Protein AF-A0A3A8LFE9-F1 (afdb_monomer_lite)

Secondary structure (DSSP, 8-state):
-BTTB-EEEE--TT-SEEEEEESSPSS-HHHHHHHHHHHHHHHHHHHHHHSSPPPGGGPSEEEESS--TTT-S--S-S-EEEEEEETTEEEEEEEEE--HHHHHTSPTTS-SS---HHHHH-GGG-HHHHHHHHHHHHTTTBSS--HHHHHHHHHHHHTS-SSTTSHHHHHH-HHHHHHHHHH---HHHHHHHHHHHHHHHHTT---B--STTSPPBBPHHHHHHHHHHHHTS--HHHHHHTSSS-HHHH---EEE-TT-SEEEEGGGTEEEE--TTS-SS-EEEEE--SS------GGGHHHHHHTEEEEESTT-EEEEEEEEEEE--GGGSPTT--GGGEEEEEE-TTS--EE-TT-EEETTTTEEEEEEEE-SEEEEEE-

Structure (mmCIF, N/CA/C/O backbone):
data_AF-A0A3A8LFE9-F1
#
_entry.id   AF-A0A3A8LFE9-F1
#
loop_
_atom_site.group_PDB
_atom_site.id
_atom_site.type_symbol
_atom_site.label_atom_id
_atom_site.label_alt_id
_atom_site.label_comp_id
_atom_site.label_asym_id
_atom_site.label_entity_id
_atom_site.label_seq_id
_atom_site.pdbx_PDB_ins_code
_atom_site.Cartn_x
_atom_site.Cartn_y
_atom_site.Cartn_z
_atom_site.occupancy
_atom_site.B_iso_or_equiv
_atom_site.auth_seq_id
_atom_site.auth_comp_id
_atom_site.auth_asym_id
_atom_site.auth_atom_id
_atom_site.pdbx_PDB_model_num
ATOM 1 N N . MET A 1 1 ? 4.150 17.039 -27.200 1.00 56.41 1 MET A N 1
ATOM 2 C CA . MET A 1 1 ? 4.636 17.897 -26.105 1.00 56.41 1 MET A CA 1
ATOM 3 C C . MET A 1 1 ? 4.176 17.310 -24.785 1.00 56.41 1 MET A C 1
ATOM 5 O O . MET A 1 1 ? 3.006 16.957 -24.694 1.00 56.41 1 MET A O 1
ATOM 9 N N . LEU A 1 2 ? 5.069 17.200 -23.805 1.00 66.38 2 LEU A N 1
ATOM 10 C CA . LEU A 1 2 ? 4.755 16.854 -22.412 1.00 66.38 2 LEU A CA 1
ATOM 11 C C . LEU A 1 2 ? 5.158 18.064 -21.565 1.00 66.38 2 LEU A C 1
ATOM 13 O O . LEU A 1 2 ? 6.202 18.656 -21.823 1.00 66.38 2 LEU A O 1
ATOM 17 N N . GLY A 1 3 ? 4.294 18.532 -20.663 1.00 65.62 3 GLY A N 1
ATOM 18 C CA . GLY A 1 3 ? 4.589 19.727 -19.852 1.00 65.62 3 GLY A CA 1
ATOM 19 C C . GLY A 1 3 ? 4.877 21.012 -20.652 1.00 65.62 3 GLY A C 1
ATOM 20 O O . GLY A 1 3 ? 5.562 21.903 -20.163 1.00 65.62 3 GLY A O 1
ATOM 21 N N . GLY A 1 4 ? 4.402 21.114 -21.901 1.00 78.69 4 GLY A N 1
ATOM 22 C CA . GLY A 1 4 ? 4.703 22.249 -22.789 1.00 78.69 4 GLY A CA 1
ATOM 23 C C . GLY A 1 4 ? 6.111 22.234 -23.402 1.00 78.69 4 GLY A C 1
ATOM 24 O O . GLY A 1 4 ? 6.494 23.203 -24.053 1.00 78.69 4 GLY A O 1
ATOM 25 N N . ARG A 1 5 ? 6.871 21.146 -23.224 1.00 87.88 5 ARG A N 1
ATOM 26 C CA . ARG A 1 5 ? 8.180 20.920 -23.848 1.00 87.88 5 ARG A CA 1
ATOM 27 C C . ARG A 1 5 ? 8.105 19.871 -24.951 1.00 87.88 5 ARG A C 1
ATOM 29 O O . ARG A 1 5 ? 7.199 19.027 -24.991 1.00 87.88 5 ARG A O 1
ATOM 36 N N . GLU A 1 6 ? 9.057 19.941 -25.872 1.00 92.81 6 GLU A N 1
ATOM 37 C CA . GLU A 1 6 ? 9.240 18.934 -26.911 1.00 92.81 6 GLU A CA 1
ATOM 38 C C . GLU A 1 6 ? 10.039 17.754 -26.363 1.00 92.81 6 GLU A C 1
ATOM 40 O O . GLU A 1 6 ? 11.037 17.930 -25.670 1.00 92.81 6 GLU A O 1
ATOM 45 N N . TYR A 1 7 ? 9.572 16.549 -26.678 1.00 95.38 7 TYR A N 1
ATOM 46 C CA . TYR A 1 7 ? 10.203 15.301 -26.277 1.00 95.38 7 TYR A CA 1
ATOM 47 C C . TYR A 1 7 ? 10.355 14.401 -27.495 1.00 95.38 7 TYR A C 1
ATOM 49 O O . TYR A 1 7 ? 9.426 14.295 -28.306 1.00 95.38 7 TYR A O 1
ATOM 57 N N . ARG A 1 8 ? 11.483 13.695 -27.576 1.00 96.25 8 ARG A N 1
ATOM 58 C CA . ARG A 1 8 ? 11.625 12.515 -28.433 1.00 96.25 8 ARG A CA 1
ATOM 59 C C . ARG A 1 8 ? 11.142 11.285 -27.680 1.00 96.25 8 ARG A C 1
ATOM 61 O O . ARG A 1 8 ? 11.471 11.102 -26.511 1.00 96.25 8 ARG A O 1
ATOM 68 N N . ALA A 1 9 ? 10.369 10.452 -28.367 1.00 96.62 9 ALA A N 1
ATOM 69 C CA . ALA A 1 9 ? 9.838 9.195 -27.860 1.00 96.62 9 ALA A CA 1
ATOM 70 C C . ALA A 1 9 ? 10.433 8.024 -28.646 1.00 96.62 9 ALA A C 1
ATOM 72 O O . ALA A 1 9 ? 10.392 8.017 -29.876 1.00 96.62 9 ALA A O 1
ATOM 73 N N . TYR A 1 10 ? 10.938 7.024 -27.929 1.00 97.19 10 TYR A N 1
ATOM 74 C CA . TYR A 1 10 ? 11.567 5.828 -28.479 1.00 97.19 10 TYR A CA 1
ATOM 75 C C . TYR A 1 10 ? 10.690 4.622 -28.143 1.00 97.19 10 TYR A C 1
ATOM 77 O O . TYR A 1 10 ? 10.551 4.249 -26.975 1.00 97.19 10 TYR A O 1
ATOM 85 N N . GLN A 1 11 ? 10.046 4.061 -29.168 1.00 96.75 11 GLN A N 1
ATOM 86 C CA . GLN A 1 11 ? 9.007 3.044 -29.020 1.00 96.75 11 GLN A CA 1
ATOM 87 C C . GLN A 1 11 ? 8.812 2.252 -30.322 1.00 96.75 11 GLN A C 1
ATOM 89 O O . GLN A 1 11 ? 8.865 2.824 -31.412 1.00 96.75 11 GLN A O 1
ATOM 94 N N . ARG A 1 12 ? 8.534 0.946 -30.220 1.00 96.06 12 ARG A N 1
ATOM 95 C CA . ARG A 1 12 ? 8.000 0.139 -31.329 1.00 96.06 12 ARG A CA 1
ATOM 96 C C . ARG A 1 12 ? 6.482 0.261 -31.393 1.00 96.06 12 ARG A C 1
ATOM 98 O O . ARG A 1 12 ? 5.806 0.337 -30.371 1.00 96.06 12 ARG A O 1
ATOM 105 N N . GLN A 1 13 ? 5.931 0.239 -32.602 1.00 94.81 13 GLN A N 1
ATOM 106 C CA . GLN A 1 13 ? 4.483 0.267 -32.791 1.00 94.81 13 GLN A CA 1
ATOM 107 C C . GLN A 1 13 ? 3.805 -0.866 -32.001 1.00 94.81 13 GLN A C 1
ATOM 109 O O . GLN A 1 13 ? 4.150 -2.030 -32.178 1.00 94.81 13 GLN A O 1
ATOM 114 N N . GLY A 1 14 ? 2.826 -0.510 -31.166 1.00 93.44 14 GLY A N 1
ATOM 115 C CA . GLY A 1 14 ? 2.052 -1.454 -30.353 1.00 93.44 14 GLY A CA 1
ATOM 116 C C . GLY A 1 14 ? 2.545 -1.629 -28.915 1.00 93.44 14 GLY A C 1
ATOM 117 O O . GLY A 1 14 ? 1.799 -2.158 -28.095 1.00 93.44 14 GLY A O 1
ATOM 118 N N . ASP A 1 15 ? 3.741 -1.150 -28.572 1.00 96.25 15 ASP A N 1
ATOM 119 C CA . ASP A 1 15 ? 4.228 -1.234 -27.195 1.00 96.25 15 ASP A CA 1
ATOM 120 C C . ASP A 1 15 ? 3.417 -0.343 -26.247 1.00 96.25 15 ASP A C 1
ATOM 122 O O . ASP A 1 15 ? 2.930 0.719 -26.625 1.00 96.25 15 ASP A O 1
ATOM 126 N N . THR A 1 16 ? 3.319 -0.740 -24.978 1.00 96.75 16 THR A N 1
ATOM 127 C CA . THR A 1 16 ? 2.589 0.015 -23.942 1.00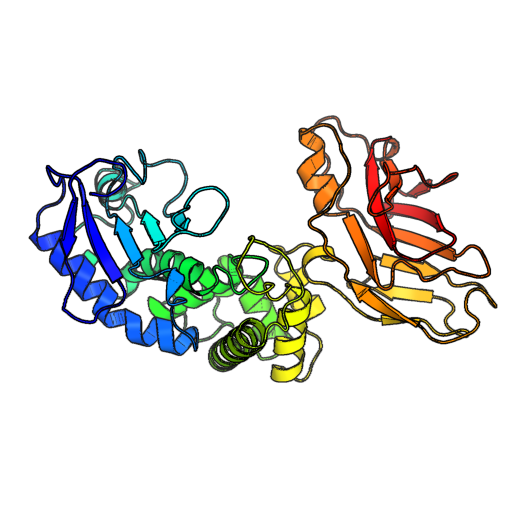 96.75 16 THR A CA 1
ATOM 128 C C . THR A 1 16 ? 3.463 1.031 -23.195 1.00 96.75 16 THR A C 1
ATOM 130 O O . THR A 1 16 ? 2.975 1.764 -22.338 1.00 96.75 16 THR A O 1
ATOM 133 N N . PHE A 1 17 ? 4.755 1.107 -23.513 1.00 98.38 17 PHE A N 1
ATOM 134 C CA . PHE A 1 17 ? 5.695 2.042 -22.901 1.00 98.38 17 PHE A CA 1
ATOM 135 C C . PHE A 1 17 ? 6.582 2.699 -23.957 1.00 98.38 17 PHE A C 1
ATOM 137 O O . PHE A 1 17 ? 6.750 2.174 -25.059 1.00 98.38 17 PHE A O 1
ATOM 144 N N . ARG A 1 18 ? 7.186 3.825 -23.590 1.00 98.25 18 ARG A N 1
ATOM 145 C CA . ARG A 1 18 ? 8.200 4.517 -24.382 1.00 98.25 18 ARG A CA 1
ATOM 146 C C . ARG A 1 18 ? 9.310 5.028 -23.476 1.00 98.25 18 ARG A C 1
ATOM 148 O O . ARG A 1 18 ? 9.041 5.441 -22.354 1.00 98.25 18 ARG A O 1
ATOM 155 N N . ILE A 1 19 ? 10.549 5.033 -23.963 1.00 98.38 19 ILE A N 1
ATOM 156 C CA . ILE A 1 19 ? 11.581 5.873 -23.343 1.00 98.38 19 ILE A CA 1
ATOM 157 C C . ILE A 1 19 ? 11.420 7.273 -23.930 1.00 98.38 19 ILE A C 1
ATOM 159 O O . ILE A 1 19 ? 11.245 7.405 -25.144 1.00 98.38 19 ILE A O 1
ATOM 163 N N . VAL A 1 20 ? 11.449 8.308 -23.098 1.00 97.69 20 VAL A N 1
ATOM 164 C CA . VAL A 1 20 ? 11.326 9.699 -23.542 1.00 97.69 20 VAL A CA 1
ATOM 165 C C . VAL A 1 20 ? 12.530 10.525 -23.112 1.00 97.69 20 VAL A C 1
ATOM 167 O O . VAL A 1 20 ? 13.193 10.227 -22.119 1.00 97.69 20 VAL A O 1
ATOM 170 N N . CYS A 1 21 ? 12.830 11.557 -23.894 1.00 95.88 21 CYS A N 1
ATOM 171 C CA . CYS A 1 21 ? 13.911 12.492 -23.616 1.00 95.88 21 CYS A CA 1
ATOM 172 C C . CYS A 1 21 ? 13.498 13.907 -24.033 1.00 95.88 21 CYS A C 1
ATOM 174 O O . CYS A 1 21 ? 13.035 14.090 -25.162 1.00 95.88 21 CYS A O 1
ATOM 176 N N . GLU A 1 22 ? 13.632 14.882 -23.132 1.00 95.75 22 GLU A N 1
ATOM 177 C CA . GLU A 1 22 ? 13.364 16.296 -23.431 1.00 95.75 22 GLU A CA 1
ATOM 178 C C . GLU A 1 22 ? 14.386 16.832 -24.442 1.00 95.75 22 GLU A C 1
ATOM 180 O O . GLU A 1 22 ? 15.562 16.481 -24.377 1.00 95.75 22 GLU A O 1
ATOM 185 N N . GLU A 1 23 ? 13.958 17.681 -25.379 1.00 94.69 23 GLU A N 1
ATOM 186 C CA . GLU A 1 23 ? 14.851 18.292 -26.366 1.00 94.69 23 GLU A CA 1
ATOM 187 C C . GLU A 1 23 ? 15.523 19.580 -25.845 1.00 94.69 23 GLU A C 1
ATOM 189 O O . GLU A 1 23 ? 14.818 20.508 -25.435 1.00 94.69 23 GLU A O 1
ATOM 194 N N . PRO A 1 24 ? 16.867 19.706 -25.933 1.00 94.44 24 PRO A N 1
ATOM 195 C CA . PRO A 1 24 ? 17.819 18.739 -26.496 1.00 94.44 24 PRO A CA 1
ATOM 196 C C . PRO A 1 24 ? 18.125 17.568 -25.547 1.00 94.44 24 PRO A C 1
ATOM 198 O O . PRO A 1 24 ? 18.446 17.781 -24.378 1.00 94.44 24 PRO A O 1
ATOM 201 N N . CYS A 1 25 ? 18.116 16.339 -26.078 1.00 95.19 25 CYS A N 1
ATOM 202 C CA . CYS A 1 25 ? 18.320 15.137 -25.269 1.00 95.19 25 CYS A CA 1
ATOM 203 C C . CYS A 1 25 ? 19.750 15.058 -24.690 1.00 95.19 25 CYS A C 1
ATOM 205 O O . CYS A 1 25 ? 20.712 14.999 -25.461 1.00 95.19 25 CYS A O 1
ATOM 207 N N . PRO A 1 26 ? 19.931 15.007 -23.351 1.00 94.75 26 PRO A N 1
ATOM 208 C CA . PRO A 1 26 ? 21.258 14.980 -22.729 1.00 94.75 26 PRO A CA 1
ATOM 209 C C . PRO A 1 26 ? 21.908 13.586 -22.704 1.00 94.75 26 PRO A C 1
ATOM 211 O O . PRO A 1 26 ? 23.002 13.431 -22.153 1.00 94.75 26 PRO A O 1
ATOM 214 N N . ILE A 1 27 ? 21.230 12.573 -23.248 1.00 95.75 27 ILE A N 1
ATOM 215 C CA . ILE A 1 27 ? 21.651 11.171 -23.263 1.00 95.75 27 ILE A CA 1
ATOM 216 C C . ILE A 1 27 ? 21.968 10.776 -24.702 1.00 95.75 27 ILE A C 1
ATOM 218 O O . ILE A 1 27 ? 21.191 11.066 -25.611 1.00 95.75 27 ILE A O 1
ATOM 222 N N . GLU A 1 28 ? 23.093 10.091 -24.916 1.00 95.81 28 GLU A N 1
ATOM 223 C CA . GLU A 1 28 ? 23.403 9.550 -26.240 1.00 95.81 28 GLU A CA 1
ATOM 224 C C . GLU A 1 28 ? 22.350 8.518 -26.657 1.00 95.81 28 GLU A C 1
ATOM 226 O O . GLU A 1 28 ? 21.958 7.638 -25.887 1.00 95.81 28 GLU A O 1
ATOM 231 N N . GLU A 1 29 ? 21.912 8.610 -27.908 1.00 96.00 29 GLU A N 1
ATOM 232 C CA . GLU A 1 29 ? 20.805 7.820 -28.446 1.00 96.00 29 GLU A CA 1
ATOM 233 C C . GLU A 1 29 ? 21.044 6.300 -28.341 1.00 96.00 29 GLU A C 1
ATOM 235 O O . GLU A 1 29 ? 20.121 5.521 -28.099 1.00 96.00 29 GLU A O 1
ATOM 240 N N . THR A 1 30 ? 22.305 5.870 -28.428 1.00 96.56 30 THR A N 1
ATOM 241 C CA . THR A 1 30 ? 22.727 4.475 -28.234 1.00 96.56 30 THR A CA 1
ATOM 242 C C . THR A 1 30 ? 22.338 3.929 -26.858 1.00 96.56 30 THR A C 1
ATOM 244 O O . THR A 1 30 ? 21.880 2.788 -26.769 1.00 96.56 30 THR A O 1
ATOM 247 N N . TYR A 1 31 ? 22.452 4.727 -25.790 1.00 95.25 31 TYR A N 1
ATOM 248 C CA . TYR A 1 31 ? 22.027 4.322 -24.447 1.00 95.25 31 TYR A CA 1
ATOM 249 C C . TYR A 1 31 ? 20.510 4.268 -24.325 1.00 95.25 31 TYR A C 1
ATOM 251 O O . TYR A 1 31 ? 19.986 3.361 -23.681 1.00 95.25 31 TYR A O 1
ATOM 259 N N . VAL A 1 32 ? 19.800 5.193 -24.974 1.00 97.00 32 VAL A N 1
ATOM 260 C CA . VAL A 1 32 ? 18.333 5.207 -24.974 1.00 97.00 32 VAL A CA 1
ATOM 261 C C . VAL A 1 32 ? 17.785 3.935 -25.625 1.00 97.00 32 VAL A C 1
ATOM 263 O O . VAL A 1 32 ? 16.944 3.254 -25.036 1.00 97.00 32 VAL A O 1
ATOM 266 N N . PHE A 1 33 ? 18.319 3.547 -26.788 1.00 97.81 33 PHE A N 1
ATOM 267 C CA . PHE A 1 33 ? 17.949 2.289 -27.440 1.00 97.81 33 PHE A CA 1
ATOM 268 C C . PHE A 1 33 ? 18.342 1.058 -26.621 1.00 97.81 33 PHE A C 1
ATOM 270 O O . PHE A 1 33 ? 17.554 0.115 -26.530 1.00 97.81 33 PHE A O 1
ATOM 277 N N . ALA A 1 34 ? 19.527 1.058 -26.004 1.00 97.81 34 ALA A N 1
ATOM 278 C CA . ALA A 1 34 ? 19.966 -0.039 -25.145 1.00 97.81 34 ALA A CA 1
ATOM 279 C C . ALA A 1 34 ? 19.046 -0.208 -23.926 1.00 97.81 34 ALA A C 1
ATOM 281 O O . ALA A 1 34 ? 18.657 -1.329 -23.607 1.00 97.81 34 ALA A O 1
ATOM 282 N N . ARG A 1 35 ? 18.636 0.893 -23.284 1.00 97.56 35 ARG A N 1
ATOM 283 C CA . ARG A 1 35 ? 17.727 0.857 -22.132 1.00 97.56 35 ARG A CA 1
ATOM 284 C C . ARG A 1 35 ? 16.326 0.408 -22.525 1.00 97.56 35 ARG A C 1
ATOM 286 O O . ARG A 1 35 ? 15.752 -0.436 -21.843 1.00 97.56 35 ARG A O 1
ATOM 293 N N . TYR A 1 36 ? 15.812 0.905 -23.650 1.00 98.44 36 TYR A N 1
ATOM 294 C CA . TYR A 1 36 ? 14.556 0.429 -24.226 1.00 98.44 36 TYR A CA 1
ATOM 295 C C . TYR A 1 36 ? 14.597 -1.087 -24.480 1.00 98.44 36 TYR A C 1
ATOM 297 O O . TYR A 1 36 ? 13.701 -1.808 -24.048 1.00 98.44 36 TYR A O 1
ATOM 305 N N . ALA A 1 37 ? 15.654 -1.588 -25.129 1.00 98.19 37 ALA A N 1
ATOM 306 C CA . ALA A 1 37 ? 15.811 -3.012 -25.419 1.00 98.19 37 ALA A CA 1
ATOM 307 C C . ALA A 1 37 ? 15.962 -3.862 -24.145 1.00 98.19 37 ALA A C 1
ATOM 309 O O . ALA A 1 37 ? 15.371 -4.937 -24.060 1.00 98.19 37 ALA A O 1
ATOM 310 N N . GLY A 1 38 ? 16.712 -3.372 -23.153 1.00 97.94 38 GLY A N 1
ATOM 311 C CA . GLY A 1 38 ? 16.882 -4.033 -21.861 1.00 97.94 38 GLY A CA 1
ATOM 312 C C . GLY A 1 38 ? 15.567 -4.176 -21.098 1.00 97.94 38 GLY A C 1
ATOM 313 O O . GLY A 1 38 ? 15.266 -5.264 -20.609 1.00 97.94 38 GLY A O 1
ATOM 314 N N . PHE A 1 39 ? 14.751 -3.117 -21.049 1.00 98.31 39 PHE A N 1
ATOM 315 C CA . PHE A 1 39 ? 13.452 -3.193 -20.383 1.00 98.31 39 PHE A CA 1
ATOM 316 C C . PHE A 1 39 ? 12.460 -4.051 -21.172 1.00 98.31 39 PHE A C 1
ATOM 318 O O . PHE A 1 39 ? 11.778 -4.893 -20.590 1.00 98.31 39 PHE A O 1
ATOM 325 N N . LEU A 1 40 ? 12.432 -3.918 -22.503 1.00 98.00 40 LEU A N 1
ATOM 326 C CA . LEU A 1 40 ? 11.602 -4.758 -23.367 1.00 98.00 40 LEU A CA 1
ATOM 327 C C . LEU A 1 40 ? 11.868 -6.253 -23.129 1.00 98.00 40 LEU A C 1
ATOM 329 O O . LEU A 1 40 ? 10.921 -7.028 -23.036 1.00 98.00 40 LEU A O 1
ATOM 333 N N . ALA A 1 41 ? 13.136 -6.645 -22.963 1.00 97.50 41 ALA A N 1
ATOM 334 C CA . ALA A 1 41 ? 13.539 -8.031 -22.725 1.00 97.50 41 ALA A CA 1
ATOM 335 C C . ALA A 1 41 ? 13.058 -8.615 -21.384 1.00 97.50 41 ALA A C 1
ATOM 337 O O . ALA A 1 41 ? 13.053 -9.833 -21.228 1.00 97.50 41 ALA A O 1
ATOM 338 N N . VAL A 1 42 ? 12.673 -7.778 -20.414 1.00 98.06 42 VAL A N 1
ATOM 339 C CA . VAL A 1 42 ? 12.169 -8.229 -19.103 1.00 98.06 42 VAL A CA 1
ATOM 340 C C . VAL A 1 42 ? 10.701 -7.878 -18.862 1.00 98.06 42 VAL A C 1
ATOM 342 O O . VAL A 1 42 ? 10.132 -8.286 -17.852 1.00 98.06 42 VAL A O 1
ATOM 345 N N . LYS A 1 43 ? 10.071 -7.121 -19.765 1.00 97.19 43 LYS A N 1
ATOM 346 C CA . LYS A 1 43 ? 8.688 -6.661 -19.606 1.00 97.19 43 LYS A CA 1
ATOM 347 C C . LYS A 1 43 ? 7.691 -7.817 -19.585 1.00 97.19 43 LYS A C 1
ATOM 349 O O . LYS A 1 43 ? 6.758 -7.791 -18.790 1.00 97.19 43 LYS A O 1
ATOM 354 N N . GLU A 1 44 ? 7.890 -8.830 -20.425 1.00 94.38 44 GLU A N 1
ATOM 355 C CA . GLU A 1 44 ? 7.035 -10.024 -20.419 1.00 94.38 44 GLU A CA 1
ATOM 356 C C . GLU A 1 44 ? 7.129 -10.770 -19.083 1.00 94.38 44 GLU A C 1
ATOM 358 O O . GLU A 1 44 ? 6.103 -11.170 -18.537 1.00 94.38 44 GLU A O 1
ATOM 363 N N . ASP A 1 45 ? 8.327 -10.861 -18.498 1.00 95.75 45 ASP A N 1
ATOM 364 C CA . ASP A 1 45 ? 8.512 -11.447 -17.168 1.00 95.75 45 ASP A CA 1
ATOM 365 C C . ASP A 1 45 ? 7.842 -10.606 -16.077 1.00 95.75 45 ASP A C 1
ATOM 367 O O . ASP A 1 45 ? 7.232 -11.165 -15.169 1.00 95.75 45 ASP A O 1
ATOM 371 N N . LEU A 1 46 ? 7.905 -9.271 -16.168 1.00 98.00 46 LEU A N 1
ATOM 372 C CA . LEU A 1 46 ? 7.179 -8.383 -15.256 1.00 98.00 46 LEU A CA 1
ATOM 373 C C . LEU A 1 46 ? 5.677 -8.660 -15.324 1.00 98.00 46 LEU A C 1
ATOM 375 O O . LEU A 1 46 ? 5.059 -8.912 -14.293 1.00 98.00 46 LEU A O 1
ATOM 379 N N . ILE A 1 47 ? 5.096 -8.687 -16.526 1.00 96.69 47 ILE A N 1
ATOM 380 C CA . ILE A 1 47 ? 3.665 -8.967 -16.711 1.00 96.69 47 ILE A CA 1
ATOM 381 C C . ILE A 1 47 ? 3.319 -10.381 -16.228 1.00 96.69 47 ILE A C 1
ATOM 383 O O . ILE A 1 47 ? 2.269 -10.578 -15.624 1.00 96.69 47 ILE A O 1
ATOM 387 N N . ALA A 1 48 ? 4.194 -11.368 -16.429 1.00 95.88 48 ALA A N 1
ATOM 388 C CA . ALA A 1 48 ? 3.973 -12.727 -15.943 1.00 95.88 48 ALA A CA 1
ATOM 389 C C . ALA A 1 48 ? 3.947 -12.806 -14.405 1.00 95.88 48 ALA A C 1
ATOM 391 O O . ALA A 1 48 ? 3.097 -13.501 -13.847 1.00 95.88 48 ALA A O 1
ATOM 392 N N . VAL A 1 49 ? 4.842 -12.079 -13.726 1.00 96.50 49 VAL A N 1
ATOM 393 C CA . VAL A 1 49 ? 4.918 -12.017 -12.254 1.00 96.50 49 VAL A CA 1
ATOM 394 C C . VAL A 1 49 ? 3.760 -11.212 -11.661 1.00 96.50 49 VAL A C 1
ATOM 396 O O . VAL A 1 49 ? 3.254 -11.554 -10.597 1.00 96.50 49 VAL A O 1
ATOM 399 N N . VAL A 1 50 ? 3.326 -10.153 -12.341 1.00 95.75 50 VAL A N 1
ATOM 400 C CA . VAL A 1 50 ? 2.229 -9.289 -11.887 1.00 95.75 50 VAL A CA 1
ATOM 401 C C . VAL A 1 50 ? 0.860 -9.868 -12.253 1.00 95.75 50 VAL A C 1
ATOM 403 O O . VAL A 1 50 ? -0.128 -9.615 -11.579 1.00 95.75 50 VAL A O 1
ATOM 406 N N . GLY A 1 51 ? 0.773 -10.668 -13.312 1.00 97.06 51 GLY A N 1
ATOM 407 C CA . GLY A 1 51 ? -0.456 -11.309 -13.777 1.00 97.06 51 GLY A CA 1
ATOM 408 C C . GLY A 1 51 ? -1.414 -10.402 -14.555 1.00 97.06 51 GLY A C 1
ATOM 409 O O . GLY A 1 51 ? -2.327 -10.934 -15.187 1.00 97.06 51 GLY A O 1
ATOM 410 N N . VAL A 1 52 ? -1.198 -9.083 -14.541 1.00 97.38 52 VAL A N 1
ATOM 411 C CA . VAL A 1 52 ? -1.985 -8.051 -15.239 1.00 97.38 52 VAL A CA 1
ATOM 412 C C . VAL A 1 52 ? -1.065 -6.959 -15.796 1.00 97.38 52 VAL A C 1
ATOM 414 O O . VAL A 1 52 ? 0.060 -6.797 -15.326 1.00 97.38 52 VAL A O 1
ATOM 417 N N . ASP A 1 53 ? -1.539 -6.208 -16.792 1.00 96.56 53 ASP A N 1
ATOM 418 C CA . ASP A 1 53 ? -0.816 -5.064 -17.370 1.00 96.56 53 ASP A CA 1
ATOM 419 C C . ASP A 1 53 ? -1.388 -3.723 -16.856 1.00 96.56 53 ASP A C 1
ATOM 421 O O . ASP A 1 53 ? -2.418 -3.641 -16.167 1.00 96.56 53 ASP A O 1
ATOM 425 N N . VAL A 1 54 ? -0.702 -2.640 -17.196 1.00 97.19 54 VAL A N 1
ATOM 426 C CA . VAL A 1 54 ? -1.092 -1.259 -16.931 1.00 97.19 54 VAL A CA 1
ATOM 427 C C . VAL A 1 54 ? -2.506 -0.989 -17.453 1.00 97.19 54 VAL A C 1
ATOM 429 O O . VAL A 1 54 ? -2.868 -1.374 -18.565 1.00 97.19 54 VAL A O 1
ATOM 432 N N . ALA A 1 55 ? -3.331 -0.328 -16.635 1.00 96.12 55 ALA A N 1
ATOM 433 C CA . ALA A 1 55 ? -4.699 0.009 -17.017 1.00 96.12 55 ALA A CA 1
ATOM 434 C C . ALA A 1 55 ? -4.698 0.854 -18.308 1.00 96.12 55 ALA A C 1
ATOM 436 O O . ALA A 1 55 ? -3.883 1.770 -18.412 1.00 96.12 55 ALA A O 1
ATOM 437 N N . PRO A 1 56 ? -5.624 0.645 -19.265 1.00 95.56 56 PRO A N 1
ATOM 438 C CA . PRO A 1 56 ? -5.603 1.359 -20.547 1.00 95.56 56 PRO A CA 1
ATOM 439 C C . PRO A 1 56 ? -5.550 2.890 -20.432 1.00 95.56 56 PRO A C 1
ATOM 441 O O . PRO A 1 56 ? -4.910 3.550 -21.245 1.00 95.56 56 PRO A O 1
ATOM 444 N N . ARG A 1 57 ? -6.169 3.464 -19.390 1.00 94.12 57 ARG A N 1
ATOM 445 C CA . ARG A 1 57 ? -6.141 4.911 -19.104 1.00 94.12 57 ARG A CA 1
ATOM 446 C C . ARG A 1 57 ? -4.736 5.435 -18.790 1.00 94.12 57 ARG A C 1
ATOM 448 O O . ARG A 1 57 ? -4.457 6.602 -19.010 1.00 94.12 57 ARG A O 1
ATOM 455 N N . MET A 1 58 ? -3.852 4.574 -18.306 1.00 96.31 58 MET A N 1
ATOM 456 C CA . MET A 1 58 ? -2.496 4.907 -17.875 1.00 96.31 58 MET A CA 1
ATOM 457 C C . MET A 1 58 ? -1.457 4.750 -18.994 1.00 96.31 58 MET A C 1
ATOM 459 O O . MET A 1 58 ? -0.267 4.939 -18.746 1.00 96.31 58 MET A O 1
ATOM 463 N N . LEU A 1 59 ? -1.892 4.414 -20.214 1.00 96.88 59 LEU A N 1
ATOM 464 C CA . LEU A 1 59 ? -1.026 4.217 -21.374 1.00 96.88 59 LEU A CA 1
ATOM 465 C C . LEU A 1 59 ? -0.908 5.477 -22.255 1.00 96.88 59 LEU A C 1
ATOM 467 O O . LEU A 1 59 ? -1.891 6.205 -22.411 1.00 96.88 59 LEU A O 1
ATOM 471 N N . PRO A 1 60 ? 0.257 5.702 -22.898 1.00 97.31 60 PRO A N 1
ATOM 472 C CA . PRO A 1 60 ? 1.512 4.969 -22.701 1.00 97.31 60 PRO A CA 1
ATOM 473 C C . PRO A 1 60 ? 2.165 5.293 -21.346 1.00 97.31 60 PRO A C 1
ATOM 475 O O . PRO A 1 60 ? 1.844 6.305 -20.720 1.00 97.31 60 PRO A O 1
ATOM 478 N N . VAL A 1 61 ? 3.082 4.424 -20.914 1.00 98.50 61 VAL A N 1
ATOM 479 C CA . VAL A 1 61 ? 3.997 4.713 -19.800 1.00 98.50 61 VAL A CA 1
ATOM 480 C C . VAL A 1 61 ? 5.277 5.346 -20.337 1.00 98.50 61 VAL A C 1
ATOM 482 O O . VAL A 1 61 ? 5.993 4.728 -21.131 1.00 98.50 61 VAL A O 1
ATOM 485 N N . ASP A 1 62 ? 5.583 6.549 -19.874 1.00 98.50 62 ASP A N 1
ATOM 486 C CA . ASP A 1 62 ? 6.734 7.335 -20.303 1.00 98.50 62 ASP A CA 1
ATOM 487 C C . ASP A 1 62 ? 7.876 7.154 -19.312 1.00 98.50 62 ASP A C 1
ATOM 489 O O . ASP A 1 62 ? 7.755 7.488 -18.139 1.00 98.50 62 ASP A O 1
ATOM 493 N N . ILE A 1 63 ? 8.995 6.598 -19.765 1.00 98.62 63 ILE A N 1
ATOM 494 C CA . ILE A 1 63 ? 10.165 6.361 -18.921 1.00 98.62 63 ILE A CA 1
ATOM 495 C C . ILE A 1 63 ? 11.226 7.415 -19.230 1.00 98.62 63 ILE A C 1
ATOM 497 O O . ILE A 1 63 ? 11.744 7.494 -20.345 1.00 98.62 63 ILE A O 1
ATOM 501 N N . HIS A 1 64 ? 11.574 8.186 -18.210 1.00 98.12 64 HIS A N 1
ATOM 502 C CA . HIS A 1 64 ? 12.543 9.267 -18.237 1.00 98.12 64 HIS A CA 1
ATOM 503 C C . HIS A 1 64 ? 13.837 8.814 -17.553 1.00 98.12 64 HIS A C 1
ATOM 505 O O . HIS A 1 64 ? 13.846 8.385 -16.395 1.00 98.12 64 HIS A O 1
ATOM 511 N N . LEU A 1 65 ? 14.953 8.912 -18.274 1.00 96.81 65 LEU A N 1
ATOM 512 C CA . LEU A 1 65 ? 16.265 8.439 -17.807 1.00 96.81 65 LEU A CA 1
ATOM 513 C C . LEU A 1 65 ? 17.139 9.548 -17.197 1.00 96.81 65 LEU A C 1
ATOM 515 O O . LEU A 1 65 ? 18.221 9.265 -16.684 1.00 96.81 65 LEU A O 1
ATOM 519 N N . ALA A 1 66 ? 16.681 10.796 -17.256 1.00 95.19 66 ALA A N 1
ATOM 520 C CA . ALA A 1 66 ? 17.335 11.962 -16.677 1.00 95.19 66 ALA A CA 1
ATOM 521 C C . ALA A 1 66 ? 16.292 12.874 -16.024 1.00 95.19 66 ALA A C 1
ATOM 523 O O . ALA A 1 66 ? 15.095 12.754 -16.291 1.00 95.19 66 ALA A O 1
ATOM 524 N N . GLY A 1 67 ? 16.756 13.794 -15.187 1.00 94.88 67 GLY A N 1
ATOM 525 C CA . GLY A 1 67 ? 15.947 14.904 -14.720 1.00 94.88 67 GLY A CA 1
ATOM 526 C C . GLY A 1 67 ? 15.595 15.838 -15.874 1.00 94.88 67 GLY A C 1
ATOM 527 O O . GLY A 1 67 ? 16.460 16.243 -16.652 1.00 94.88 67 GLY A O 1
ATOM 528 N N . ASP A 1 68 ? 14.319 16.185 -15.975 1.00 95.38 68 ASP A N 1
ATOM 529 C CA . ASP A 1 68 ? 13.784 17.065 -17.012 1.00 95.38 68 ASP A CA 1
ATOM 530 C C . ASP A 1 68 ? 12.623 17.909 -16.469 1.00 95.38 68 ASP A C 1
ATOM 532 O O . ASP A 1 68 ? 12.409 17.971 -15.255 1.00 95.38 68 ASP A O 1
ATOM 536 N N . SER A 1 69 ? 11.891 18.611 -17.336 1.00 94.75 69 SER A N 1
ATOM 537 C CA . SER A 1 69 ? 10.790 19.481 -16.908 1.00 94.75 69 SER A CA 1
ATOM 538 C C . SER A 1 69 ? 9.642 18.753 -16.204 1.00 94.75 69 SER A C 1
ATOM 540 O O . SER A 1 69 ? 8.885 19.403 -15.480 1.00 94.75 69 SER A O 1
ATOM 542 N N . LEU A 1 70 ? 9.524 17.434 -16.375 1.00 94.06 70 LEU A N 1
ATOM 543 C CA . LEU A 1 70 ? 8.515 16.609 -15.725 1.00 94.06 70 LEU A CA 1
ATOM 544 C C . LEU A 1 70 ? 9.066 15.923 -14.470 1.00 94.06 70 LEU A C 1
ATOM 546 O O . LEU A 1 70 ? 8.434 15.970 -13.417 1.00 94.06 70 LEU A O 1
ATOM 550 N N . CYS A 1 71 ? 10.250 15.317 -14.565 1.00 95.31 71 CYS A N 1
ATOM 551 C CA . CYS A 1 71 ? 10.862 14.586 -13.454 1.00 95.31 71 CYS A CA 1
ATOM 552 C C . CYS A 1 71 ? 11.559 15.486 -12.431 1.00 95.31 71 CYS A C 1
ATOM 554 O O . CYS A 1 71 ? 11.803 15.067 -11.301 1.00 95.31 71 CYS A O 1
ATOM 556 N N . GLY A 1 72 ? 11.904 16.718 -12.805 1.00 94.94 72 GLY A N 1
ATOM 557 C CA . GLY A 1 72 ? 12.733 17.591 -11.985 1.00 94.94 72 GLY A CA 1
ATOM 558 C C . GLY A 1 72 ? 14.151 17.036 -11.761 1.00 94.94 72 GLY A C 1
ATOM 559 O O . GLY A 1 72 ? 14.521 15.981 -12.286 1.00 94.94 72 GLY A O 1
ATOM 560 N N . PRO A 1 73 ? 14.990 17.749 -10.992 1.00 93.75 73 PRO A N 1
ATOM 561 C CA . PRO A 1 73 ? 16.345 17.300 -10.688 1.00 93.75 73 PRO A CA 1
ATOM 562 C C . PRO A 1 73 ? 16.344 16.066 -9.775 1.00 93.75 73 PRO A C 1
ATOM 564 O O . PRO A 1 73 ? 15.416 15.862 -8.992 1.00 93.75 73 PRO A O 1
ATOM 567 N N . LYS A 1 74 ? 17.431 15.283 -9.813 1.00 90.00 74 LYS A N 1
ATOM 568 C CA . LYS A 1 74 ? 17.613 14.138 -8.910 1.00 90.00 74 LYS A CA 1
ATOM 569 C C . LYS A 1 74 ? 17.575 14.590 -7.444 1.00 90.00 74 LYS A C 1
ATOM 571 O O . LYS A 1 74 ? 18.421 15.371 -7.007 1.00 90.00 74 LYS A O 1
ATOM 576 N N . GLY A 1 75 ? 16.602 14.069 -6.699 1.00 88.81 75 GLY A N 1
ATOM 577 C CA . GLY A 1 75 ? 16.483 14.231 -5.250 1.00 88.81 75 GLY A CA 1
ATOM 578 C C . GLY A 1 75 ? 17.135 13.083 -4.471 1.00 88.81 75 GLY A C 1
ATOM 579 O O . GLY A 1 75 ? 18.094 12.463 -4.925 1.00 88.81 75 GLY A O 1
ATOM 580 N N . GLY A 1 76 ? 16.595 12.785 -3.285 1.00 86.25 76 GLY A N 1
ATOM 581 C CA . GLY A 1 76 ? 17.025 11.633 -2.478 1.00 86.25 76 GLY A CA 1
ATOM 582 C C . GLY A 1 76 ? 16.491 10.280 -2.971 1.00 86.25 76 GLY A C 1
ATOM 583 O O . GLY A 1 76 ? 17.023 9.241 -2.591 1.00 86.25 76 GLY A O 1
ATOM 584 N N . ALA A 1 77 ? 15.453 10.284 -3.811 1.00 88.25 77 ALA A N 1
ATOM 585 C CA . ALA A 1 77 ? 14.886 9.073 -4.395 1.00 88.25 77 ALA A CA 1
ATOM 586 C C . ALA A 1 77 ? 15.738 8.564 -5.569 1.00 88.25 77 ALA A C 1
ATOM 588 O O . ALA A 1 77 ? 16.380 9.344 -6.274 1.00 88.25 77 ALA A O 1
ATOM 589 N N . SER A 1 78 ? 15.730 7.245 -5.776 1.00 90.19 78 SER A N 1
ATOM 590 C CA . SER A 1 78 ? 16.361 6.626 -6.951 1.00 90.19 78 SER A CA 1
ATOM 591 C C . SER A 1 78 ? 15.412 6.554 -8.142 1.00 90.19 78 SER A C 1
ATOM 593 O O . SER A 1 78 ? 15.878 6.636 -9.268 1.00 90.19 78 SER A O 1
ATOM 595 N N . GLY A 1 79 ? 14.107 6.444 -7.899 1.00 95.81 79 GLY A N 1
ATOM 596 C CA . GLY A 1 79 ? 13.077 6.463 -8.925 1.00 95.81 79 GLY A CA 1
ATOM 597 C C . GLY A 1 79 ? 11.776 7.072 -8.401 1.00 95.81 79 GLY A C 1
ATOM 598 O O . GLY A 1 79 ? 11.660 7.381 -7.210 1.00 95.81 79 GLY A O 1
ATOM 599 N N . SER A 1 80 ? 10.847 7.353 -9.308 1.00 97.44 80 SER A N 1
ATOM 600 C CA . SER A 1 80 ? 9.493 7.781 -8.972 1.00 97.44 80 SER A CA 1
ATOM 601 C C . SER A 1 80 ? 8.517 7.432 -10.085 1.00 97.44 80 SER A C 1
ATOM 603 O O . SER A 1 80 ? 8.871 7.460 -11.264 1.00 97.44 80 SER A O 1
ATOM 605 N N . SER A 1 81 ? 7.271 7.182 -9.701 1.00 98.00 81 SER A N 1
ATOM 606 C CA . SER A 1 81 ? 6.175 6.836 -10.594 1.00 98.00 81 SER A CA 1
ATOM 607 C C . SER A 1 81 ? 4.959 7.696 -10.304 1.00 98.00 81 SER A C 1
ATOM 609 O O . SER A 1 81 ? 4.570 7.862 -9.147 1.00 98.00 81 SER A O 1
ATOM 611 N N . PHE A 1 82 ? 4.314 8.219 -11.343 1.00 96.50 82 PHE A N 1
ATOM 612 C CA . PHE A 1 82 ? 3.085 8.993 -11.181 1.00 96.50 82 PHE A CA 1
ATOM 613 C C . PHE A 1 82 ? 2.187 8.929 -12.411 1.00 96.50 82 PHE A C 1
ATOM 615 O O . PHE A 1 82 ? 2.609 8.678 -13.539 1.00 96.50 82 PHE A O 1
ATOM 622 N N . MET A 1 83 ? 0.904 9.167 -12.170 1.00 95.12 83 MET A N 1
ATOM 623 C CA . MET A 1 83 ? -0.108 9.296 -13.209 1.00 95.12 83 MET A CA 1
ATOM 624 C C . MET A 1 83 ? -0.161 10.719 -13.748 1.00 95.12 83 MET A C 1
ATOM 626 O O . MET A 1 83 ? -0.003 11.678 -12.988 1.00 95.12 83 MET A O 1
ATOM 630 N N . ASN A 1 84 ? -0.442 10.867 -15.043 1.00 93.62 84 ASN A N 1
ATOM 631 C CA . ASN A 1 84 ? -0.827 12.172 -15.564 1.00 93.62 84 ASN A CA 1
ATOM 632 C C . ASN A 1 84 ? -2.135 12.612 -14.898 1.00 93.62 84 ASN A C 1
ATOM 634 O O . ASN A 1 84 ? -2.997 11.791 -14.587 1.00 93.62 84 ASN A O 1
ATOM 638 N N . GLN A 1 85 ? -2.300 13.913 -14.686 1.00 88.69 85 GLN A N 1
ATOM 639 C CA . GLN A 1 85 ? -3.524 14.482 -14.124 1.00 88.69 85 GLN A CA 1
ATOM 640 C C . GLN A 1 85 ? -4.174 15.419 -15.139 1.00 88.69 85 GLN A C 1
ATOM 642 O O . GLN A 1 85 ? -3.500 16.188 -15.823 1.00 88.69 85 GLN A O 1
ATOM 647 N N . THR A 1 86 ? -5.497 15.347 -15.259 1.00 84.44 86 THR A N 1
ATOM 648 C CA . THR A 1 86 ? -6.309 16.283 -16.043 1.00 84.44 86 THR A CA 1
ATOM 649 C C . THR A 1 86 ? -7.348 16.894 -15.111 1.00 84.44 86 THR A C 1
ATOM 651 O O . THR A 1 86 ? -8.396 16.311 -14.844 1.00 84.44 86 THR A O 1
ATOM 654 N N . GLY A 1 87 ? -7.029 18.065 -14.557 1.00 85.62 87 GLY A N 1
ATOM 655 C CA . GLY A 1 87 ? -7.817 18.645 -13.471 1.00 85.62 87 GLY A CA 1
ATOM 656 C C . GLY A 1 87 ? -7.710 17.793 -12.204 1.00 85.62 87 GLY A C 1
ATOM 657 O O . GLY A 1 87 ? -6.610 17.575 -11.708 1.00 85.62 87 GLY A O 1
ATOM 658 N N . LEU A 1 88 ? -8.849 17.323 -11.687 1.00 80.06 88 LEU A N 1
ATOM 659 C CA . LEU A 1 88 ? -8.921 16.467 -10.491 1.00 80.06 88 LEU A CA 1
ATOM 660 C C . LEU A 1 88 ? -8.935 14.963 -10.814 1.00 80.06 88 LEU A C 1
ATOM 662 O O . LEU A 1 88 ? -8.942 14.139 -9.899 1.00 80.06 88 LEU A O 1
ATOM 666 N N . GLU A 1 89 ? -8.959 14.595 -12.096 1.00 86.75 89 GLU A N 1
ATOM 667 C CA . GLU A 1 89 ? -9.050 13.205 -12.539 1.00 86.75 89 GLU A CA 1
ATOM 668 C C . GLU A 1 89 ? -7.708 12.680 -13.070 1.00 86.75 89 GLU A C 1
ATOM 670 O O . GLU A 1 89 ? -6.912 13.452 -13.622 1.00 86.75 89 GLU A O 1
ATOM 675 N N . PRO A 1 90 ? -7.465 11.359 -12.983 1.00 89.06 90 PRO A N 1
ATOM 676 C CA . PRO A 1 90 ? -6.385 10.706 -13.707 1.00 89.06 90 PRO A CA 1
ATOM 677 C C . PRO A 1 90 ? -6.521 10.960 -15.212 1.00 89.06 90 PRO A C 1
ATOM 679 O O . PRO A 1 90 ? -7.516 10.591 -15.854 1.00 89.06 90 PRO A O 1
ATOM 682 N N . GLY A 1 91 ? -5.514 11.632 -15.758 1.00 87.88 91 GLY A N 1
ATOM 683 C CA . GLY A 1 91 ? -5.364 11.898 -17.178 1.00 87.88 91 GLY A CA 1
ATOM 684 C C . GLY A 1 91 ? -4.825 10.683 -17.936 1.00 87.88 91 GLY A C 1
ATOM 685 O O . GLY A 1 91 ? -4.452 9.683 -17.324 1.00 87.88 91 GLY A O 1
ATOM 686 N N . PRO A 1 92 ? -4.786 10.757 -19.275 1.00 92.00 92 PRO A N 1
ATOM 687 C CA . PRO A 1 92 ? -4.212 9.701 -20.092 1.00 92.00 92 PRO A CA 1
ATOM 688 C C . PRO A 1 92 ? -2.696 9.607 -19.888 1.00 92.00 92 PRO A C 1
ATOM 690 O O . PRO A 1 92 ? -1.990 10.618 -19.944 1.00 92.00 92 PRO A O 1
ATOM 693 N N . GLY A 1 93 ? -2.192 8.388 -19.722 1.00 95.94 93 GLY A N 1
ATOM 694 C CA . GLY A 1 93 ? -0.762 8.114 -19.615 1.00 95.94 93 GLY A CA 1
ATOM 695 C C . GLY A 1 93 ? -0.198 8.226 -18.198 1.00 95.94 93 GLY A C 1
ATOM 696 O O . GLY A 1 93 ? -0.858 8.638 -17.240 1.00 95.94 93 GLY A O 1
ATOM 697 N N . SER A 1 94 ? 1.058 7.833 -18.069 1.00 97.56 94 SER A N 1
ATOM 698 C CA . SER A 1 94 ? 1.783 7.795 -16.801 1.00 97.56 94 SER A CA 1
ATOM 699 C C . SER A 1 94 ? 3.277 7.940 -17.032 1.00 97.56 94 SER A C 1
ATOM 701 O O . SER A 1 94 ? 3.735 7.815 -18.165 1.00 97.56 94 SER A O 1
ATOM 703 N N . ASN A 1 95 ? 4.033 8.213 -15.971 1.00 98.12 95 ASN A N 1
ATOM 704 C CA . ASN A 1 95 ? 5.456 8.490 -16.080 1.00 98.12 95 ASN A CA 1
ATOM 705 C C . ASN A 1 95 ? 6.248 7.763 -14.999 1.00 98.12 95 ASN A C 1
ATOM 707 O O . ASN A 1 95 ? 5.778 7.578 -13.874 1.00 98.12 95 ASN A O 1
ATOM 711 N N . VAL A 1 96 ? 7.469 7.405 -15.371 1.00 98.50 96 VAL A N 1
ATOM 712 C CA . VAL A 1 96 ? 8.506 6.807 -14.542 1.00 98.50 96 VAL A CA 1
ATOM 713 C C . VAL A 1 96 ? 9.762 7.664 -14.677 1.00 98.50 96 VAL A C 1
ATOM 715 O O . VAL A 1 96 ? 10.270 7.849 -15.779 1.00 98.50 96 VAL A O 1
ATOM 718 N N . CYS A 1 97 ? 10.289 8.159 -13.565 1.00 98.06 97 CYS A N 1
ATOM 719 C CA . CYS A 1 97 ? 11.514 8.950 -13.488 1.00 98.06 97 CYS A CA 1
ATOM 720 C C . CYS A 1 97 ? 12.611 8.128 -12.820 1.00 98.06 97 CYS A C 1
ATOM 722 O O . CYS A 1 97 ? 12.401 7.660 -11.708 1.00 98.06 97 CYS A O 1
ATOM 724 N N . LEU A 1 98 ? 13.767 7.946 -13.470 1.00 96.12 98 LEU A N 1
ATOM 725 C CA . LEU A 1 98 ? 14.839 7.069 -12.963 1.00 96.12 98 LEU A CA 1
ATOM 726 C C . LEU A 1 98 ? 16.159 7.787 -12.633 1.00 96.12 98 LEU A C 1
ATOM 728 O O . LEU A 1 98 ? 17.014 7.203 -11.973 1.00 96.12 98 LEU A O 1
ATOM 732 N N . TRP A 1 99 ? 16.363 9.019 -13.117 1.00 95.00 99 TRP A N 1
ATOM 733 C CA . TRP A 1 99 ? 17.597 9.811 -12.927 1.00 95.00 99 TRP A CA 1
ATOM 734 C C . TRP A 1 99 ? 18.911 9.015 -13.116 1.00 95.00 99 TRP A C 1
ATOM 736 O O . TRP A 1 99 ? 19.899 9.204 -12.393 1.00 95.00 99 TRP A O 1
ATOM 746 N N . GLU A 1 100 ? 18.927 8.079 -14.071 1.00 92.81 100 GLU A N 1
ATOM 747 C CA . GLU A 1 100 ? 20.059 7.179 -14.321 1.00 92.81 100 GLU A CA 1
ATOM 748 C C . GLU A 1 100 ? 21.277 7.944 -14.838 1.00 92.81 100 GLU A C 1
ATOM 750 O O . GLU A 1 100 ? 22.412 7.629 -14.467 1.00 92.81 100 GLU A O 1
ATOM 755 N N . LEU A 1 101 ? 21.058 8.988 -15.644 1.00 92.31 101 LEU A N 1
ATOM 756 C CA . LEU A 1 101 ? 22.132 9.858 -16.111 1.00 92.31 101 LEU A CA 1
ATOM 757 C C . LEU A 1 101 ? 22.832 10.544 -14.932 1.00 92.31 101 LEU A C 1
ATOM 759 O O . LEU A 1 101 ? 24.059 10.511 -14.835 1.00 92.31 101 LEU A O 1
ATOM 763 N N . GLU A 1 102 ? 22.078 11.141 -14.013 1.00 92.50 102 GLU A N 1
ATOM 764 C CA . GLU A 1 102 ? 22.614 11.791 -12.818 1.00 92.50 102 GLU A CA 1
ATOM 765 C C . GLU A 1 102 ? 23.317 10.788 -11.904 1.00 92.50 102 GLU A C 1
ATOM 767 O O . GLU A 1 102 ? 24.420 11.059 -11.429 1.00 92.50 102 GLU A O 1
ATOM 772 N N . ALA A 1 103 ? 22.719 9.614 -11.682 1.00 88.31 103 ALA A N 1
ATOM 773 C CA . ALA A 1 103 ? 23.331 8.550 -10.892 1.00 88.31 103 ALA A CA 1
ATOM 774 C C . ALA A 1 103 ? 24.661 8.073 -11.497 1.00 88.31 103 ALA A C 1
ATOM 776 O O . ALA A 1 103 ? 25.629 7.868 -10.766 1.00 88.31 103 ALA A O 1
ATOM 777 N N . SER A 1 104 ? 24.751 7.977 -12.825 1.00 89.12 104 SER A N 1
ATOM 778 C CA . SER A 1 104 ? 25.985 7.584 -13.511 1.00 89.12 104 SER A CA 1
ATOM 779 C C . SER A 1 104 ? 27.122 8.607 -13.408 1.00 89.12 104 SER A C 1
ATOM 781 O O . SER A 1 104 ? 28.287 8.248 -13.571 1.00 89.12 104 SER A O 1
ATOM 783 N N . ARG A 1 105 ? 26.790 9.874 -13.132 1.00 89.25 105 ARG A N 1
ATOM 784 C CA . ARG A 1 105 ? 27.733 10.997 -13.004 1.00 89.25 105 ARG A CA 1
ATOM 785 C C . ARG A 1 105 ? 28.123 11.296 -11.554 1.00 89.25 105 ARG A C 1
ATOM 787 O O . ARG A 1 105 ? 28.888 12.234 -11.319 1.00 89.25 105 ARG A O 1
ATOM 794 N N . ALA A 1 106 ? 27.595 10.542 -10.588 1.00 84.06 106 ALA A N 1
ATOM 795 C CA . ALA A 1 106 ? 27.959 10.686 -9.183 1.00 84.06 106 ALA A CA 1
ATOM 796 C C . ALA A 1 106 ? 29.470 10.475 -8.984 1.00 84.06 106 ALA A C 1
ATOM 798 O O . ALA A 1 106 ? 30.143 9.816 -9.779 1.00 84.06 106 ALA A O 1
ATOM 799 N N . LYS A 1 107 ? 30.039 11.060 -7.927 1.00 79.06 107 LYS A N 1
ATOM 800 C CA . LYS A 1 107 ? 31.460 10.857 -7.628 1.00 79.06 107 LYS A CA 1
ATOM 801 C C . LYS A 1 107 ? 31.646 9.480 -6.983 1.00 79.06 107 LYS A C 1
ATOM 803 O O . LYS A 1 107 ? 30.824 9.088 -6.158 1.00 79.06 107 LYS A O 1
ATOM 808 N N . PRO A 1 108 ? 32.722 8.742 -7.301 1.00 69.12 108 PRO A N 1
ATOM 809 C CA . PRO A 1 108 ? 33.071 7.538 -6.556 1.00 69.12 108 PRO A CA 1
ATOM 810 C C . PRO A 1 108 ? 33.135 7.817 -5.042 1.00 69.12 108 PRO A C 1
ATOM 812 O O . PRO A 1 108 ? 33.597 8.895 -4.657 1.00 69.12 108 PRO A O 1
ATOM 815 N N . PRO A 1 109 ? 32.711 6.873 -4.183 1.00 67.81 109 PRO A N 1
ATOM 816 C CA . PRO A 1 109 ? 32.290 5.499 -4.489 1.00 67.81 109 PRO A CA 1
ATOM 817 C C . PRO A 1 109 ? 30.794 5.345 -4.840 1.00 67.81 109 PRO A C 1
ATOM 819 O O . PRO A 1 109 ? 30.309 4.225 -4.947 1.00 67.81 109 PRO A O 1
ATOM 822 N N . GLU A 1 110 ? 30.053 6.440 -5.022 1.00 66.44 110 GLU A N 1
ATOM 823 C CA . GLU A 1 110 ? 28.581 6.441 -5.098 1.00 66.44 110 GLU A CA 1
ATOM 824 C C . GLU A 1 110 ? 28.014 6.003 -6.464 1.00 66.44 110 GLU A C 1
ATOM 826 O O . GLU A 1 110 ? 26.797 5.893 -6.628 1.00 66.44 110 GLU A O 1
ATOM 831 N N . VAL A 1 111 ? 28.871 5.712 -7.452 1.00 64.06 111 VAL A N 1
ATOM 832 C CA . VAL A 1 111 ? 28.444 5.165 -8.749 1.00 64.06 111 VAL A CA 1
ATOM 833 C C . VAL A 1 111 ? 28.188 3.672 -8.600 1.00 64.06 111 VAL A C 1
ATOM 835 O O . VAL A 1 111 ? 29.052 2.848 -8.890 1.00 64.06 111 VAL A O 1
ATOM 838 N N . ALA A 1 112 ? 26.985 3.310 -8.160 1.00 64.31 112 ALA A N 1
ATOM 839 C CA . ALA A 1 112 ? 26.618 1.902 -8.071 1.00 64.31 112 ALA A CA 1
ATOM 840 C C . ALA A 1 112 ? 26.662 1.226 -9.455 1.00 64.31 112 ALA A C 1
ATOM 842 O O . ALA A 1 112 ? 27.133 0.094 -9.556 1.00 64.31 112 ALA A O 1
ATOM 843 N N . ARG A 1 113 ? 26.177 1.904 -10.517 1.00 78.38 113 ARG A N 1
ATOM 844 C CA . ARG A 1 113 ? 26.119 1.388 -11.902 1.00 78.38 113 ARG A CA 1
ATOM 845 C C . ARG A 1 113 ? 26.137 2.533 -12.934 1.00 78.38 113 ARG A C 1
ATOM 847 O O . ARG A 1 113 ? 25.149 3.258 -13.026 1.00 78.38 113 ARG A O 1
ATOM 854 N N . PRO A 1 114 ? 27.220 2.732 -13.707 1.00 86.31 114 PRO A N 1
ATOM 855 C CA . PRO A 1 114 ? 27.263 3.778 -14.730 1.00 86.31 114 PRO A CA 1
ATOM 856 C C . PRO A 1 114 ? 26.329 3.460 -15.908 1.00 86.31 114 PRO A C 1
ATOM 858 O O . PRO A 1 114 ? 26.102 2.289 -16.225 1.00 86.31 114 PRO A O 1
ATOM 861 N N . LEU A 1 115 ? 25.835 4.497 -16.590 1.00 90.00 115 LEU A N 1
ATOM 862 C CA . LEU A 1 115 ? 25.007 4.371 -17.788 1.00 90.00 115 LEU A CA 1
ATOM 863 C C . LEU A 1 115 ? 25.895 3.949 -18.968 1.00 90.00 115 LEU A C 1
ATOM 865 O O . LEU A 1 115 ? 26.510 4.776 -19.633 1.00 90.00 115 LEU A O 1
ATOM 869 N N . THR A 1 116 ? 25.994 2.640 -19.184 1.00 93.44 116 THR A N 1
ATOM 870 C CA . THR A 1 116 ? 26.690 2.018 -20.318 1.00 93.44 116 THR A CA 1
ATOM 871 C C . THR A 1 116 ? 25.711 1.142 -21.096 1.00 93.44 116 THR A C 1
ATOM 873 O O . THR A 1 116 ? 24.692 0.724 -20.549 1.00 93.44 116 THR A O 1
ATOM 876 N N . VAL A 1 117 ? 26.006 0.820 -22.361 1.00 96.38 117 VAL A N 1
ATOM 877 C CA . VAL A 1 117 ? 25.158 -0.086 -23.165 1.00 96.38 117 VAL A CA 1
ATOM 878 C C . VAL A 1 117 ? 25.035 -1.459 -22.498 1.00 96.38 117 VAL A C 1
ATOM 880 O O . VAL A 1 117 ? 23.934 -1.992 -22.391 1.00 96.38 117 VAL A O 1
ATOM 883 N N . GLU A 1 118 ? 26.146 -2.000 -21.992 1.00 96.38 118 GLU A N 1
ATOM 884 C CA . GLU A 1 118 ? 26.170 -3.264 -21.249 1.00 96.38 118 GLU A CA 1
ATOM 885 C C . GLU A 1 118 ? 25.248 -3.208 -20.026 1.00 96.38 118 GLU A C 1
ATOM 887 O O . GLU A 1 118 ? 24.384 -4.068 -19.856 1.00 96.38 118 GLU A O 1
ATOM 892 N N . ASN A 1 119 ? 25.365 -2.153 -19.212 1.00 94.94 119 ASN A N 1
ATOM 893 C CA . ASN A 1 119 ? 24.531 -2.009 -18.029 1.00 94.94 119 ASN A CA 1
ATOM 894 C C . ASN A 1 119 ? 23.059 -1.780 -18.376 1.00 94.94 119 ASN A C 1
ATOM 896 O O . ASN A 1 119 ? 22.201 -2.310 -17.677 1.00 94.94 119 ASN A O 1
ATOM 900 N N . ALA A 1 120 ? 22.758 -1.028 -19.432 1.00 96.06 120 ALA A N 1
ATOM 901 C CA . ALA A 1 120 ? 21.390 -0.762 -19.864 1.00 96.06 120 ALA A CA 1
ATOM 902 C C . ALA A 1 120 ? 20.677 -2.031 -20.368 1.00 96.06 120 ALA A C 1
ATOM 904 O O . ALA A 1 120 ? 19.468 -2.158 -20.180 1.00 96.06 120 ALA A O 1
ATOM 905 N N . LEU A 1 121 ? 21.421 -2.981 -20.949 1.00 97.44 121 LEU A N 1
ATOM 906 C CA . LEU A 1 121 ? 20.914 -4.278 -21.414 1.00 97.44 121 LEU A CA 1
ATOM 907 C C . LEU A 1 121 ? 20.872 -5.349 -20.316 1.00 97.44 121 LEU A C 1
ATOM 909 O O . LEU A 1 121 ? 20.077 -6.284 -20.398 1.00 97.44 121 LEU A O 1
ATOM 913 N N . ALA A 1 122 ? 21.722 -5.246 -19.293 1.00 96.88 122 ALA A N 1
ATOM 914 C CA . ALA A 1 122 ? 21.830 -6.269 -18.261 1.00 96.88 122 ALA A CA 1
ATOM 915 C C . ALA A 1 122 ? 20.519 -6.428 -17.473 1.00 96.88 122 ALA A C 1
ATOM 917 O O . ALA A 1 122 ? 19.991 -5.471 -16.898 1.00 96.88 122 ALA A O 1
ATOM 918 N N . ARG A 1 123 ? 20.024 -7.669 -17.378 1.00 97.12 123 ARG A N 1
ATOM 919 C CA . ARG A 1 123 ? 18.796 -8.018 -16.641 1.00 97.12 123 ARG A CA 1
ATOM 920 C C . ARG A 1 123 ? 18.825 -7.532 -15.190 1.00 97.12 123 ARG A C 1
ATOM 922 O O . ARG A 1 123 ? 17.880 -6.898 -14.729 1.00 97.12 123 ARG A O 1
ATOM 929 N N . ALA A 1 124 ? 19.948 -7.739 -14.503 1.00 95.75 124 ALA A N 1
ATOM 930 C CA . ALA A 1 124 ? 20.137 -7.326 -13.112 1.00 95.75 124 ALA A CA 1
ATOM 931 C C . ALA A 1 124 ? 20.005 -5.805 -12.894 1.00 95.75 124 ALA A C 1
ATOM 933 O O . ALA A 1 124 ? 19.820 -5.366 -11.757 1.00 95.75 124 ALA A O 1
ATOM 934 N N . ASN A 1 125 ? 20.071 -5.002 -13.963 1.00 95.25 125 ASN A N 1
ATOM 935 C CA . ASN A 1 125 ? 19.944 -3.542 -13.955 1.00 95.25 125 ASN A CA 1
ATOM 936 C C . ASN A 1 125 ? 18.550 -3.053 -14.373 1.00 95.25 125 ASN A C 1
ATOM 938 O O . ASN A 1 125 ? 18.311 -1.850 -14.476 1.00 95.25 125 ASN A O 1
ATOM 942 N N . GLN A 1 126 ? 17.603 -3.967 -14.584 1.00 97.38 126 GLN A N 1
ATOM 943 C CA . GLN A 1 126 ? 16.206 -3.615 -14.829 1.00 97.38 126 GLN A CA 1
ATOM 944 C C . GLN A 1 126 ? 15.387 -3.501 -13.532 1.00 97.38 126 GLN A C 1
ATOM 946 O O . GLN A 1 126 ? 14.208 -3.185 -13.599 1.00 97.38 126 GLN A O 1
ATOM 951 N N . VAL A 1 127 ? 15.991 -3.715 -12.353 1.00 97.00 127 VAL A N 1
ATOM 952 C CA . VAL A 1 127 ? 15.291 -3.682 -11.051 1.00 97.00 127 VAL A CA 1
ATOM 953 C C . VAL A 1 127 ? 14.560 -2.358 -10.836 1.00 97.00 127 VAL A C 1
ATOM 955 O O . VAL A 1 127 ? 13.369 -2.367 -10.561 1.00 97.00 127 VAL A O 1
ATOM 958 N N . LEU A 1 128 ? 15.233 -1.216 -10.998 1.00 97.12 128 LEU A N 1
ATOM 959 C CA . LEU A 1 128 ? 14.603 0.077 -10.718 1.00 97.12 128 LEU A CA 1
ATOM 960 C C . LEU A 1 128 ? 13.449 0.379 -11.688 1.00 97.12 128 LEU A C 1
ATOM 962 O O . LEU A 1 128 ? 12.357 0.704 -11.243 1.00 97.12 128 LEU A O 1
ATOM 966 N N . VAL A 1 129 ? 13.643 0.199 -13.001 1.00 98.12 129 VAL A N 1
ATOM 967 C CA . VAL A 1 129 ? 12.550 0.401 -13.969 1.00 98.12 129 VAL A CA 1
ATOM 968 C C . VAL A 1 129 ? 11.402 -0.584 -13.742 1.00 98.12 129 VAL A C 1
ATOM 970 O O . VAL A 1 129 ? 10.250 -0.188 -13.841 1.00 98.12 129 VAL A O 1
ATOM 973 N N . ALA A 1 130 ? 11.684 -1.838 -13.375 1.00 98.50 130 ALA A N 1
ATOM 974 C CA . ALA A 1 130 ? 10.650 -2.816 -13.051 1.00 98.50 130 ALA A CA 1
ATOM 975 C C . ALA A 1 130 ? 9.878 -2.439 -11.778 1.00 98.50 130 ALA A C 1
ATOM 977 O O . ALA A 1 130 ? 8.662 -2.608 -11.739 1.00 98.50 130 ALA A 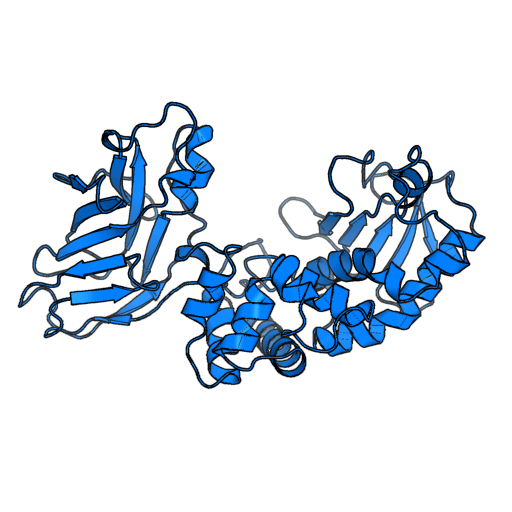O 1
ATOM 978 N N . HIS A 1 131 ? 10.564 -1.915 -10.762 1.00 98.62 131 HIS A N 1
ATOM 979 C CA . HIS A 1 131 ? 9.961 -1.420 -9.524 1.00 98.62 131 HIS A CA 1
ATOM 980 C C . HIS A 1 131 ? 8.992 -0.269 -9.814 1.00 98.62 131 HIS A C 1
ATOM 982 O O . HIS A 1 131 ? 7.804 -0.371 -9.514 1.00 98.62 131 HIS A O 1
ATOM 988 N N . GLU A 1 132 ? 9.471 0.767 -10.502 1.00 98.56 132 GLU A N 1
ATOM 989 C CA . GLU A 1 132 ? 8.662 1.935 -10.848 1.00 98.56 132 GLU A CA 1
ATOM 990 C C . GLU A 1 132 ? 7.501 1.576 -11.791 1.00 98.56 132 GLU A C 1
ATOM 992 O O . GLU A 1 132 ? 6.340 1.898 -11.545 1.00 98.56 132 GLU A O 1
ATOM 997 N N . TYR A 1 133 ? 7.760 0.784 -12.832 1.00 98.62 133 TYR A N 1
ATOM 998 C CA . TYR A 1 133 ? 6.702 0.328 -13.732 1.00 98.62 133 TYR A CA 1
ATOM 999 C C . TYR A 1 133 ? 5.627 -0.494 -13.003 1.00 98.62 133 TYR A C 1
ATOM 1001 O O . TYR A 1 133 ? 4.442 -0.384 -13.315 1.00 98.62 133 TYR A O 1
ATOM 1009 N N . SER A 1 134 ? 6.008 -1.282 -11.993 1.00 98.44 134 SER A N 1
ATOM 1010 C CA . SER A 1 134 ? 5.048 -2.052 -11.195 1.00 98.44 134 SER A CA 1
ATOM 1011 C C . SER A 1 134 ? 4.116 -1.150 -10.384 1.00 98.44 134 SER A C 1
ATOM 1013 O O . SER A 1 134 ? 2.937 -1.479 -10.258 1.00 98.44 134 SER A O 1
ATOM 1015 N N . HIS A 1 135 ? 4.572 0.018 -9.912 1.00 98.44 135 HIS A N 1
ATOM 1016 C CA . HIS A 1 135 ? 3.669 1.003 -9.305 1.00 98.44 135 HIS A CA 1
ATOM 1017 C C . HIS A 1 135 ? 2.577 1.449 -10.282 1.00 98.44 135 HIS A C 1
ATOM 1019 O O . HIS A 1 135 ? 1.411 1.531 -9.893 1.00 98.44 135 HIS A O 1
ATOM 1025 N N . ILE A 1 136 ? 2.930 1.679 -11.552 1.00 98.38 136 ILE A N 1
ATOM 1026 C CA . ILE A 1 136 ? 1.967 2.052 -12.598 1.00 98.38 136 ILE A CA 1
ATOM 1027 C C . ILE A 1 136 ? 0.920 0.956 -12.815 1.00 98.38 136 ILE A C 1
ATOM 1029 O O . ILE A 1 136 ? -0.256 1.263 -13.014 1.00 98.38 136 ILE A O 1
ATOM 1033 N N . VAL A 1 137 ? 1.311 -0.320 -12.734 1.00 97.75 137 VAL A N 1
ATOM 1034 C CA . VAL A 1 137 ? 0.358 -1.435 -12.846 1.00 97.75 137 VAL A CA 1
ATOM 1035 C C . VAL A 1 137 ? -0.655 -1.434 -11.690 1.00 97.75 137 VAL A C 1
ATOM 1037 O O . VAL A 1 137 ? -1.833 -1.733 -11.909 1.00 97.75 137 VAL A O 1
ATOM 1040 N N . LEU A 1 138 ? -0.231 -1.056 -10.479 1.00 97.88 138 LEU A N 1
ATOM 1041 C CA . LEU A 1 138 ? -1.101 -0.992 -9.296 1.00 97.88 138 LEU A CA 1
ATOM 1042 C C . LEU A 1 138 ? -1.999 0.253 -9.253 1.00 97.88 138 LEU A C 1
ATOM 1044 O O . LEU A 1 138 ? -3.054 0.221 -8.611 1.00 97.88 138 LEU A O 1
ATOM 1048 N N . PHE A 1 139 ? -1.605 1.345 -9.915 1.00 97.00 139 PHE A N 1
ATOM 1049 C CA . PHE A 1 139 ? -2.378 2.585 -9.931 1.00 97.00 139 PHE A CA 1
ATOM 1050 C C . PHE A 1 139 ? -3.823 2.369 -10.394 1.00 97.00 139 PHE A C 1
ATOM 1052 O O . PHE A 1 139 ? -4.119 1.524 -11.238 1.00 97.00 139 PHE A O 1
ATOM 1059 N N . LEU A 1 140 ? -4.733 3.161 -9.814 1.00 95.75 140 LEU A N 1
ATOM 1060 C CA . LEU A 1 140 ? -6.197 3.083 -9.948 1.00 95.75 140 LEU A CA 1
ATOM 1061 C C . LEU A 1 140 ? -6.848 1.850 -9.299 1.00 95.75 140 LEU A C 1
ATOM 1063 O O . LEU A 1 140 ? -7.951 1.969 -8.775 1.00 95.75 140 LEU A O 1
ATOM 1067 N N . ARG A 1 141 ? -6.182 0.692 -9.311 1.00 96.56 141 ARG A N 1
ATOM 1068 C CA . ARG A 1 141 ? -6.756 -0.591 -8.873 1.00 96.56 141 ARG A CA 1
ATOM 1069 C C . ARG A 1 141 ? -6.676 -0.827 -7.378 1.00 96.56 141 ARG A C 1
ATOM 1071 O O . ARG A 1 141 ? -7.539 -1.509 -6.829 1.00 96.56 141 ARG A O 1
ATOM 1078 N N . GLN A 1 142 ? -5.637 -0.309 -6.731 1.00 96.69 142 GLN A N 1
ATOM 1079 C CA . GLN A 1 142 ? -5.378 -0.545 -5.315 1.00 96.69 142 GLN A CA 1
ATOM 1080 C C . GLN A 1 142 ? -5.335 0.747 -4.513 1.00 96.69 142 GLN A C 1
ATOM 1082 O O . GLN A 1 142 ? -4.870 1.783 -4.982 1.00 96.69 142 GLN A O 1
ATOM 1087 N N . GLU A 1 143 ? -5.812 0.660 -3.272 1.00 95.62 143 GLU A N 1
ATOM 1088 C CA . GLU A 1 143 ? -5.771 1.751 -2.303 1.00 95.62 143 GLU A CA 1
ATOM 1089 C C . GLU A 1 143 ? -4.350 2.272 -2.064 1.00 95.62 143 GLU A C 1
ATOM 1091 O O . GLU A 1 143 ? -4.160 3.472 -1.854 1.00 95.62 143 GLU A O 1
ATOM 1096 N N . LEU A 1 144 ? -3.362 1.378 -2.068 1.00 93.69 144 LEU A N 1
ATOM 1097 C CA . LEU A 1 144 ? -1.955 1.702 -1.908 1.00 93.69 144 LEU A CA 1
ATOM 1098 C C . LEU A 1 144 ? -1.160 1.118 -3.068 1.00 93.69 144 LEU A C 1
ATOM 1100 O O . LEU A 1 144 ? -1.428 0.015 -3.535 1.00 93.69 144 LEU A O 1
ATOM 1104 N N . SER A 1 145 ? -0.122 1.840 -3.477 1.00 93.69 145 SER A N 1
ATOM 1105 C CA . SER A 1 145 ? 0.928 1.250 -4.295 1.00 93.69 145 SER A CA 1
ATOM 1106 C C . SER A 1 145 ? 1.923 0.584 -3.348 1.00 93.69 145 SER A C 1
ATOM 1108 O O . SER A 1 145 ? 2.715 1.255 -2.692 1.00 93.69 145 SER A O 1
ATOM 1110 N N . HIS A 1 146 ? 1.783 -0.728 -3.164 1.00 96.00 146 HIS A N 1
ATOM 1111 C CA . HIS A 1 146 ? 2.496 -1.463 -2.124 1.00 96.00 146 HIS A CA 1
ATOM 1112 C C . HIS A 1 146 ? 3.992 -1.566 -2.423 1.00 96.00 146 HIS A C 1
ATOM 1114 O O . HIS A 1 146 ? 4.412 -2.387 -3.235 1.00 96.00 146 HIS A O 1
ATOM 1120 N N . GLU A 1 147 ? 4.796 -0.792 -1.696 1.00 96.75 147 GLU A N 1
ATOM 1121 C CA . GLU A 1 147 ? 6.260 -0.815 -1.789 1.00 96.75 147 GLU A CA 1
ATOM 1122 C C . GLU A 1 147 ? 6.858 -2.219 -1.642 1.00 96.75 147 GLU A C 1
ATOM 1124 O O . GLU A 1 147 ? 7.768 -2.594 -2.377 1.00 96.75 147 GLU A O 1
ATOM 1129 N N . TRP A 1 148 ? 6.334 -3.018 -0.712 1.00 97.75 148 TRP A N 1
ATOM 1130 C CA . TRP A 1 148 ? 6.792 -4.390 -0.494 1.00 97.75 148 TRP A CA 1
ATOM 1131 C C . TRP A 1 148 ? 6.598 -5.263 -1.736 1.00 97.75 148 TRP A C 1
ATOM 1133 O O . TRP A 1 148 ? 7.456 -6.067 -2.095 1.00 97.75 148 TRP A O 1
ATOM 1143 N N . LEU A 1 149 ? 5.470 -5.074 -2.421 1.00 98.19 149 LEU A N 1
ATOM 1144 C CA . LEU A 1 149 ? 5.073 -5.870 -3.570 1.00 98.19 149 LEU A CA 1
ATOM 1145 C C . LEU A 1 149 ? 5.917 -5.493 -4.783 1.00 98.19 149 LEU A C 1
ATOM 1147 O O . LEU A 1 149 ? 6.492 -6.370 -5.423 1.00 98.19 149 LEU A O 1
ATOM 1151 N N . VAL A 1 150 ? 6.051 -4.195 -5.067 1.00 98.38 150 VAL A N 1
ATOM 1152 C CA . VAL A 1 150 ? 6.847 -3.725 -6.208 1.00 98.38 150 VAL A CA 1
ATOM 1153 C C . VAL A 1 150 ? 8.343 -4.007 -6.033 1.00 98.38 150 VAL A C 1
ATOM 1155 O O . VAL A 1 150 ? 9.032 -4.243 -7.024 1.00 98.38 150 VAL A O 1
ATOM 1158 N N . ARG A 1 151 ? 8.859 -4.046 -4.793 1.00 98.38 151 ARG A N 1
ATOM 1159 C CA . ARG A 1 151 ? 10.232 -4.492 -4.492 1.00 98.38 151 ARG A CA 1
ATOM 1160 C C . ARG A 1 151 ? 10.397 -5.990 -4.746 1.00 98.38 151 ARG A C 1
ATOM 1162 O O . ARG A 1 151 ? 11.308 -6.374 -5.470 1.00 98.38 151 ARG A O 1
ATOM 1169 N N . ALA A 1 152 ? 9.488 -6.830 -4.253 1.00 98.44 152 ALA A N 1
ATOM 1170 C CA . ALA A 1 152 ? 9.547 -8.267 -4.526 1.00 98.44 152 ALA A CA 1
ATOM 1171 C C . ALA A 1 152 ? 9.477 -8.575 -6.036 1.00 98.44 152 ALA A C 1
ATOM 1173 O O . ALA A 1 152 ? 10.300 -9.325 -6.566 1.00 98.44 152 ALA A O 1
ATOM 1174 N N . ILE A 1 153 ? 8.542 -7.941 -6.758 1.00 98.56 153 ILE A N 1
ATOM 1175 C CA . ILE A 1 153 ? 8.421 -8.071 -8.219 1.00 98.56 153 ILE A CA 1
ATOM 1176 C C . ILE A 1 153 ? 9.730 -7.666 -8.902 1.00 98.56 153 ILE A C 1
ATOM 1178 O O . ILE A 1 153 ? 10.231 -8.394 -9.761 1.00 98.56 153 ILE A O 1
ATOM 1182 N N . SER A 1 154 ? 10.315 -6.527 -8.528 1.00 98.50 154 SER A N 1
ATOM 1183 C CA . SER A 1 154 ? 11.498 -6.014 -9.213 1.00 98.50 154 SER A CA 1
ATOM 1184 C C . SER A 1 154 ? 12.737 -6.888 -9.026 1.00 98.50 154 SER A C 1
ATOM 1186 O O . SER A 1 154 ? 13.476 -7.088 -9.994 1.00 98.50 154 SER A O 1
ATOM 1188 N N . TYR A 1 155 ? 12.940 -7.482 -7.845 1.00 98.50 155 TYR A N 1
ATOM 1189 C CA . TYR A 1 155 ? 14.019 -8.452 -7.627 1.00 98.50 155 TYR A CA 1
ATOM 1190 C C . TYR A 1 155 ? 13.785 -9.767 -8.377 1.00 98.50 155 TYR A C 1
ATOM 1192 O O . TYR A 1 155 ? 14.741 -10.358 -8.887 1.00 98.50 155 TYR A O 1
ATOM 1200 N N . ARG A 1 156 ? 12.530 -10.210 -8.537 1.00 98.44 156 ARG A N 1
ATOM 1201 C CA . ARG A 1 156 ? 12.207 -11.368 -9.387 1.00 98.44 156 ARG A CA 1
ATOM 1202 C C . ARG A 1 156 ? 12.496 -11.111 -10.857 1.00 98.44 156 ARG A C 1
ATOM 1204 O O . ARG A 1 156 ? 13.066 -11.966 -11.544 1.00 98.44 156 ARG A O 1
ATOM 1211 N N . VAL A 1 157 ? 12.112 -9.933 -11.340 1.00 98.19 157 VAL A N 1
ATOM 1212 C CA . VAL A 1 157 ? 12.329 -9.502 -12.724 1.00 98.19 157 VAL A CA 1
ATOM 1213 C C . VAL A 1 157 ? 13.822 -9.329 -12.992 1.00 98.19 157 VAL A C 1
ATOM 1215 O O . VAL A 1 157 ? 14.326 -9.871 -13.972 1.00 98.19 157 VAL A O 1
ATOM 1218 N N . GLY A 1 158 ? 14.565 -8.682 -12.093 1.00 97.50 158 GLY A N 1
ATOM 1219 C CA . GLY A 1 158 ? 16.013 -8.517 -12.223 1.00 97.50 158 GLY A CA 1
ATOM 1220 C C . GLY A 1 158 ? 16.826 -9.811 -12.059 1.00 97.50 158 GLY A C 1
ATOM 1221 O O . GLY A 1 158 ? 18.009 -9.830 -12.402 1.00 97.50 158 GLY A O 1
ATOM 1222 N N . GLY A 1 159 ? 16.200 -10.905 -11.612 1.00 97.38 159 GLY A N 1
ATOM 1223 C CA . GLY A 1 159 ? 16.838 -12.212 -11.431 1.00 97.38 159 GLY A CA 1
ATOM 1224 C C . GLY A 1 159 ? 17.588 -12.371 -10.106 1.00 97.38 159 GLY A C 1
ATOM 1225 O O . GLY A 1 159 ? 18.362 -13.312 -9.968 1.00 97.38 159 GLY A O 1
ATOM 1226 N N . GLN A 1 160 ? 17.382 -11.465 -9.146 1.00 97.69 160 GLN A N 1
ATOM 1227 C CA . GLN A 1 160 ? 17.933 -11.562 -7.791 1.00 97.69 160 GLN A CA 1
ATOM 1228 C C . GLN A 1 160 ? 17.081 -12.424 -6.854 1.00 97.69 160 GLN A C 1
ATOM 1230 O O . GLN A 1 160 ? 17.597 -12.890 -5.845 1.00 97.69 160 GLN A O 1
ATOM 1235 N N . ALA A 1 161 ? 15.804 -12.625 -7.178 1.00 98.12 161 ALA A N 1
ATOM 1236 C CA . ALA A 1 161 ? 14.910 -13.527 -6.465 1.00 98.12 161 ALA A CA 1
ATOM 1237 C C . ALA A 1 161 ? 14.311 -14.554 -7.432 1.00 98.12 161 ALA A C 1
ATOM 1239 O O . ALA A 1 161 ? 13.978 -14.241 -8.575 1.00 98.12 161 ALA A O 1
ATOM 1240 N N . SER A 1 162 ? 14.141 -15.776 -6.956 1.00 97.81 162 SER A N 1
ATOM 1241 C CA . SER A 1 162 ? 13.403 -16.870 -7.583 1.00 97.81 162 SER A CA 1
ATOM 1242 C C . SER A 1 162 ? 12.105 -17.182 -6.834 1.00 97.81 162 SER A C 1
ATOM 1244 O O . SER A 1 162 ? 11.131 -17.574 -7.475 1.00 97.81 162 SER A O 1
ATOM 1246 N N . SER A 1 163 ? 12.078 -16.917 -5.524 1.00 98.31 163 SER A N 1
ATOM 1247 C CA . SER A 1 163 ? 10.932 -17.085 -4.630 1.00 98.31 163 SER A CA 1
ATOM 1248 C C . SER A 1 163 ? 10.742 -15.853 -3.738 1.00 98.31 163 SER A C 1
ATOM 1250 O O . SER A 1 163 ? 11.673 -15.075 -3.509 1.00 98.31 163 SER A O 1
ATOM 1252 N N . LEU A 1 164 ? 9.533 -15.659 -3.212 1.00 98.44 164 LEU A N 1
ATOM 1253 C CA . LEU A 1 164 ? 9.284 -14.675 -2.154 1.00 98.44 164 LEU A CA 1
ATOM 1254 C C . LEU A 1 164 ? 10.074 -14.958 -0.870 1.00 98.44 164 LEU A C 1
ATOM 1256 O O . LEU A 1 164 ? 10.399 -14.022 -0.144 1.00 98.44 164 LEU A O 1
ATOM 1260 N N . CYS A 1 165 ? 10.428 -16.218 -0.620 1.00 98.50 165 CYS A N 1
ATOM 1261 C CA . CYS A 1 165 ? 11.163 -16.642 0.569 1.00 98.50 165 CYS A CA 1
ATOM 1262 C C . CYS A 1 165 ? 12.667 -16.307 0.532 1.00 98.50 165 CYS A C 1
ATOM 1264 O O . CYS A 1 165 ? 13.343 -16.529 1.536 1.00 98.50 165 CYS A O 1
ATOM 1266 N N . ASP A 1 166 ? 13.193 -15.791 -0.584 1.00 98.56 166 ASP A N 1
ATOM 1267 C CA . ASP A 1 166 ? 14.623 -15.505 -0.736 1.00 98.56 166 ASP A CA 1
ATOM 1268 C C . ASP A 1 166 ? 15.095 -14.357 0.178 1.00 98.56 166 ASP A C 1
ATOM 1270 O O . ASP A 1 166 ? 14.376 -13.379 0.399 1.00 98.56 166 ASP A O 1
ATOM 1274 N N . ASP A 1 167 ? 16.344 -14.433 0.652 1.00 98.12 167 ASP A N 1
ATOM 1275 C CA . ASP A 1 167 ? 16.947 -13.480 1.605 1.00 98.12 167 ASP A CA 1
ATOM 1276 C C . ASP A 1 167 ? 16.883 -12.019 1.135 1.00 98.12 167 ASP A C 1
ATOM 1278 O O . ASP A 1 167 ? 16.731 -11.095 1.937 1.00 98.12 167 ASP A O 1
ATOM 1282 N N . ILE A 1 168 ? 16.947 -11.790 -0.181 1.00 98.06 168 ILE A N 1
ATOM 1283 C CA . ILE A 1 168 ? 16.820 -10.446 -0.753 1.00 98.06 168 ILE A CA 1
ATOM 1284 C C . ILE A 1 168 ? 15.471 -9.809 -0.385 1.00 98.06 168 ILE A C 1
ATOM 1286 O O . ILE A 1 168 ? 15.409 -8.618 -0.085 1.00 98.06 168 ILE A O 1
ATOM 1290 N N . ASN A 1 169 ? 14.401 -10.605 -0.327 1.00 98.25 169 ASN A N 1
ATOM 1291 C CA . ASN A 1 169 ? 13.084 -10.137 0.079 1.00 98.25 169 ASN A CA 1
ATOM 1292 C C . ASN A 1 169 ? 12.979 -9.994 1.594 1.00 98.25 169 ASN A C 1
ATOM 1294 O O . ASN A 1 169 ? 12.307 -9.079 2.047 1.00 98.25 169 ASN A O 1
ATOM 1298 N N . GLN A 1 170 ? 13.690 -10.791 2.395 1.00 97.88 170 GLN A N 1
ATOM 1299 C CA . GLN A 1 170 ? 13.760 -10.534 3.837 1.00 97.88 170 GLN A CA 1
ATOM 1300 C C . GLN A 1 170 ? 14.308 -9.128 4.124 1.00 97.88 170 GLN A C 1
ATOM 1302 O O . GLN A 1 170 ? 13.792 -8.411 4.979 1.00 97.88 170 GLN A O 1
ATOM 1307 N N . GLN A 1 171 ? 15.342 -8.723 3.384 1.00 97.06 171 GLN A N 1
ATOM 1308 C CA . GLN A 1 171 ? 15.981 -7.424 3.564 1.00 97.06 171 GLN A CA 1
ATOM 1309 C C . GLN A 1 171 ? 15.174 -6.272 2.955 1.00 97.06 171 GLN A C 1
ATOM 1311 O O . GLN A 1 171 ? 15.063 -5.205 3.561 1.00 97.06 171 GLN A O 1
ATOM 1316 N N . PHE A 1 172 ? 14.654 -6.458 1.740 1.00 97.12 172 PHE A N 1
ATOM 1317 C CA . PHE A 1 172 ? 14.125 -5.357 0.936 1.00 97.12 172 PHE A CA 1
ATOM 1318 C C . PHE A 1 172 ? 12.628 -5.446 0.643 1.00 97.12 172 PHE A C 1
ATOM 1320 O O . PHE A 1 172 ? 12.081 -4.485 0.123 1.00 97.12 172 PHE A O 1
ATOM 1327 N N . ALA A 1 173 ? 11.941 -6.531 0.971 1.00 98.06 173 ALA A N 1
ATOM 1328 C CA . ALA A 1 173 ? 10.491 -6.672 0.827 1.00 98.06 173 ALA A CA 1
ATOM 1329 C C . ALA A 1 173 ? 9.922 -7.551 1.961 1.00 98.06 173 ALA A C 1
ATOM 1331 O O . ALA A 1 173 ? 9.319 -8.595 1.688 1.00 98.06 173 ALA A O 1
ATOM 1332 N N . PRO A 1 174 ? 10.159 -7.185 3.237 1.00 98.31 174 PRO A N 1
ATOM 1333 C CA . PRO A 1 174 ? 9.947 -8.078 4.375 1.00 98.31 174 PRO A CA 1
ATOM 1334 C C . PRO A 1 174 ? 8.505 -8.581 4.483 1.00 98.31 174 PRO A C 1
ATOM 1336 O O . PRO A 1 174 ? 8.299 -9.728 4.864 1.00 98.31 174 PRO A O 1
ATOM 1339 N N . THR A 1 175 ? 7.502 -7.799 4.070 1.00 98.38 175 THR A N 1
ATOM 1340 C CA . THR A 1 175 ? 6.110 -8.281 4.021 1.00 98.38 175 THR A CA 1
ATOM 1341 C C . THR A 1 175 ? 5.942 -9.452 3.048 1.00 98.38 175 THR A C 1
ATOM 1343 O O . THR A 1 175 ? 5.258 -10.423 3.361 1.00 98.38 175 THR A O 1
ATOM 1346 N N . ALA A 1 176 ? 6.591 -9.403 1.881 1.00 98.44 176 ALA A N 1
ATOM 1347 C CA . ALA A 1 176 ? 6.547 -10.483 0.897 1.00 98.44 176 ALA A CA 1
ATOM 1348 C C . ALA A 1 176 ? 7.221 -11.755 1.438 1.00 98.44 176 ALA A C 1
ATOM 1350 O O . ALA A 1 176 ? 6.698 -12.858 1.276 1.00 98.44 176 ALA A O 1
ATOM 1351 N N . TRP A 1 177 ? 8.350 -11.584 2.129 1.00 98.75 177 TRP A N 1
ATOM 1352 C CA . TRP A 1 177 ? 9.056 -12.677 2.788 1.00 98.75 177 TRP A CA 1
ATOM 1353 C C . TRP A 1 177 ? 8.213 -13.310 3.903 1.00 98.75 177 TRP A C 1
ATOM 1355 O O . TRP A 1 177 ? 8.053 -14.527 3.919 1.00 98.75 177 TRP A O 1
ATOM 1365 N N . GLU A 1 178 ? 7.593 -12.512 4.778 1.00 98.69 178 GLU A N 1
ATOM 1366 C CA . GLU A 1 178 ? 6.713 -13.005 5.850 1.00 98.69 178 GLU A CA 1
ATOM 1367 C C . GLU A 1 178 ? 5.491 -13.759 5.298 1.00 98.69 178 GLU A C 1
ATOM 1369 O O . GLU A 1 178 ? 5.127 -14.813 5.823 1.00 98.69 178 GLU A O 1
ATOM 1374 N N . LEU A 1 179 ? 4.890 -13.271 4.205 1.00 98.69 179 LEU A N 1
ATOM 1375 C CA . LEU A 1 179 ? 3.799 -13.964 3.506 1.00 98.69 179 LEU A CA 1
ATOM 1376 C C . LEU A 1 179 ? 4.249 -15.332 2.970 1.00 98.69 179 LEU A C 1
ATOM 1378 O O . LEU A 1 179 ? 3.495 -16.303 3.028 1.00 98.69 179 LEU A O 1
ATOM 1382 N N . CYS A 1 180 ? 5.485 -15.441 2.487 1.00 98.75 180 CYS A N 1
ATOM 1383 C CA . CYS A 1 180 ? 6.039 -16.722 2.063 1.00 98.75 180 CYS A CA 1
ATOM 1384 C C . CYS A 1 180 ? 6.297 -17.654 3.252 1.00 98.75 180 CYS A C 1
ATOM 1386 O O . CYS A 1 180 ? 5.803 -18.780 3.278 1.00 98.75 180 CYS A O 1
ATOM 1388 N N . GLN A 1 181 ? 7.006 -17.171 4.275 1.00 98.62 181 GLN A N 1
ATOM 1389 C CA . GLN A 1 181 ? 7.419 -17.983 5.423 1.00 98.62 181 GLN A CA 1
ATOM 1390 C C . GLN A 1 181 ? 6.239 -18.506 6.244 1.00 98.62 181 GLN A C 1
ATOM 1392 O O . GLN A 1 181 ? 6.265 -19.646 6.706 1.00 98.62 181 GLN A O 1
ATOM 1397 N N . ARG A 1 182 ? 5.201 -17.685 6.444 1.00 98.44 182 ARG A N 1
ATOM 1398 C CA . ARG A 1 182 ? 4.062 -18.042 7.305 1.00 98.44 182 ARG A CA 1
ATOM 1399 C C . ARG A 1 182 ? 2.910 -18.680 6.550 1.00 98.44 182 ARG A C 1
ATOM 1401 O O . ARG A 1 182 ? 2.203 -19.506 7.122 1.00 98.44 182 ARG A O 1
ATOM 1408 N 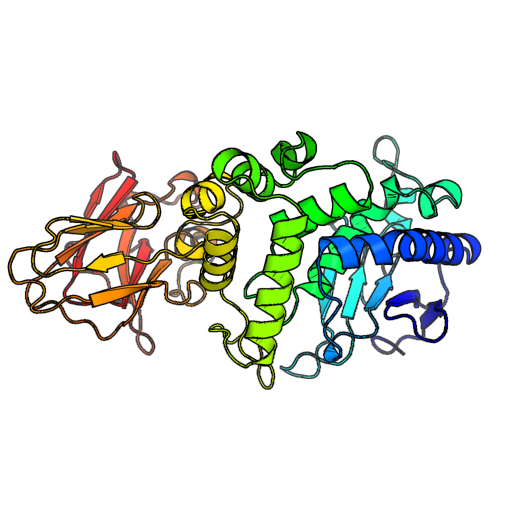N . ASN A 1 183 ? 2.704 -18.282 5.296 1.00 98.69 183 ASN A N 1
ATOM 1409 C CA . ASN A 1 183 ? 1.503 -18.634 4.542 1.00 98.69 183 ASN A CA 1
ATOM 1410 C C . ASN A 1 183 ? 1.799 -19.414 3.251 1.00 98.69 183 ASN A C 1
ATOM 1412 O O . ASN A 1 183 ? 0.861 -19.819 2.568 1.00 98.69 183 ASN A O 1
ATOM 1416 N N . GLY A 1 184 ? 3.070 -19.651 2.907 1.00 98.38 184 GLY A N 1
ATOM 1417 C CA . GLY A 1 184 ? 3.462 -20.421 1.722 1.00 98.38 184 GLY A CA 1
ATOM 1418 C C . GLY A 1 184 ? 3.138 -19.734 0.392 1.00 98.38 184 GLY A C 1
ATOM 1419 O O . GLY A 1 184 ? 3.030 -20.408 -0.634 1.00 98.38 184 GLY A O 1
ATOM 1420 N N . LEU A 1 185 ? 2.934 -18.413 0.401 1.00 98.56 185 LEU A N 1
ATOM 1421 C CA . LEU A 1 185 ? 2.691 -17.638 -0.814 1.00 98.56 185 LEU A CA 1
ATOM 1422 C C . LEU A 1 185 ? 3.982 -17.459 -1.619 1.00 98.56 185 LEU A C 1
ATOM 1424 O O . LEU A 1 185 ? 5.045 -17.222 -1.055 1.00 98.56 185 LEU A O 1
ATOM 1428 N N . ASP A 1 186 ? 3.871 -17.499 -2.946 1.00 98.44 186 ASP A N 1
ATOM 1429 C CA . ASP A 1 186 ? 4.956 -17.166 -3.869 1.00 98.44 186 ASP A CA 1
ATOM 1430 C C . ASP A 1 186 ? 4.422 -16.330 -5.053 1.00 98.44 186 ASP A C 1
ATOM 1432 O O . ASP A 1 186 ? 3.233 -15.995 -5.126 1.00 98.44 186 ASP A O 1
ATOM 1436 N N . TYR A 1 187 ? 5.287 -15.971 -6.004 1.00 98.38 187 TYR A N 1
ATOM 1437 C CA . TYR A 1 187 ? 4.960 -15.101 -7.138 1.00 98.38 187 TYR A CA 1
ATOM 1438 C C . TYR A 1 187 ? 3.764 -15.582 -7.968 1.00 98.38 187 TYR A C 1
ATOM 1440 O O . TYR A 1 187 ? 3.013 -14.756 -8.480 1.00 98.38 187 TYR A O 1
ATOM 1448 N N . ALA A 1 188 ? 3.546 -16.896 -8.091 1.00 98.25 188 ALA A N 1
ATOM 1449 C CA . ALA A 1 188 ? 2.395 -17.429 -8.820 1.00 98.25 188 ALA A CA 1
ATOM 1450 C C . ALA A 1 188 ? 1.063 -17.036 -8.155 1.00 98.25 188 ALA A C 1
ATOM 1452 O O . ALA A 1 188 ? 0.117 -16.644 -8.841 1.00 98.25 188 ALA A O 1
ATOM 1453 N N . GLN A 1 189 ? 0.997 -17.099 -6.822 1.00 98.44 189 GLN A N 1
ATOM 1454 C CA . GLN A 1 189 ? -0.165 -16.665 -6.056 1.00 98.44 189 GLN A CA 1
ATOM 1455 C C . GLN A 1 189 ? -0.289 -15.140 -6.044 1.00 98.44 189 GLN A C 1
ATOM 1457 O O . GLN A 1 189 ? -1.406 -14.643 -6.120 1.00 98.44 189 GLN A O 1
ATOM 1462 N N . LEU A 1 190 ? 0.815 -14.384 -6.017 1.00 96.75 190 LEU A N 1
ATOM 1463 C CA . LEU A 1 190 ? 0.740 -12.922 -6.152 1.00 96.75 190 LEU A CA 1
ATOM 1464 C C . LEU A 1 190 ? 0.161 -12.503 -7.507 1.00 96.75 190 LEU A C 1
ATOM 1466 O O . LEU A 1 190 ? -0.750 -11.678 -7.545 1.00 96.75 190 LEU A O 1
ATOM 1470 N N . ALA A 1 191 ? 0.621 -13.118 -8.602 1.00 98.44 191 ALA A N 1
ATOM 1471 C CA . ALA A 1 191 ? 0.086 -12.875 -9.939 1.00 98.44 191 ALA A CA 1
ATOM 1472 C C . ALA A 1 191 ? -1.423 -13.156 -9.996 1.00 98.44 191 ALA A C 1
ATOM 1474 O O . ALA A 1 191 ? -2.201 -12.363 -10.523 1.00 98.44 191 ALA A O 1
ATOM 1475 N N . GLU A 1 192 ? -1.859 -14.279 -9.421 1.00 98.75 192 GLU A N 1
ATOM 1476 C CA . GLU A 1 192 ? -3.280 -14.619 -9.347 1.00 98.75 192 GLU A CA 1
ATOM 1477 C C . GLU A 1 192 ? -4.070 -13.659 -8.445 1.00 98.75 192 GLU A C 1
ATOM 1479 O O . GLU A 1 192 ? -5.192 -13.274 -8.777 1.00 98.75 192 GLU A O 1
ATOM 1484 N N . GLY A 1 193 ? -3.486 -13.218 -7.331 1.00 98.38 193 GLY A N 1
ATOM 1485 C CA . GLY A 1 193 ? -4.082 -12.221 -6.450 1.00 98.38 193 GLY A CA 1
ATOM 1486 C C . GLY A 1 193 ? -4.336 -10.903 -7.175 1.00 98.38 193 GLY A C 1
ATOM 1487 O O . GLY A 1 193 ? -5.429 -10.347 -7.083 1.00 98.38 193 GLY A O 1
ATOM 1488 N N . LEU A 1 194 ? -3.372 -10.441 -7.970 1.00 98.44 194 LEU A N 1
ATOM 1489 C CA . LEU A 1 194 ? -3.493 -9.216 -8.759 1.00 98.44 194 LEU A CA 1
ATOM 1490 C C . LEU A 1 194 ? -4.480 -9.344 -9.927 1.00 98.44 194 LEU A C 1
ATOM 1492 O O . LEU A 1 194 ? -5.204 -8.388 -10.201 1.00 98.44 194 LEU A O 1
ATOM 1496 N N . ARG A 1 195 ? -4.621 -10.527 -10.543 1.00 98.75 195 ARG A N 1
ATOM 1497 C CA . ARG A 1 195 ? -5.731 -10.794 -11.482 1.00 98.75 195 ARG A CA 1
ATOM 1498 C C . ARG A 1 195 ? -7.092 -10.695 -10.806 1.00 98.75 195 ARG A C 1
ATOM 1500 O O . ARG A 1 195 ? -8.016 -10.116 -11.369 1.00 98.75 195 ARG A O 1
ATOM 1507 N N . LYS A 1 196 ? -7.229 -11.231 -9.590 1.00 98.69 196 LYS A N 1
ATOM 1508 C CA . LYS A 1 196 ? -8.472 -11.120 -8.809 1.00 98.69 196 LYS A CA 1
ATOM 1509 C C . LYS A 1 196 ? -8.764 -9.673 -8.406 1.00 98.69 196 LYS A C 1
ATOM 1511 O O . LYS A 1 196 ? -9.925 -9.279 -8.435 1.00 98.69 196 LYS A O 1
ATOM 1516 N N . VAL A 1 197 ? -7.737 -8.881 -8.091 1.00 98.38 197 VAL A N 1
ATOM 1517 C CA . VAL A 1 197 ? -7.864 -7.431 -7.864 1.00 98.38 197 VAL A CA 1
ATOM 1518 C C . VAL A 1 197 ? -8.351 -6.716 -9.124 1.00 98.38 197 VAL A C 1
ATOM 1520 O O . VAL A 1 197 ? -9.295 -5.938 -9.043 1.00 98.38 197 VAL A O 1
ATOM 1523 N N . ASP A 1 198 ? -7.751 -6.978 -10.286 1.00 98.31 198 ASP A N 1
ATOM 1524 C CA . ASP A 1 198 ? -8.159 -6.357 -11.553 1.00 98.31 198 ASP A CA 1
ATOM 1525 C C . ASP A 1 198 ? -9.596 -6.732 -11.945 1.00 98.31 198 ASP A C 1
ATOM 1527 O O . ASP A 1 198 ? -10.371 -5.861 -12.341 1.00 98.31 198 ASP A O 1
ATOM 1531 N N . ALA A 1 199 ? -9.990 -7.994 -11.742 1.00 98.44 199 ALA A N 1
ATOM 1532 C CA . ALA A 1 199 ? -11.362 -8.448 -11.951 1.00 98.44 199 ALA A CA 1
ATOM 1533 C C . ALA A 1 199 ? -12.351 -7.769 -10.988 1.00 98.44 199 ALA A C 1
ATOM 1535 O O . ALA A 1 199 ? -13.429 -7.355 -11.412 1.00 98.44 199 ALA A O 1
ATOM 1536 N N . LEU A 1 200 ? -11.988 -7.628 -9.708 1.00 98.06 200 LEU A N 1
ATOM 1537 C CA . LEU A 1 200 ? -12.817 -6.954 -8.709 1.00 98.06 200 LEU A CA 1
ATOM 1538 C C . LEU A 1 200 ? -12.978 -5.464 -9.033 1.00 98.06 200 LEU A C 1
ATOM 1540 O O . LEU A 1 200 ? -14.093 -4.952 -9.011 1.00 98.06 200 LEU A O 1
ATOM 1544 N N . TRP A 1 201 ? -11.882 -4.786 -9.373 1.00 97.56 201 TRP A N 1
ATOM 1545 C CA . TRP A 1 201 ? -11.874 -3.378 -9.768 1.00 97.56 201 TRP A CA 1
ATOM 1546 C C . TRP A 1 201 ? -12.703 -3.134 -11.035 1.00 97.56 201 TRP A C 1
ATOM 1548 O O . TRP A 1 201 ? -13.540 -2.236 -11.059 1.00 97.56 201 TRP A O 1
ATOM 1558 N N . SER A 1 202 ? -12.539 -3.976 -12.059 1.00 96.31 202 SER A N 1
ATOM 1559 C CA . SER A 1 202 ? -13.282 -3.867 -13.325 1.00 96.31 202 SER A CA 1
ATOM 1560 C C . SER A 1 202 ? -14.780 -4.153 -13.180 1.00 96.31 202 SER A C 1
ATOM 1562 O O . SER A 1 202 ? -15.564 -3.758 -14.039 1.00 96.31 202 SER A O 1
ATOM 1564 N N . ALA A 1 203 ? -15.180 -4.851 -12.115 1.00 97.56 203 ALA A N 1
ATOM 1565 C CA . ALA A 1 203 ? -16.571 -5.142 -11.781 1.00 97.56 203 ALA A CA 1
ATOM 1566 C C . ALA A 1 203 ? -17.164 -4.157 -10.751 1.00 97.56 203 ALA A C 1
ATOM 1568 O O . ALA A 1 203 ? -18.180 -4.478 -10.137 1.00 97.56 203 ALA A O 1
ATOM 1569 N N . ASP A 1 204 ? -16.522 -3.001 -10.526 1.00 96.56 204 ASP A N 1
ATOM 1570 C CA . ASP A 1 204 ? -16.915 -1.992 -9.528 1.00 96.56 204 ASP A CA 1
ATOM 1571 C C . ASP A 1 204 ? -17.029 -2.548 -8.089 1.00 96.56 204 ASP A C 1
ATOM 1573 O O . ASP A 1 204 ? -17.791 -2.051 -7.263 1.00 96.56 204 ASP A O 1
ATOM 1577 N N . GLY A 1 205 ? -16.265 -3.599 -7.771 1.00 97.38 205 GLY A N 1
ATOM 1578 C CA . GLY A 1 205 ? -16.301 -4.288 -6.478 1.00 97.38 205 GLY A CA 1
ATOM 1579 C C . GLY A 1 205 ? -15.305 -3.770 -5.434 1.00 97.38 205 GLY A C 1
ATOM 1580 O O . GLY A 1 205 ? -15.263 -4.294 -4.318 1.00 97.38 205 GLY A O 1
ATOM 1581 N N . GLY A 1 206 ? -14.472 -2.782 -5.770 1.00 97.44 206 GLY A N 1
ATOM 1582 C CA . GLY A 1 206 ? -13.590 -2.131 -4.800 1.00 97.44 206 GLY A CA 1
ATOM 1583 C C . GLY A 1 206 ? -14.366 -1.294 -3.778 1.00 97.44 206 GLY A C 1
ATOM 1584 O O . GLY A 1 206 ? -15.543 -0.992 -3.961 1.00 97.44 206 GLY A O 1
ATOM 1585 N N . SER A 1 207 ? -13.712 -0.914 -2.683 1.00 96.06 207 SER A N 1
ATOM 1586 C CA . SER A 1 207 ? -14.348 -0.179 -1.580 1.00 96.06 207 SER A CA 1
ATOM 1587 C C . SER A 1 207 ? -13.760 1.209 -1.321 1.00 96.06 207 SER A C 1
ATOM 1589 O O . SER A 1 207 ? -14.251 1.926 -0.448 1.00 96.06 207 SER A O 1
ATOM 1591 N N . VAL A 1 208 ? -12.714 1.613 -2.050 1.00 95.62 208 VAL A N 1
ATOM 1592 C CA . VAL A 1 208 ? -11.976 2.852 -1.773 1.00 95.62 208 VAL A CA 1
ATOM 1593 C C . VAL A 1 208 ? -12.117 3.857 -2.908 1.00 95.62 208 VAL A C 1
ATOM 1595 O O . VAL A 1 208 ? -11.628 3.651 -4.016 1.00 95.62 208 VAL A O 1
ATOM 1598 N N . ALA A 1 209 ? -12.728 5.002 -2.613 1.00 93.81 209 ALA A N 1
ATOM 1599 C CA . ALA A 1 209 ? -12.791 6.122 -3.543 1.00 93.81 209 ALA A CA 1
ATOM 1600 C C . ALA A 1 209 ? -11.454 6.879 -3.555 1.00 93.81 209 ALA A C 1
ATOM 1602 O O . ALA A 1 209 ? -11.112 7.557 -2.586 1.00 93.81 209 ALA A O 1
ATOM 1603 N N . LEU A 1 210 ? -10.695 6.762 -4.648 1.00 91.50 210 LEU A N 1
ATOM 1604 C CA . LEU A 1 210 ? -9.433 7.494 -4.835 1.00 91.50 210 LEU A CA 1
ATOM 1605 C C . LEU A 1 210 ? -9.575 8.685 -5.784 1.00 91.50 210 LEU A C 1
ATOM 1607 O O . LEU A 1 210 ? -8.992 9.740 -5.545 1.00 91.50 210 LEU A O 1
ATOM 1611 N N . HIS A 1 211 ? -10.347 8.514 -6.857 1.00 91.38 211 HIS A N 1
ATOM 1612 C CA . HIS A 1 211 ? -10.469 9.487 -7.934 1.00 91.38 211 HIS A CA 1
ATOM 1613 C C . HIS A 1 211 ? -11.909 9.558 -8.438 1.00 91.38 211 HIS A C 1
ATOM 1615 O O . HIS A 1 211 ? -12.597 8.541 -8.518 1.00 91.38 211 HIS A O 1
ATOM 1621 N N . ALA A 1 212 ? -12.354 10.757 -8.813 1.00 88.88 212 ALA A N 1
ATOM 1622 C CA . ALA A 1 212 ? -13.626 10.922 -9.504 1.00 88.88 212 ALA A CA 1
ATOM 1623 C C . ALA A 1 212 ? -13.579 10.237 -10.884 1.00 88.88 212 ALA A C 1
ATOM 1625 O O . ALA A 1 212 ? -12.544 10.249 -11.552 1.00 88.88 212 ALA A O 1
ATOM 1626 N N . GLY A 1 213 ? -14.692 9.625 -11.302 1.00 87.69 213 GLY A N 1
ATOM 1627 C CA . GLY A 1 213 ? -14.809 9.011 -12.632 1.00 87.69 213 GLY A CA 1
ATOM 1628 C C . GLY A 1 213 ? -13.935 7.768 -12.856 1.00 87.69 213 GLY A C 1
ATOM 1629 O O . GLY A 1 213 ? -13.657 7.413 -14.004 1.00 87.69 213 GLY A O 1
ATOM 1630 N N . VAL A 1 214 ? -13.480 7.120 -11.781 1.00 92.06 214 VAL A N 1
ATOM 1631 C CA . VAL A 1 214 ? -12.727 5.858 -11.797 1.00 92.06 214 VAL A CA 1
ATOM 1632 C C . VAL A 1 214 ? -13.433 4.870 -10.860 1.00 92.06 214 VAL A C 1
ATOM 1634 O O . VAL A 1 214 ? -13.896 5.309 -9.803 1.00 92.06 214 VAL A O 1
ATOM 1637 N N . PRO A 1 215 ? -13.521 3.568 -11.208 1.00 95.25 215 PRO A N 1
ATOM 1638 C CA . PRO A 1 215 ? -14.024 2.548 -10.292 1.00 95.25 215 PRO A CA 1
ATOM 1639 C C . PRO A 1 215 ? -13.329 2.606 -8.932 1.00 95.25 215 PRO A C 1
ATOM 1641 O O . PRO A 1 215 ? -12.149 2.965 -8.838 1.00 95.25 215 PRO A O 1
ATOM 1644 N N . LEU A 1 216 ? -14.055 2.238 -7.875 1.00 96.88 216 LEU A N 1
ATOM 1645 C CA . LEU A 1 216 ? -13.487 2.179 -6.532 1.00 96.88 216 LEU A CA 1
ATOM 1646 C C . LEU A 1 216 ? -12.300 1.210 -6.518 1.00 96.88 216 LEU A C 1
ATOM 1648 O O . LEU A 1 216 ? -12.380 0.091 -7.023 1.00 96.88 216 LEU A O 1
ATOM 1652 N N . ALA A 1 217 ? -11.195 1.643 -5.921 1.00 97.38 217 ALA A N 1
ATOM 1653 C CA . ALA A 1 217 ? -10.015 0.819 -5.758 1.00 97.38 217 ALA A CA 1
ATOM 1654 C C . ALA A 1 217 ? -10.268 -0.286 -4.726 1.00 97.38 217 ALA A C 1
ATOM 1656 O O . ALA A 1 217 ? -11.041 -0.129 -3.775 1.00 97.38 217 ALA A O 1
ATOM 1657 N N . THR A 1 218 ? -9.572 -1.402 -4.899 1.00 97.81 218 THR A N 1
ATOM 1658 C CA . THR A 1 218 ? -9.538 -2.488 -3.922 1.00 97.81 218 THR A CA 1
ATOM 1659 C C . THR A 1 218 ? -8.808 -2.002 -2.670 1.00 97.81 218 THR A C 1
ATOM 1661 O O . THR A 1 218 ? -7.679 -1.511 -2.761 1.00 97.81 218 THR A O 1
ATOM 1664 N N . SER A 1 219 ? -9.444 -2.115 -1.502 1.00 97.31 219 SER A N 1
ATOM 1665 C CA . SER A 1 219 ? -8.781 -1.816 -0.224 1.00 97.31 219 SER A CA 1
ATOM 1666 C C . SER A 1 219 ? -7.677 -2.824 0.077 1.00 97.31 219 SER A C 1
ATOM 1668 O O . SER A 1 219 ? -7.698 -3.961 -0.402 1.00 97.31 219 SER A O 1
ATOM 1670 N N . VAL A 1 220 ? -6.742 -2.441 0.944 1.00 97.06 220 VAL A N 1
ATOM 1671 C CA . VAL A 1 220 ? -5.719 -3.379 1.433 1.00 97.06 220 VAL A CA 1
ATOM 1672 C C . VAL A 1 220 ? -6.364 -4.597 2.109 1.00 97.06 220 VAL A C 1
ATOM 1674 O O . VAL A 1 220 ? -5.910 -5.718 1.895 1.00 97.06 220 VAL A O 1
ATOM 1677 N N . TYR A 1 221 ? -7.468 -4.405 2.842 1.00 97.75 221 TYR A N 1
ATOM 1678 C CA . TYR A 1 221 ? -8.243 -5.504 3.424 1.00 97.75 221 TYR A CA 1
ATOM 1679 C C . TYR A 1 221 ? -8.776 -6.464 2.354 1.00 97.75 221 TYR A C 1
ATOM 1681 O O . TYR A 1 221 ? -8.569 -7.669 2.457 1.00 97.75 221 TYR A O 1
ATOM 1689 N N . GLN A 1 222 ? -9.425 -5.953 1.303 1.00 98.12 222 GLN A N 1
ATOM 1690 C CA . GLN A 1 222 ? -9.930 -6.794 0.214 1.00 98.12 222 GLN A CA 1
ATOM 1691 C C . GLN A 1 222 ? -8.797 -7.563 -0.479 1.00 98.12 222 GLN A C 1
ATOM 1693 O O . GLN A 1 222 ? -8.944 -8.758 -0.741 1.00 98.12 222 GLN A O 1
ATOM 1698 N N . TYR A 1 223 ? -7.652 -6.916 -0.723 1.00 98.25 223 TYR A N 1
ATOM 1699 C CA . TYR A 1 223 ? -6.492 -7.600 -1.291 1.00 98.25 223 TYR A CA 1
ATOM 1700 C C . TYR A 1 223 ? -5.953 -8.681 -0.344 1.00 98.25 223 TYR A C 1
ATOM 1702 O O . TYR A 1 223 ? -5.732 -9.814 -0.765 1.00 98.25 223 TYR A O 1
ATOM 1710 N N . ARG A 1 224 ? -5.847 -8.393 0.956 1.00 97.88 224 ARG A N 1
ATOM 1711 C CA . ARG A 1 224 ? -5.467 -9.384 1.969 1.00 97.88 224 ARG A CA 1
ATOM 1712 C C . ARG A 1 224 ? -6.421 -10.579 1.990 1.00 97.88 224 ARG A C 1
ATOM 1714 O O . ARG A 1 224 ? -5.962 -11.710 1.992 1.00 97.88 224 ARG A O 1
ATOM 1721 N N . ARG A 1 225 ? -7.739 -10.364 1.909 1.00 98.50 225 ARG A N 1
ATOM 1722 C CA . ARG A 1 225 ? -8.735 -11.453 1.834 1.00 98.50 225 ARG A CA 1
ATOM 1723 C C . ARG A 1 225 ? -8.576 -12.316 0.580 1.00 98.50 225 ARG A C 1
ATOM 1725 O O . ARG A 1 225 ? -8.803 -13.524 0.644 1.00 98.50 225 ARG A O 1
ATOM 1732 N N . ILE A 1 226 ? -8.179 -11.720 -0.545 1.00 98.69 226 ILE A N 1
ATOM 1733 C CA . ILE A 1 226 ? -7.807 -12.466 -1.754 1.00 98.69 226 ILE A CA 1
ATOM 1734 C C . ILE A 1 226 ? -6.586 -13.351 -1.470 1.00 98.69 226 ILE A C 1
ATOM 1736 O O . ILE A 1 226 ? -6.611 -14.538 -1.800 1.00 98.69 226 ILE A O 1
ATOM 1740 N N . LEU A 1 227 ? -5.549 -12.800 -0.834 1.00 98.62 227 LEU A N 1
ATOM 1741 C CA . LEU A 1 227 ? -4.350 -13.552 -0.459 1.00 98.62 227 LEU A CA 1
ATOM 1742 C C . LEU A 1 227 ? -4.659 -14.664 0.551 1.00 98.62 227 LEU A C 1
ATOM 1744 O O . LEU A 1 227 ? -4.171 -15.773 0.366 1.00 98.62 227 LEU A O 1
ATOM 1748 N N . ASP A 1 228 ? -5.528 -14.421 1.537 1.00 98.69 228 ASP A N 1
ATOM 1749 C CA . ASP A 1 228 ? -5.977 -15.444 2.489 1.00 98.69 228 ASP A CA 1
ATOM 1750 C C . ASP A 1 228 ? -6.604 -16.641 1.761 1.00 98.69 228 ASP A C 1
ATOM 1752 O O . ASP A 1 228 ? -6.318 -17.800 2.064 1.00 98.69 228 ASP A O 1
ATOM 1756 N N . GLY A 1 229 ? -7.458 -16.364 0.768 1.00 98.62 229 GLY A N 1
ATOM 1757 C CA . GLY A 1 229 ? -8.105 -17.394 -0.042 1.00 98.62 229 GLY A CA 1
ATOM 1758 C C . GLY A 1 229 ? -7.118 -18.207 -0.883 1.00 98.62 229 GLY A C 1
ATOM 1759 O O . GLY A 1 229 ? -7.317 -19.406 -1.062 1.00 98.62 229 GLY A O 1
ATOM 1760 N N . LEU A 1 230 ? -6.049 -17.575 -1.374 1.00 98.62 230 LEU A N 1
ATOM 1761 C CA . LEU A 1 230 ? -4.989 -18.240 -2.138 1.00 98.62 230 LEU A CA 1
ATOM 1762 C C . LEU A 1 230 ? -4.024 -19.029 -1.245 1.00 98.62 230 LEU A C 1
ATOM 1764 O O . LEU A 1 230 ? -3.557 -20.091 -1.648 1.00 98.62 230 LEU A O 1
ATOM 1768 N N . ALA A 1 231 ? -3.747 -18.530 -0.041 1.00 98.38 231 ALA A N 1
ATOM 1769 C CA . ALA A 1 231 ? -2.910 -19.190 0.954 1.00 98.38 231 ALA A CA 1
ATOM 1770 C C . ALA A 1 231 ? -3.643 -20.308 1.715 1.00 98.38 231 ALA A C 1
ATOM 1772 O O . ALA A 1 231 ? -3.009 -21.147 2.351 1.00 98.38 231 ALA A O 1
ATOM 1773 N N . GLY A 1 232 ? -4.980 -20.288 1.728 1.00 98.31 232 GLY A N 1
ATOM 1774 C CA . GLY A 1 232 ? -5.791 -21.157 2.584 1.00 98.31 232 GLY A CA 1
ATOM 1775 C C . GLY A 1 232 ? -5.624 -20.873 4.084 1.00 98.31 232 GLY A C 1
ATOM 1776 O O . GLY A 1 232 ? -5.944 -21.731 4.905 1.00 98.31 232 GLY A O 1
ATOM 1777 N N . SER A 1 233 ? -5.102 -19.701 4.453 1.00 98.31 233 SER A N 1
ATOM 1778 C CA . SER A 1 233 ? -4.794 -19.300 5.832 1.00 98.31 233 SER A CA 1
ATOM 1779 C C . SER A 1 233 ? -4.885 -17.780 5.998 1.00 98.31 233 SER A C 1
ATOM 1781 O O . SER A 1 233 ? -4.884 -17.053 5.011 1.00 98.31 233 SER A O 1
ATOM 1783 N N . ASP A 1 234 ? -4.989 -17.291 7.237 1.00 98.00 234 ASP A N 1
ATOM 1784 C CA . ASP A 1 234 ? -5.006 -15.850 7.524 1.00 98.00 234 ASP A CA 1
ATOM 1785 C C . ASP A 1 234 ? -3.605 -15.237 7.358 1.00 98.00 234 ASP A C 1
ATOM 1787 O O . ASP A 1 234 ? -2.633 -15.693 7.967 1.00 98.00 234 ASP A O 1
ATOM 1791 N N . THR A 1 235 ? -3.501 -14.200 6.530 1.00 98.50 235 THR A N 1
ATOM 1792 C CA . THR A 1 235 ? -2.252 -13.496 6.204 1.00 98.50 235 THR A CA 1
ATOM 1793 C C . THR A 1 235 ? -2.027 -12.223 7.032 1.00 98.50 235 THR A C 1
ATOM 1795 O O . THR A 1 235 ? -1.029 -11.526 6.832 1.00 98.50 235 THR A O 1
ATOM 1798 N N . LEU A 1 236 ? -2.909 -11.897 7.988 1.00 98.25 236 LEU A N 1
ATOM 1799 C CA . LEU A 1 236 ? -2.807 -10.682 8.809 1.00 98.25 236 LEU A CA 1
ATOM 1800 C C . LEU A 1 236 ? -1.483 -10.576 9.574 1.00 98.25 236 LEU A C 1
ATOM 1802 O O . LEU A 1 236 ? -0.813 -9.544 9.506 1.00 98.25 236 LEU A O 1
ATOM 1806 N N . ALA A 1 237 ? -1.084 -11.646 10.263 1.00 98.19 237 ALA A N 1
ATOM 1807 C CA . ALA A 1 237 ? 0.151 -11.665 11.041 1.00 98.19 237 ALA A CA 1
ATOM 1808 C C . ALA A 1 237 ? 1.390 -11.405 10.167 1.00 98.19 237 ALA A C 1
ATOM 1810 O O . ALA A 1 237 ? 2.287 -10.675 10.583 1.00 98.19 237 ALA A O 1
ATOM 1811 N N . ALA A 1 238 ? 1.425 -11.954 8.948 1.00 98.19 238 ALA A N 1
ATOM 1812 C CA . ALA A 1 238 ? 2.495 -11.702 7.984 1.00 98.19 238 ALA A CA 1
ATOM 1813 C C . ALA A 1 238 ? 2.489 -10.247 7.479 1.00 98.19 238 ALA A C 1
ATOM 1815 O O . ALA A 1 238 ? 3.539 -9.607 7.439 1.00 98.19 238 ALA A O 1
ATOM 1816 N N . CYS A 1 239 ? 1.302 -9.702 7.173 1.00 97.19 239 CYS A N 1
ATOM 1817 C CA . CYS A 1 239 ? 1.122 -8.308 6.748 1.00 97.19 239 CYS A CA 1
ATOM 1818 C C . CYS A 1 239 ? 1.693 -7.311 7.771 1.00 97.19 239 CYS A C 1
ATOM 1820 O O . CYS A 1 239 ? 2.365 -6.350 7.399 1.00 97.19 239 CYS A O 1
ATOM 1822 N N . ILE A 1 240 ? 1.459 -7.560 9.063 1.00 97.25 240 ILE A N 1
ATOM 1823 C CA . ILE A 1 240 ? 1.936 -6.699 10.154 1.00 97.25 240 ILE A CA 1
ATOM 1824 C C . ILE A 1 240 ? 3.426 -6.932 10.441 1.00 97.25 240 ILE A C 1
ATOM 1826 O O . ILE A 1 240 ? 4.164 -5.971 10.660 1.00 97.25 240 ILE A O 1
ATOM 1830 N N . ALA A 1 241 ? 3.885 -8.188 10.433 1.00 97.44 241 ALA A N 1
ATOM 1831 C CA . ALA A 1 241 ? 5.263 -8.543 10.779 1.00 97.44 241 ALA A CA 1
ATOM 1832 C C . ALA A 1 241 ? 6.306 -7.921 9.838 1.00 97.44 241 ALA A C 1
ATOM 1834 O O . ALA A 1 241 ? 7.389 -7.563 10.297 1.00 97.44 241 ALA A O 1
ATOM 1835 N N . GLY A 1 242 ? 5.962 -7.718 8.561 1.00 95.19 242 GLY A N 1
ATOM 1836 C CA . GLY A 1 242 ? 6.840 -7.038 7.606 1.00 95.19 242 GLY A CA 1
ATOM 1837 C C . GLY A 1 242 ? 7.154 -5.582 7.977 1.00 95.19 242 GLY A C 1
ATOM 1838 O O . GLY A 1 242 ? 8.156 -5.032 7.530 1.00 95.19 242 GLY A O 1
ATOM 1839 N N . GLY A 1 243 ? 6.322 -4.942 8.808 1.00 94.75 243 GLY A N 1
ATOM 1840 C CA . GLY A 1 243 ? 6.547 -3.587 9.324 1.00 94.75 243 GLY A CA 1
ATOM 1841 C C . GLY A 1 243 ? 6.339 -2.454 8.311 1.00 94.75 243 GLY A C 1
ATOM 1842 O O . GLY A 1 243 ? 6.486 -1.284 8.664 1.00 94.75 243 GLY A O 1
ATOM 1843 N N . GLU A 1 244 ? 5.981 -2.777 7.068 1.00 94.56 244 GLU A N 1
ATOM 1844 C CA . GLU A 1 244 ? 5.746 -1.808 5.988 1.00 94.56 244 GLU A CA 1
ATOM 1845 C C . GLU A 1 244 ? 4.313 -1.270 5.992 1.00 94.56 244 GLU A C 1
ATOM 1847 O O . GLU A 1 244 ? 4.061 -0.156 5.534 1.00 94.56 244 GLU A O 1
ATOM 1852 N N . LEU A 1 245 ? 3.380 -2.055 6.534 1.00 95.19 245 LEU A N 1
ATOM 1853 C CA . LEU A 1 245 ? 1.989 -1.678 6.740 1.00 95.19 245 LEU A CA 1
ATOM 1854 C C . LEU A 1 245 ? 1.681 -1.640 8.234 1.00 95.19 245 LEU A C 1
ATOM 1856 O O . LEU A 1 245 ? 2.159 -2.453 9.025 1.00 95.19 245 LEU A O 1
ATOM 1860 N N . ARG A 1 246 ? 0.857 -0.672 8.629 1.00 95.56 246 ARG A N 1
ATOM 1861 C CA . ARG A 1 246 ? 0.319 -0.587 9.986 1.00 95.56 246 ARG A CA 1
ATOM 1862 C C . ARG A 1 246 ? -0.860 -1.553 10.145 1.00 95.56 246 ARG A C 1
ATOM 1864 O O . ARG A 1 246 ? -1.549 -1.826 9.161 1.00 95.56 246 ARG A O 1
ATOM 1871 N N . PRO A 1 247 ? -1.158 -2.027 11.368 1.00 96.44 247 PRO A N 1
ATOM 1872 C CA . PRO A 1 247 ? -2.276 -2.942 11.595 1.00 96.44 247 PRO A CA 1
ATOM 1873 C C . PRO A 1 247 ? -3.603 -2.429 11.022 1.00 96.44 247 PRO A C 1
ATOM 1875 O O . PRO A 1 247 ? -4.283 -3.149 10.291 1.00 96.44 247 PRO A O 1
ATOM 1878 N N . ASN A 1 248 ? -3.930 -1.153 11.250 1.00 96.44 248 ASN A N 1
ATOM 1879 C CA . ASN A 1 248 ? -5.137 -0.527 10.704 1.00 96.44 248 ASN A CA 1
ATOM 1880 C C . ASN A 1 248 ? -5.160 -0.445 9.165 1.00 96.44 248 ASN A C 1
ATOM 1882 O O . ASN A 1 248 ? -6.240 -0.376 8.585 1.00 96.44 248 ASN A O 1
ATOM 1886 N N . GLN A 1 249 ? -3.999 -0.470 8.506 1.00 96.31 249 GLN A N 1
ATOM 1887 C CA . GLN A 1 249 ? -3.893 -0.499 7.048 1.00 96.31 249 GLN A CA 1
ATOM 1888 C C . GLN A 1 249 ? -4.104 -1.910 6.499 1.00 96.31 249 GLN A C 1
ATOM 1890 O O . GLN A 1 249 ? -4.737 -2.043 5.464 1.00 96.31 249 GLN A O 1
ATOM 1895 N N . CYS A 1 250 ? -3.635 -2.963 7.179 1.00 96.50 250 CYS A N 1
ATOM 1896 C CA . CYS A 1 250 ? -3.870 -4.352 6.753 1.00 96.50 250 CYS A CA 1
ATOM 1897 C C . CYS A 1 250 ? -5.362 -4.740 6.797 1.00 96.50 250 CYS A C 1
ATOM 1899 O O . CYS A 1 250 ? -5.814 -5.567 6.001 1.00 96.50 250 CYS A O 1
ATOM 1901 N N . GLY A 1 251 ? -6.123 -4.141 7.721 1.00 95.81 251 GLY A N 1
ATOM 1902 C CA . GLY A 1 251 ? -7.541 -4.426 7.929 1.00 95.81 251 GLY A CA 1
ATOM 1903 C C . GLY A 1 251 ? -7.777 -5.766 8.628 1.00 95.81 251 GLY A C 1
ATOM 1904 O O . GLY A 1 251 ? -7.079 -6.745 8.369 1.00 95.81 251 GLY A O 1
ATOM 1905 N N . ASP A 1 252 ? -8.785 -5.844 9.491 1.00 97.81 252 ASP A N 1
ATOM 1906 C CA . ASP A 1 252 ? -9.171 -7.084 10.163 1.00 97.81 252 ASP A CA 1
ATOM 1907 C C . ASP A 1 252 ? -10.679 -7.146 10.396 1.00 97.81 252 ASP A C 1
ATOM 1909 O O . ASP A 1 252 ? -11.333 -6.113 10.545 1.00 97.81 252 ASP A O 1
ATOM 1913 N N . ALA A 1 253 ? -11.226 -8.358 10.416 1.00 96.94 253 ALA A N 1
ATOM 1914 C CA . ALA A 1 253 ? -12.649 -8.594 10.546 1.00 96.94 253 ALA A CA 1
ATOM 1915 C C . ALA A 1 253 ? -12.938 -9.676 11.579 1.00 96.94 253 ALA A C 1
ATOM 1917 O O . ALA A 1 253 ? -12.284 -10.714 11.629 1.00 96.94 253 ALA A O 1
ATOM 1918 N N . PHE A 1 254 ? -13.975 -9.458 12.380 1.00 97.31 254 PHE A N 1
ATOM 1919 C CA . PHE A 1 254 ? -14.348 -10.383 13.438 1.00 97.31 254 PHE A CA 1
ATOM 1920 C C . PHE A 1 254 ? -15.856 -10.400 13.647 1.00 97.31 254 PHE A C 1
ATOM 1922 O O . PHE A 1 254 ? -16.539 -9.390 13.486 1.00 97.31 254 PHE A O 1
ATOM 1929 N N . ARG A 1 255 ? -16.390 -11.552 14.054 1.00 97.31 255 ARG A N 1
ATOM 1930 C CA . ARG A 1 255 ? -17.807 -11.683 14.390 1.00 97.31 255 ARG A CA 1
ATOM 1931 C C . ARG A 1 255 ? -18.037 -11.441 15.874 1.00 97.31 255 ARG A C 1
ATOM 1933 O O . ARG A 1 255 ? -17.655 -12.250 16.715 1.00 97.31 255 ARG A O 1
ATOM 1940 N N . PHE A 1 256 ? -18.698 -10.340 16.199 1.00 97.31 256 PHE A N 1
ATOM 1941 C CA . PHE A 1 256 ? -19.075 -10.022 17.567 1.00 97.31 256 PHE A CA 1
ATOM 1942 C C . PHE A 1 256 ? -20.373 -10.763 17.882 1.00 97.31 256 PHE A C 1
ATOM 1944 O O . PHE A 1 256 ? -21.354 -10.621 17.155 1.00 97.31 256 PHE A O 1
ATOM 1951 N N . THR A 1 257 ? -20.400 -11.550 18.956 1.00 97.00 257 THR A N 1
ATOM 1952 C CA . THR A 1 257 ? -21.585 -12.330 19.348 1.00 97.00 257 THR A CA 1
ATOM 1953 C C . THR A 1 257 ? -22.128 -11.862 20.702 1.00 97.00 257 THR A C 1
ATOM 1955 O O . THR A 1 257 ? -21.361 -11.347 21.518 1.00 97.00 257 THR A O 1
ATOM 1958 N N . PRO A 1 258 ? -23.428 -12.060 21.005 1.00 96.88 258 PRO A N 1
ATOM 1959 C CA . PRO A 1 258 ? -24.002 -11.703 22.310 1.00 96.88 258 PRO A CA 1
ATOM 1960 C C . PRO A 1 258 ? -23.330 -12.376 23.517 1.00 96.88 258 PRO A C 1
ATOM 1962 O O . PRO A 1 258 ? -23.446 -11.895 24.644 1.00 96.88 258 PRO A O 1
ATOM 1965 N N . THR A 1 259 ? -22.652 -13.505 23.294 1.00 95.75 259 THR A N 1
ATOM 1966 C CA . THR A 1 259 ? -21.955 -14.279 24.328 1.00 95.75 259 THR A CA 1
ATOM 1967 C C . THR A 1 259 ? -20.459 -13.987 24.397 1.00 95.75 259 THR A C 1
ATOM 1969 O O . THR A 1 259 ? -19.813 -14.403 25.361 1.00 95.75 259 THR A O 1
ATOM 1972 N N . ALA A 1 260 ? -19.891 -13.303 23.398 1.00 92.75 260 ALA A N 1
ATOM 1973 C CA . ALA A 1 260 ? -18.486 -12.926 23.407 1.00 92.75 260 ALA A CA 1
ATOM 1974 C C . ALA A 1 260 ? -18.224 -11.975 24.579 1.00 92.75 260 ALA A C 1
ATOM 1976 O O . ALA A 1 260 ? -18.937 -10.996 24.769 1.00 92.75 260 ALA A O 1
ATOM 1977 N N . ARG A 1 261 ? -17.204 -12.281 25.386 1.00 95.25 261 ARG A N 1
ATOM 1978 C CA . ARG A 1 261 ? -16.770 -11.421 26.502 1.00 95.25 261 ARG A CA 1
ATOM 1979 C C . ARG A 1 261 ? -15.638 -10.501 26.093 1.00 95.25 261 ARG A C 1
ATOM 1981 O O . ARG A 1 261 ? -15.577 -9.351 26.516 1.00 95.25 261 ARG A O 1
ATOM 1988 N N . THR A 1 262 ? -14.742 -11.016 25.265 1.00 97.69 262 THR A N 1
ATOM 1989 C CA . THR A 1 262 ? -13.607 -10.277 24.737 1.00 97.69 262 THR A CA 1
ATOM 1990 C C . THR A 1 262 ? -13.432 -10.640 23.277 1.00 97.69 262 THR A C 1
ATOM 1992 O O . THR A 1 262 ? -13.518 -11.813 22.918 1.00 97.69 262 THR A O 1
ATOM 1995 N N . VAL A 1 263 ? -13.196 -9.628 22.454 1.00 97.62 263 VAL A N 1
ATOM 1996 C CA . VAL A 1 263 ? -12.802 -9.774 21.057 1.00 97.62 263 VAL A CA 1
ATOM 1997 C C . VAL A 1 263 ? -11.448 -9.103 20.886 1.00 97.62 263 VAL A C 1
ATOM 1999 O O . VAL A 1 263 ? -11.233 -8.001 21.389 1.00 97.62 263 VAL A O 1
ATOM 2002 N N . SER A 1 264 ? -10.544 -9.784 20.195 1.00 97.75 264 SER A N 1
ATOM 2003 C CA . SER A 1 264 ? -9.218 -9.292 19.843 1.00 97.75 264 SER A CA 1
ATOM 2004 C C . SER A 1 264 ? -9.149 -9.201 18.327 1.00 97.75 264 SER A C 1
ATOM 2006 O O . SER A 1 264 ? -9.459 -10.179 17.654 1.00 97.75 264 SER A O 1
ATOM 2008 N N . MET A 1 265 ? -8.784 -8.037 17.805 1.00 98.12 265 MET A N 1
ATOM 2009 C CA . MET A 1 265 ? -8.604 -7.784 16.376 1.00 98.12 265 MET A CA 1
ATOM 2010 C C . MET A 1 265 ? -7.205 -7.220 16.134 1.00 98.12 265 MET A C 1
ATOM 2012 O O . MET A 1 265 ? -6.561 -6.720 17.063 1.00 98.12 265 MET A O 1
ATOM 2016 N N . TYR A 1 266 ? -6.760 -7.258 14.881 1.00 97.88 266 TYR A N 1
ATOM 2017 C CA . TYR A 1 266 ? -5.494 -6.688 14.433 1.00 97.88 266 TYR A CA 1
ATOM 2018 C C . TYR A 1 266 ? -4.307 -7.261 15.211 1.00 97.88 266 TYR A C 1
ATOM 2020 O O . TYR A 1 266 ? -3.503 -6.500 15.734 1.00 97.88 266 TYR A O 1
ATOM 2028 N N . GLU A 1 267 ? -4.239 -8.587 15.374 1.00 96.88 267 GLU A N 1
ATOM 2029 C CA . GLU A 1 267 ? -3.192 -9.257 16.173 1.00 96.88 267 GLU A CA 1
ATOM 2030 C C . GLU A 1 267 ? -3.079 -8.712 17.616 1.00 96.88 267 GLU A C 1
ATOM 2032 O O . GLU A 1 267 ? -1.996 -8.618 18.190 1.00 96.88 267 GLU A O 1
ATOM 2037 N N . GLY A 1 268 ? -4.205 -8.306 18.216 1.00 97.50 268 GLY A N 1
ATOM 2038 C CA . GLY A 1 268 ? -4.256 -7.812 19.598 1.00 97.50 268 GLY A CA 1
ATOM 2039 C C . GLY A 1 268 ? -4.058 -6.309 19.767 1.00 97.50 268 GLY A C 1
ATOM 2040 O O . GLY A 1 268 ? -4.178 -5.813 20.886 1.00 97.50 268 GLY A O 1
ATOM 2041 N N . TRP A 1 269 ? -3.841 -5.565 18.680 1.00 98.38 269 TRP A N 1
ATOM 2042 C CA . TRP A 1 269 ? -3.768 -4.101 18.728 1.00 98.38 269 TRP A CA 1
ATOM 2043 C C . TRP A 1 269 ? -5.100 -3.446 19.090 1.00 98.38 269 TRP A C 1
ATOM 2045 O O . TRP A 1 269 ? -5.128 -2.315 19.576 1.00 98.38 269 TRP A O 1
ATOM 2055 N N . VAL A 1 270 ? -6.205 -4.155 18.869 1.00 98.69 270 VAL A N 1
ATOM 2056 C CA . VAL A 1 270 ? -7.542 -3.709 19.242 1.00 98.69 270 VAL A CA 1
ATOM 2057 C C . VAL A 1 270 ? -8.197 -4.776 20.096 1.00 98.69 270 VAL A C 1
ATOM 2059 O O . VAL A 1 270 ? -8.374 -5.917 19.668 1.00 98.69 270 VAL A O 1
ATOM 2062 N N . ARG A 1 271 ? -8.637 -4.381 21.287 1.00 98.69 271 ARG A N 1
ATOM 2063 C CA . ARG A 1 271 ? -9.389 -5.242 22.192 1.00 98.69 271 ARG A CA 1
ATOM 2064 C C . ARG A 1 271 ? -10.725 -4.610 22.547 1.00 98.69 271 ARG A C 1
ATOM 2066 O O . ARG A 1 271 ? -10.795 -3.461 22.976 1.00 98.69 271 ARG A O 1
ATOM 2073 N N . TRP A 1 272 ? -11.774 -5.407 22.426 1.00 98.62 272 TRP A N 1
ATOM 2074 C CA . TRP A 1 272 ? -13.130 -5.066 22.829 1.00 98.62 272 TRP A CA 1
ATOM 2075 C C . TRP A 1 272 ? -13.545 -5.941 24.005 1.00 98.62 272 TRP A C 1
ATOM 2077 O O . TRP A 1 272 ? -13.427 -7.162 23.932 1.00 98.62 272 TRP A O 1
ATOM 2087 N N . GLU A 1 273 ? -14.071 -5.345 25.071 1.00 98.62 273 GLU A N 1
ATOM 2088 C CA . GLU A 1 273 ? -14.696 -6.069 26.180 1.00 98.62 273 GLU A CA 1
ATOM 2089 C C . GLU A 1 273 ? -16.200 -5.819 26.155 1.00 98.62 273 GLU A C 1
ATOM 2091 O O . GLU A 1 273 ? -16.681 -4.725 26.461 1.00 98.62 273 GLU A O 1
ATOM 2096 N N . LEU A 1 274 ? -16.937 -6.852 25.754 1.00 97.94 274 LEU A N 1
ATOM 2097 C CA . LEU A 1 274 ? -18.372 -6.809 25.523 1.00 97.94 274 LEU A CA 1
ATOM 2098 C C . LEU A 1 274 ? -19.076 -7.349 26.781 1.00 97.94 274 LEU A C 1
ATOM 2100 O O . LEU A 1 274 ? -19.080 -8.565 27.013 1.00 97.94 274 LEU A O 1
ATOM 2104 N N . PRO A 1 275 ? -19.650 -6.493 27.651 1.00 97.88 275 PRO A N 1
ATOM 2105 C CA . PRO A 1 275 ? -20.413 -6.987 28.787 1.00 97.88 275 PRO A CA 1
ATOM 2106 C C . PRO A 1 275 ? -21.661 -7.743 28.317 1.00 97.88 275 PRO A C 1
ATOM 2108 O O . PRO A 1 275 ? -22.151 -7.562 27.199 1.00 97.88 275 PRO A O 1
ATOM 2111 N N . ALA A 1 276 ? -22.207 -8.588 29.196 1.00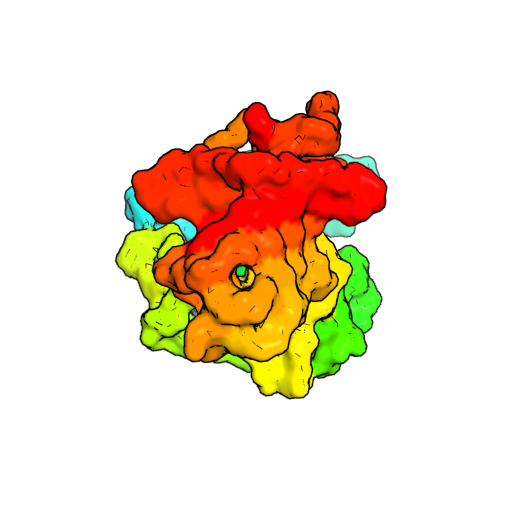 96.94 276 ALA A N 1
ATOM 2112 C CA . ALA A 1 276 ? -23.442 -9.307 28.895 1.00 96.94 276 ALA A CA 1
ATOM 2113 C C . ALA A 1 276 ? -24.558 -8.317 28.532 1.00 96.94 276 ALA A C 1
ATOM 2115 O O . ALA A 1 276 ? -24.781 -7.331 29.234 1.00 96.94 276 ALA A O 1
ATOM 2116 N N . GLY A 1 277 ? -25.249 -8.590 27.426 1.00 96.88 277 GLY A N 1
ATOM 2117 C CA . GLY A 1 277 ? -26.302 -7.720 26.918 1.00 96.88 277 GLY A CA 1
ATOM 2118 C C . GLY A 1 277 ? -25.809 -6.493 26.149 1.00 96.88 277 GLY A C 1
ATOM 2119 O O . GLY A 1 277 ? -26.651 -5.704 25.747 1.00 96.88 277 GLY A O 1
ATOM 2120 N N . ALA A 1 278 ? -24.502 -6.320 25.895 1.00 97.88 278 ALA A N 1
ATOM 2121 C CA . ALA A 1 278 ? -24.006 -5.267 24.997 1.00 97.88 278 ALA A CA 1
ATOM 2122 C C . ALA A 1 278 ? -24.543 -5.422 23.565 1.00 97.88 278 ALA A C 1
ATOM 2124 O O . ALA A 1 278 ? -24.830 -4.427 22.897 1.00 97.88 278 ALA A O 1
ATOM 2125 N N . LEU A 1 279 ? -24.724 -6.667 23.124 1.00 97.25 279 LEU A N 1
ATOM 2126 C CA . LEU A 1 279 ? -25.289 -7.035 21.832 1.00 97.25 279 LEU A CA 1
ATOM 2127 C C . LEU A 1 279 ? -26.496 -7.950 22.030 1.00 97.25 279 LEU A C 1
ATOM 2129 O O . LEU A 1 279 ? -26.480 -8.841 22.876 1.00 97.25 279 LEU A O 1
ATOM 2133 N N . THR A 1 280 ? -27.536 -7.738 21.227 1.00 95.94 280 THR A N 1
ATOM 2134 C CA . THR A 1 280 ? -28.729 -8.602 21.184 1.00 95.94 280 THR A CA 1
ATOM 2135 C C . THR A 1 280 ? -28.680 -9.615 20.043 1.00 95.94 280 THR A C 1
ATOM 2137 O O . THR A 1 280 ? -29.430 -10.582 20.054 1.00 95.94 280 THR A O 1
ATOM 2140 N N . GLN A 1 281 ? -27.810 -9.388 19.059 1.00 96.25 281 GLN A N 1
ATOM 2141 C CA . GLN A 1 281 ? -27.598 -10.241 17.895 1.00 96.25 281 GLN A CA 1
ATOM 2142 C C . GLN A 1 281 ? -26.124 -10.210 17.494 1.00 96.25 281 GLN A C 1
ATOM 2144 O O . GLN A 1 281 ? -25.382 -9.325 17.927 1.00 96.25 281 GLN A O 1
ATOM 2149 N N . GLU A 1 282 ? -25.710 -11.175 16.679 1.00 97.25 282 GLU A N 1
ATOM 2150 C CA . GLU A 1 282 ? -24.367 -11.177 16.106 1.00 97.25 282 GLU A CA 1
ATOM 2151 C C . GLU A 1 282 ? -24.181 -10.000 15.140 1.00 97.25 282 GLU A C 1
ATOM 2153 O O . GLU A 1 282 ? -25.112 -9.599 14.440 1.00 97.25 282 GLU A O 1
ATOM 2158 N N . VAL A 1 283 ? -22.967 -9.454 15.102 1.00 97.31 283 VAL A N 1
ATOM 2159 C CA . VAL A 1 283 ? -22.564 -8.385 14.186 1.00 97.31 283 VAL A CA 1
ATOM 2160 C C . VAL A 1 283 ? -21.237 -8.783 13.554 1.00 97.31 283 VAL A C 1
ATOM 2162 O O . VAL A 1 283 ? -20.260 -9.033 14.259 1.00 97.31 283 VAL A O 1
ATOM 2165 N N . GLN A 1 284 ? -21.199 -8.856 12.225 1.00 97.38 284 GLN A N 1
ATOM 2166 C CA . GLN A 1 284 ? -19.938 -8.944 11.498 1.00 97.38 284 GLN A CA 1
ATOM 2167 C C . GLN A 1 284 ? -19.295 -7.557 11.508 1.00 97.38 284 GLN A C 1
ATOM 2169 O O . GLN A 1 284 ? -19.908 -6.604 11.033 1.00 97.38 284 GLN A O 1
ATOM 2174 N N . VAL A 1 285 ? -18.100 -7.458 12.086 1.00 98.00 285 VAL A N 1
ATOM 2175 C CA . VAL A 1 285 ? -17.316 -6.225 12.122 1.00 98.00 285 VAL A CA 1
ATOM 2176 C C . VAL A 1 285 ? -16.202 -6.323 11.094 1.00 98.00 285 VAL A C 1
ATOM 2178 O O . VAL A 1 285 ? -15.472 -7.314 11.069 1.00 98.00 285 VAL A O 1
ATOM 2181 N N . GLU A 1 286 ? -16.083 -5.303 10.257 1.00 97.25 286 GLU A N 1
ATOM 2182 C CA . GLU A 1 286 ? -15.098 -5.194 9.176 1.00 97.25 286 GLU A CA 1
ATOM 2183 C C . GLU A 1 286 ? -14.318 -3.874 9.286 1.00 97.25 286 GLU A C 1
ATOM 2185 O O . GLU A 1 286 ? -14.768 -2.951 9.976 1.00 97.25 286 GLU A O 1
ATOM 2190 N N . PRO A 1 287 ? -13.137 -3.756 8.654 1.00 97.06 287 PRO A N 1
ATOM 2191 C CA . PRO A 1 287 ? -12.384 -2.514 8.690 1.00 97.06 287 PRO A CA 1
ATOM 2192 C C . PRO A 1 287 ? -13.047 -1.458 7.799 1.00 97.06 287 PRO A C 1
ATOM 2194 O O . PRO A 1 287 ? -13.349 -1.704 6.633 1.00 97.06 287 PRO A O 1
ATOM 2197 N N . GLY A 1 288 ? -13.215 -0.251 8.331 1.00 94.44 288 GLY A N 1
ATOM 2198 C CA . GLY A 1 288 ? -13.489 0.935 7.520 1.00 94.44 288 GLY A CA 1
ATOM 2199 C C . GLY A 1 288 ? -12.202 1.521 6.928 1.00 94.44 288 GLY A C 1
ATOM 2200 O O . GLY A 1 288 ? -11.093 1.068 7.212 1.00 94.44 288 GLY A O 1
ATOM 2201 N N . THR A 1 289 ? -12.320 2.588 6.136 1.00 91.50 289 THR A N 1
ATOM 2202 C CA . THR A 1 289 ? -11.136 3.271 5.581 1.00 91.50 289 THR A CA 1
ATOM 2203 C C . THR A 1 289 ? -10.257 3.866 6.688 1.00 91.50 289 THR A C 1
ATOM 2205 O O . THR A 1 289 ? -10.760 4.525 7.592 1.00 91.50 289 THR A O 1
ATOM 2208 N N . TRP A 1 290 ? -8.935 3.714 6.629 1.00 91.25 290 TRP A N 1
ATOM 2209 C CA . TRP A 1 290 ? -7.998 4.366 7.565 1.00 91.25 290 TRP A CA 1
ATOM 2210 C C . TRP A 1 290 ? -7.571 5.770 7.092 1.00 91.25 290 TRP A C 1
ATOM 2212 O O . TRP A 1 290 ? -6.944 6.523 7.839 1.00 91.25 290 TRP A O 1
ATOM 2222 N N . ARG A 1 291 ? -7.939 6.154 5.860 1.00 90.62 291 ARG A N 1
ATOM 2223 C CA . ARG A 1 291 ? -7.521 7.407 5.207 1.00 90.62 291 ARG A CA 1
ATOM 2224 C C . ARG A 1 291 ? -8.194 8.661 5.769 1.00 90.62 291 ARG A C 1
ATOM 2226 O O . ARG A 1 291 ? -7.715 9.767 5.532 1.00 90.62 291 ARG A O 1
ATOM 2233 N N . SER A 1 292 ? -9.280 8.518 6.524 1.00 90.88 292 SER A N 1
ATOM 2234 C CA . SER A 1 292 ? -9.954 9.646 7.175 1.00 90.88 292 SER A CA 1
ATOM 2235 C C . SER A 1 292 ? -9.483 9.785 8.617 1.00 90.88 292 SER A C 1
ATOM 2237 O O . SER A 1 292 ? -9.744 8.908 9.432 1.00 90.88 292 SER A O 1
ATOM 2239 N N . GLY A 1 293 ? -8.819 10.887 8.949 1.00 92.94 293 GLY A N 1
ATOM 2240 C CA . GLY A 1 293 ? -8.324 11.158 10.301 1.00 92.94 293 GLY A CA 1
ATOM 2241 C C . GLY A 1 293 ? -9.064 12.291 11.007 1.00 92.94 293 GLY A C 1
ATOM 2242 O O . GLY A 1 293 ? -10.165 12.692 10.625 1.00 92.94 293 GLY A O 1
ATOM 2243 N N . MET A 1 294 ? -8.420 12.836 12.034 1.00 95.50 294 MET A N 1
ATOM 2244 C CA . MET A 1 294 ? -8.784 14.111 12.651 1.00 95.50 294 MET A CA 1
ATOM 2245 C C . MET A 1 294 ? -7.656 15.127 12.460 1.00 95.50 294 MET A C 1
ATOM 2247 O O . MET A 1 294 ? -6.525 14.755 12.153 1.00 95.50 294 MET A O 1
ATOM 2251 N N . VAL A 1 295 ? -7.961 16.410 12.648 1.00 95.50 295 VAL A N 1
ATOM 2252 C CA . VAL A 1 295 ? -6.937 17.458 12.621 1.00 95.50 295 VAL A CA 1
ATOM 2253 C C . VAL A 1 295 ? -6.102 17.365 13.896 1.00 95.50 295 VAL A C 1
ATOM 2255 O O . VAL A 1 295 ? -6.643 17.434 14.997 1.00 95.50 295 VAL A O 1
ATOM 2258 N N . VAL A 1 296 ? -4.791 17.224 13.730 1.00 96.75 296 VAL A N 1
ATOM 2259 C CA . VAL A 1 296 ? -3.776 17.263 14.791 1.00 96.75 296 VAL A CA 1
ATOM 2260 C C . VAL A 1 296 ? -2.632 18.181 14.345 1.00 96.75 296 VAL A C 1
ATOM 2262 O O . VAL A 1 296 ? -2.534 18.489 13.151 1.00 96.75 296 VAL A O 1
ATOM 2265 N N . PRO A 1 297 ? -1.751 18.643 15.252 1.00 96.75 297 PRO A N 1
ATOM 2266 C CA . PRO A 1 297 ? -0.528 19.322 14.836 1.00 96.75 297 PRO A CA 1
ATOM 2267 C C . PRO A 1 297 ? 0.269 18.452 13.853 1.00 96.75 297 PRO A C 1
ATOM 2269 O O . PRO A 1 297 ? 0.313 17.233 14.004 1.00 96.75 297 PRO A O 1
ATOM 2272 N N . ALA A 1 298 ? 0.903 19.062 12.849 1.00 96.88 298 ALA A N 1
ATOM 2273 C CA . ALA A 1 298 ? 1.471 18.340 11.706 1.00 96.88 298 ALA A CA 1
ATOM 2274 C C . ALA A 1 298 ? 2.451 17.218 12.098 1.00 96.88 298 ALA A C 1
ATOM 2276 O O . ALA A 1 298 ? 2.441 16.149 11.489 1.00 96.88 298 ALA A O 1
ATOM 2277 N N . GLN A 1 299 ? 3.246 17.429 13.149 1.00 97.31 299 GLN A N 1
ATOM 2278 C CA . GLN A 1 299 ? 4.192 16.444 13.674 1.00 97.31 299 GLN A CA 1
ATOM 2279 C C . GLN A 1 299 ? 3.521 15.181 14.242 1.00 97.31 299 GLN A C 1
ATOM 2281 O O . GLN A 1 299 ? 4.147 14.130 14.301 1.00 97.31 299 GLN A O 1
ATOM 2286 N N . TRP A 1 300 ? 2.244 15.256 14.622 1.00 97.81 300 TRP A N 1
ATOM 2287 C CA . TRP A 1 300 ? 1.457 14.125 15.120 1.00 97.81 300 TRP A CA 1
ATOM 2288 C C . TRP A 1 300 ? 0.743 13.343 14.014 1.00 97.81 300 TRP A C 1
ATOM 2290 O O . TRP A 1 300 ? 0.192 12.281 14.299 1.00 97.81 300 TRP A O 1
ATOM 2300 N N . ASN A 1 301 ? 0.749 13.816 12.761 1.00 96.75 301 ASN A N 1
ATOM 2301 C CA . ASN A 1 301 ? 0.066 13.128 11.660 1.00 96.75 301 ASN A CA 1
ATOM 2302 C C . ASN A 1 301 ? 0.515 11.664 11.496 1.00 96.75 301 ASN A C 1
ATOM 2304 O O . ASN A 1 301 ? -0.367 10.805 11.429 1.00 96.75 301 ASN A O 1
ATOM 2308 N N . PRO A 1 302 ? 1.826 11.329 11.481 1.00 96.56 302 PRO A N 1
ATOM 2309 C CA . PRO A 1 302 ? 2.258 9.936 11.354 1.00 96.56 302 PRO A CA 1
ATOM 2310 C C . PRO A 1 302 ? 1.730 9.044 12.484 1.00 96.56 302 PRO A C 1
ATOM 2312 O O . PRO A 1 302 ? 1.256 7.940 12.224 1.00 96.56 302 PRO A O 1
ATOM 2315 N N . PHE A 1 303 ? 1.751 9.545 13.725 1.00 97.81 303 PHE A N 1
ATOM 2316 C CA . PHE A 1 303 ? 1.206 8.839 14.884 1.00 97.81 303 PHE A CA 1
ATOM 2317 C C . PHE A 1 303 ? -0.308 8.638 14.757 1.00 97.81 303 PHE A C 1
ATOM 2319 O O . PHE A 1 303 ? -0.796 7.524 14.911 1.00 97.81 303 PHE A O 1
ATOM 2326 N N . MET A 1 304 ? -1.059 9.696 14.445 1.00 97.50 304 MET A N 1
ATOM 2327 C CA . MET A 1 304 ? -2.518 9.646 14.342 1.00 97.50 304 MET A CA 1
ATOM 2328 C C . MET A 1 304 ? -2.972 8.659 13.260 1.00 97.50 304 MET A C 1
ATOM 2330 O O . MET A 1 304 ? -3.826 7.814 13.522 1.00 97.50 304 MET A O 1
ATOM 2334 N N . PHE A 1 305 ? -2.365 8.702 12.069 1.00 96.56 305 PHE A N 1
ATOM 2335 C CA . PHE A 1 305 ? -2.717 7.781 10.986 1.00 96.56 305 PHE A CA 1
ATOM 2336 C C . PHE A 1 305 ? -2.347 6.325 11.288 1.00 96.56 305 PHE A C 1
ATOM 2338 O O . PHE A 1 305 ? -3.045 5.431 10.814 1.00 96.56 305 PHE A O 1
ATOM 2345 N N . ALA A 1 306 ? -1.310 6.066 12.090 1.00 96.94 306 ALA A N 1
ATOM 2346 C CA . ALA A 1 306 ? -0.958 4.712 12.520 1.00 96.94 306 ALA A CA 1
ATOM 2347 C C . ALA A 1 306 ? -1.922 4.134 13.575 1.00 96.94 306 ALA A C 1
ATOM 2349 O O . ALA A 1 306 ? -2.031 2.916 13.697 1.00 96.94 306 ALA A O 1
ATOM 2350 N N . HIS A 1 307 ? -2.641 4.988 14.31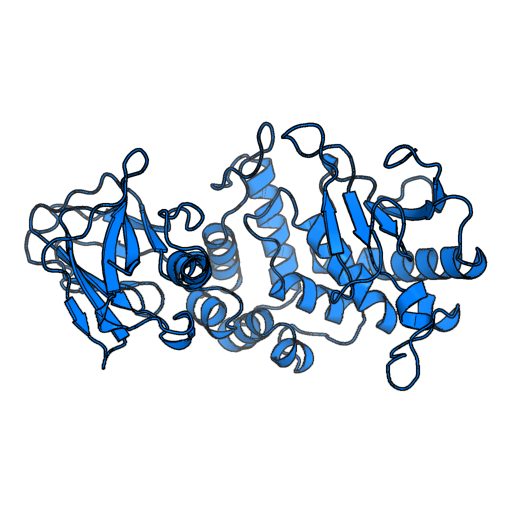2 1.00 98.00 307 HIS A N 1
ATOM 2351 C CA . HIS A 1 307 ? -3.521 4.597 15.423 1.00 98.00 307 HIS A CA 1
ATOM 2352 C C . HIS A 1 307 ? -4.978 5.042 15.216 1.00 98.00 307 HIS A C 1
ATOM 2354 O O . HIS A 1 307 ? -5.690 5.369 16.168 1.00 98.00 307 HIS A O 1
ATOM 2360 N N . ASN A 1 308 ? -5.415 5.059 13.955 1.00 97.69 308 ASN A N 1
ATOM 2361 C CA . ASN A 1 308 ? -6.766 5.396 13.518 1.00 97.69 308 ASN A CA 1
ATOM 2362 C C . ASN A 1 308 ? -7.477 4.140 13.006 1.00 97.69 308 ASN A C 1
ATOM 2364 O O . ASN A 1 308 ? -7.192 3.670 11.904 1.00 97.69 308 ASN A O 1
ATOM 2368 N N . TYR A 1 309 ? -8.412 3.616 13.789 1.00 98.00 309 TYR A N 1
ATOM 2369 C CA . TYR A 1 309 ? -9.147 2.396 13.475 1.00 98.00 309 TYR A CA 1
ATOM 2370 C C . TYR A 1 309 ? -10.602 2.727 13.165 1.00 98.00 309 TYR A C 1
ATOM 2372 O O . TYR A 1 309 ? -11.267 3.414 13.939 1.00 98.00 309 TYR A O 1
ATOM 2380 N N . ALA A 1 310 ? -11.109 2.226 12.043 1.00 97.06 310 ALA A N 1
ATOM 2381 C CA . ALA A 1 310 ? -12.515 2.326 11.677 1.00 97.06 310 ALA A CA 1
ATOM 2382 C C . ALA A 1 310 ? -13.147 0.936 11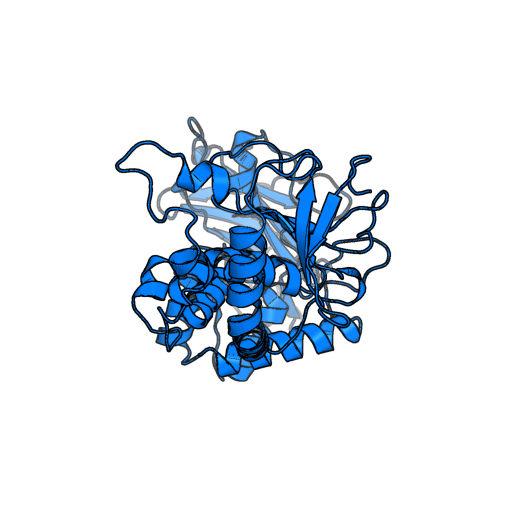.662 1.00 97.06 310 ALA A C 1
ATOM 2384 O O . ALA A 1 310 ? -12.555 -0.006 11.139 1.00 97.06 310 ALA A O 1
ATOM 2385 N N . PHE A 1 311 ? -14.341 0.829 12.237 1.00 97.44 311 PHE A N 1
ATOM 2386 C CA . PHE A 1 311 ? -15.079 -0.420 12.383 1.00 97.44 311 PHE A CA 1
ATOM 2387 C C . PHE A 1 311 ? -16.467 -0.271 11.768 1.00 97.44 311 PHE A C 1
ATOM 2389 O O . PHE A 1 311 ? -17.263 0.552 12.229 1.00 97.44 311 PHE A O 1
ATOM 2396 N N . GLU A 1 312 ? -16.749 -1.087 10.759 1.00 96.62 312 GLU A N 1
ATOM 2397 C CA . GLU A 1 312 ? -18.026 -1.136 10.058 1.00 96.62 312 GLU A CA 1
ATOM 2398 C C . GLU A 1 312 ? -18.875 -2.330 10.526 1.00 96.62 312 GLU A C 1
ATOM 2400 O O . GLU A 1 312 ? -18.308 -3.369 10.865 1.00 96.62 312 GLU A O 1
ATOM 2405 N N . PRO A 1 313 ? -20.217 -2.217 10.555 1.00 95.94 313 PRO A N 1
ATOM 2406 C CA . PRO A 1 313 ? -20.990 -1.022 10.216 1.00 95.94 313 PRO A CA 1
ATOM 2407 C C . PRO A 1 313 ? -20.913 0.046 11.320 1.00 95.94 313 PRO A C 1
ATOM 2409 O O . PRO A 1 313 ? -21.234 -0.222 12.482 1.00 95.94 313 PRO A O 1
ATOM 2412 N N . ALA A 1 314 ? -20.577 1.286 10.957 1.00 90.25 314 ALA A N 1
ATOM 2413 C CA . ALA A 1 314 ? -20.451 2.410 11.891 1.00 90.25 314 ALA A CA 1
ATOM 2414 C C . ALA A 1 314 ? -21.768 2.758 12.621 1.00 90.25 314 ALA A C 1
ATOM 2416 O O . ALA A 1 314 ? -21.772 3.443 13.644 1.00 90.25 314 ALA A O 1
ATOM 2417 N N . SER A 1 315 ? -22.904 2.261 12.124 1.00 83.62 315 SER A N 1
ATOM 2418 C CA . SER A 1 315 ? -24.221 2.394 12.753 1.00 83.62 315 SER A CA 1
ATOM 2419 C C . SER A 1 315 ? -24.481 1.397 13.890 1.00 83.62 315 SER A C 1
ATOM 2421 O O . SER A 1 315 ? -25.546 1.448 14.507 1.00 83.62 315 SER A O 1
ATOM 2423 N N . GLY A 1 316 ? -23.568 0.461 14.170 1.00 86.50 316 GLY A N 1
ATOM 2424 C CA . GLY A 1 316 ? -23.744 -0.530 15.233 1.00 86.50 316 GLY A CA 1
ATOM 2425 C C . GLY A 1 316 ? -23.767 0.120 16.617 1.00 86.50 316 GLY A C 1
ATOM 2426 O O . GLY A 1 316 ? -22.753 0.640 17.063 1.00 86.50 316 GLY A O 1
ATOM 2427 N N . VAL A 1 317 ? -24.904 0.085 17.320 1.00 93.62 317 VAL A N 1
ATOM 2428 C CA . VAL A 1 317 ? -25.053 0.646 18.678 1.00 93.62 317 VAL A CA 1
ATOM 2429 C C . VAL A 1 317 ? -25.071 -0.473 19.715 1.00 93.62 317 VAL A C 1
ATOM 2431 O O . VAL A 1 317 ? -25.884 -1.396 19.624 1.00 93.62 317 VAL A O 1
ATOM 2434 N N . PHE A 1 318 ? -24.233 -0.354 20.742 1.00 97.31 318 PHE A N 1
ATOM 2435 C CA . PHE A 1 318 ? -24.231 -1.266 21.880 1.00 97.31 318 PHE A CA 1
ATOM 2436 C C . PHE A 1 318 ? -25.330 -0.891 22.877 1.00 97.31 318 PHE A C 1
ATOM 2438 O O . PHE A 1 318 ? -25.567 0.281 23.170 1.00 97.31 318 PHE A O 1
ATOM 2445 N N . LYS A 1 319 ? -26.012 -1.895 23.432 1.00 97.81 319 LYS A N 1
ATOM 2446 C CA . LYS A 1 319 ? -27.048 -1.694 24.463 1.00 97.81 319 LYS A CA 1
ATOM 2447 C C . LYS A 1 319 ? -26.467 -1.456 25.855 1.00 97.81 319 LYS A C 1
ATOM 2449 O O . LYS A 1 319 ? -27.193 -1.034 26.748 1.00 97.81 319 LYS A O 1
ATOM 2454 N N . GLN A 1 320 ? -25.178 -1.723 26.027 1.00 97.62 320 GLN A N 1
ATOM 2455 C CA . GLN A 1 320 ? -24.395 -1.435 27.223 1.00 97.62 320 GLN A CA 1
ATOM 2456 C C . GLN A 1 320 ? -23.068 -0.802 26.793 1.00 97.62 320 GLN A C 1
ATOM 2458 O O . GLN A 1 320 ? -22.584 -1.140 25.711 1.00 97.62 320 GLN A O 1
ATOM 2463 N N . PRO A 1 321 ? -22.462 0.086 27.600 1.00 97.38 321 PRO A N 1
ATOM 2464 C CA . PRO A 1 321 ? -21.124 0.588 27.319 1.00 97.38 321 PRO A CA 1
ATOM 2465 C C . PRO A 1 321 ? -20.120 -0.561 27.188 1.00 97.38 321 PRO A C 1
ATOM 2467 O O . PRO A 1 321 ? -20.047 -1.439 28.045 1.00 97.38 321 PRO A O 1
ATOM 2470 N N . VAL A 1 322 ? -19.343 -0.542 26.114 1.00 98.38 322 VAL A N 1
ATOM 2471 C CA . VAL A 1 322 ? -18.300 -1.520 25.796 1.00 98.38 322 VAL A CA 1
ATOM 2472 C C . VAL A 1 322 ? -16.948 -0.882 26.070 1.00 98.38 322 VAL A C 1
ATOM 2474 O O . VAL A 1 322 ? -16.748 0.282 25.726 1.00 98.38 322 VAL A O 1
ATOM 2477 N N . ARG A 1 323 ? -16.003 -1.613 26.667 1.00 98.69 323 ARG A N 1
ATOM 2478 C CA . ARG A 1 323 ? -14.633 -1.102 26.803 1.00 98.69 323 ARG A CA 1
ATOM 2479 C C . ARG A 1 323 ? -13.866 -1.377 25.514 1.00 98.69 323 ARG A C 1
ATOM 2481 O O . ARG A 1 323 ? -13.782 -2.524 25.083 1.00 98.69 323 ARG A O 1
ATOM 2488 N N . LEU A 1 324 ? -13.312 -0.328 24.923 1.00 98.81 324 LEU A N 1
ATOM 2489 C CA . LEU A 1 324 ? -12.384 -0.395 23.801 1.00 98.81 324 LEU A CA 1
ATOM 2490 C C . LEU A 1 324 ? -10.983 -0.073 24.310 1.00 98.81 324 LEU A C 1
ATOM 2492 O O . LEU A 1 324 ? -10.800 0.944 24.977 1.00 98.81 324 LEU A O 1
ATOM 2496 N N . THR A 1 325 ? -10.014 -0.908 23.961 1.00 98.88 325 THR A N 1
ATOM 2497 C CA . THR A 1 325 ? -8.590 -0.699 24.219 1.00 98.88 325 THR A CA 1
ATOM 2498 C C . THR A 1 325 ? -7.839 -0.741 22.895 1.00 98.88 325 THR A C 1
ATOM 2500 O O . THR A 1 325 ? -7.947 -1.719 22.155 1.00 98.88 325 THR A O 1
ATOM 2503 N N . LEU A 1 326 ? -7.088 0.321 22.604 1.00 98.75 326 LEU A N 1
ATOM 2504 C CA . LEU A 1 326 ? -6.232 0.438 21.426 1.00 98.75 326 LEU A CA 1
ATOM 2505 C C . LEU A 1 326 ? -4.769 0.490 21.860 1.00 98.75 326 LEU A C 1
ATOM 2507 O O . LEU A 1 326 ? -4.413 1.316 22.701 1.00 98.75 326 LEU A O 1
ATOM 2511 N N . ALA A 1 327 ? -3.930 -0.362 21.279 1.00 98.62 327 ALA A N 1
ATOM 2512 C CA . ALA A 1 327 ? -2.484 -0.268 21.421 1.00 98.62 327 ALA A CA 1
ATOM 2513 C C . ALA A 1 327 ? -1.920 0.884 20.576 1.00 98.62 327 ALA A C 1
ATOM 2515 O O . ALA A 1 327 ? -2.472 1.227 19.522 1.00 98.62 327 ALA A O 1
ATOM 2516 N N . TYR A 1 328 ? -0.807 1.460 21.027 1.00 98.44 328 TYR A N 1
ATOM 2517 C CA . TYR A 1 328 ? -0.029 2.429 20.265 1.00 98.44 328 TYR A CA 1
ATOM 2518 C C . TYR A 1 328 ? 1.462 2.084 20.233 1.00 98.44 328 TYR A C 1
ATOM 2520 O O . TYR A 1 328 ? 1.987 1.414 21.115 1.00 98.44 328 TYR A O 1
ATOM 2528 N N . ASP A 1 329 ? 2.151 2.557 19.197 1.00 97.62 329 ASP A N 1
ATOM 2529 C CA . ASP A 1 329 ? 3.600 2.460 19.055 1.00 97.62 329 ASP A CA 1
ATOM 2530 C C . ASP A 1 329 ? 4.259 3.733 19.613 1.00 97.62 329 ASP A C 1
ATOM 2532 O O . ASP A 1 329 ? 4.195 4.787 18.963 1.00 97.62 329 ASP A O 1
ATOM 2536 N N . PRO A 1 330 ? 4.913 3.677 20.790 1.00 97.62 330 PRO A N 1
ATOM 2537 C CA . PRO A 1 330 ? 5.549 4.849 21.388 1.00 97.62 330 PRO A CA 1
ATOM 2538 C C . PRO A 1 330 ? 6.686 5.411 20.521 1.00 97.62 330 PRO A C 1
ATOM 2540 O O . PRO A 1 330 ? 7.008 6.592 20.621 1.00 97.62 330 PRO A O 1
ATOM 2543 N N . ARG A 1 331 ? 7.261 4.617 19.604 1.00 96.94 331 ARG A N 1
ATOM 2544 C CA . ARG A 1 331 ? 8.326 5.074 18.691 1.00 96.94 331 ARG A CA 1
ATOM 2545 C C . ARG A 1 331 ? 7.830 6.064 17.637 1.00 96.94 331 ARG A C 1
ATOM 2547 O O . ARG A 1 331 ? 8.645 6.692 16.971 1.00 96.94 331 ARG A O 1
ATOM 2554 N N . LEU A 1 332 ? 6.513 6.169 17.450 1.00 96.94 332 LEU A N 1
ATOM 2555 C CA . LEU A 1 332 ? 5.896 7.103 16.508 1.00 96.94 332 LEU A CA 1
ATOM 2556 C C . LEU A 1 332 ? 5.533 8.444 17.149 1.00 96.94 332 LEU A C 1
ATOM 2558 O O . LEU A 1 332 ? 5.050 9.331 16.445 1.00 96.94 332 LEU A O 1
ATOM 2562 N N . LEU A 1 333 ? 5.720 8.598 18.463 1.00 97.94 333 LEU A N 1
ATOM 2563 C CA . LEU A 1 333 ? 5.509 9.879 19.125 1.00 97.94 333 LEU A CA 1
ATOM 2564 C C . LEU A 1 333 ? 6.492 10.912 18.557 1.00 97.94 333 LEU A C 1
ATOM 2566 O O . LEU A 1 333 ? 7.683 10.614 18.430 1.00 97.94 333 LEU A O 1
ATOM 2570 N N . PRO A 1 334 ? 6.027 12.123 18.206 1.00 97.62 334 PRO A N 1
ATOM 2571 C CA . PRO A 1 334 ? 6.931 13.168 17.757 1.00 97.62 334 PRO A CA 1
ATOM 2572 C C . PRO A 1 334 ? 7.854 13.611 18.893 1.00 97.62 334 PRO A C 1
ATOM 2574 O O . PRO A 1 334 ? 7.542 13.443 20.073 1.00 97.62 334 PRO A O 1
ATOM 2577 N N . GLU A 1 335 ? 8.969 14.244 18.537 1.00 97.31 335 GLU A N 1
ATOM 2578 C CA . GLU A 1 335 ? 9.870 14.857 19.512 1.00 97.31 335 GLU A CA 1
ATOM 2579 C C . GLU A 1 335 ? 9.102 15.815 20.445 1.00 97.31 335 GLU A C 1
ATOM 2581 O O . GLU A 1 335 ? 8.301 16.641 20.001 1.00 97.31 335 GLU A O 1
ATOM 2586 N N . GLY A 1 336 ? 9.310 15.666 21.757 1.00 95.50 336 GLY A N 1
ATOM 2587 C CA . GLY A 1 336 ? 8.590 16.419 22.791 1.00 95.50 336 GLY A CA 1
ATOM 2588 C C . GLY A 1 336 ? 7.156 15.943 23.070 1.00 95.50 336 GLY A C 1
ATOM 2589 O O . GLY A 1 336 ? 6.506 16.485 23.964 1.00 95.50 336 GLY A O 1
ATOM 2590 N N . GLY A 1 337 ? 6.652 14.938 22.348 1.00 97.00 337 GLY A N 1
ATOM 2591 C CA . GLY A 1 337 ? 5.373 14.295 22.635 1.00 97.00 337 GLY A CA 1
ATOM 2592 C C . GLY A 1 337 ? 5.444 13.440 23.902 1.00 97.00 337 GLY A C 1
ATOM 2593 O O . GLY A 1 337 ? 6.355 12.633 24.061 1.00 97.00 337 GLY A O 1
ATOM 2594 N N . ALA A 1 338 ? 4.474 13.602 24.805 1.00 96.81 338 ALA A N 1
ATOM 2595 C CA . ALA A 1 338 ? 4.370 12.806 26.028 1.00 96.81 338 ALA A CA 1
ATOM 2596 C C . ALA A 1 338 ? 3.212 11.809 25.927 1.00 96.81 338 ALA A C 1
ATOM 2598 O O . ALA A 1 338 ? 2.097 12.196 25.575 1.00 96.81 338 ALA A O 1
ATOM 2599 N N . GLU A 1 339 ? 3.432 10.553 26.311 1.00 97.62 339 GLU A N 1
ATOM 2600 C CA . GLU A 1 339 ? 2.381 9.522 26.329 1.00 97.62 339 GLU A CA 1
ATOM 2601 C C . GLU A 1 339 ? 1.187 9.912 27.209 1.00 97.62 339 GLU A C 1
ATOM 2603 O O . GLU A 1 339 ? 0.035 9.694 26.846 1.00 97.62 339 GLU A O 1
ATOM 2608 N N . SER A 1 340 ? 1.437 10.592 28.329 1.00 97.00 340 SER A N 1
ATOM 2609 C CA . SER A 1 340 ? 0.390 11.081 29.233 1.00 97.00 340 SER A CA 1
ATOM 2610 C C . SER A 1 340 ? -0.547 12.120 28.601 1.00 97.00 340 SER A C 1
ATOM 2612 O O . SER A 1 340 ? -1.626 12.378 29.138 1.00 97.00 340 SER A O 1
ATOM 2614 N N . SER A 1 341 ? -0.160 12.715 27.466 1.00 96.88 341 SER A N 1
ATOM 2615 C CA . SER A 1 341 ? -1.011 13.631 26.700 1.00 96.88 341 SER A CA 1
ATOM 2616 C C . SER A 1 341 ? -2.022 12.912 25.808 1.00 96.88 341 SER A C 1
ATOM 2618 O O . SER A 1 341 ? -2.939 13.560 25.306 1.00 96.88 341 SER A O 1
ATOM 2620 N N . LEU A 1 342 ? -1.879 11.597 25.609 1.00 98.62 342 LEU A N 1
ATOM 2621 C CA . LEU A 1 342 ? -2.751 10.829 24.732 1.00 98.62 342 LEU A CA 1
ATOM 2622 C C . LEU A 1 342 ? -4.169 10.702 25.309 1.00 98.62 342 LEU A C 1
ATOM 2624 O O . LEU A 1 342 ? -4.422 10.751 26.518 1.00 98.62 342 LEU A O 1
ATOM 2628 N N . THR A 1 343 ? -5.127 10.533 24.409 1.00 98.69 343 THR A N 1
ATOM 2629 C CA . THR A 1 343 ? -6.501 10.154 24.725 1.00 98.69 343 THR A CA 1
ATOM 2630 C C . THR A 1 343 ? -7.109 9.385 23.555 1.00 98.69 343 THR A C 1
ATOM 2632 O O . THR A 1 343 ? -6.512 9.263 22.483 1.00 98.69 343 THR A O 1
ATOM 2635 N N . LEU A 1 344 ? -8.305 8.846 23.775 1.00 98.75 344 LEU A N 1
ATOM 2636 C CA . LEU A 1 344 ? -9.103 8.195 22.749 1.00 98.75 344 LEU A CA 1
ATOM 2637 C C . LEU A 1 344 ? -10.131 9.188 22.208 1.00 98.75 344 LEU A C 1
ATOM 2639 O O . LEU A 1 344 ? -10.876 9.790 22.981 1.00 98.75 344 LEU A O 1
ATOM 2643 N N . TYR A 1 345 ? -10.211 9.322 20.891 1.00 98.69 345 TYR A N 1
ATOM 2644 C CA . TYR A 1 345 ? -11.242 10.093 20.207 1.00 98.69 345 TYR A CA 1
ATOM 2645 C C . TYR A 1 345 ? -12.195 9.172 19.464 1.00 98.69 345 TYR A C 1
ATOM 2647 O O . TYR A 1 345 ? -11.768 8.206 18.840 1.00 98.69 345 TYR A O 1
ATOM 2655 N N . TRP A 1 346 ? -13.478 9.514 19.476 1.00 97.81 346 TRP A N 1
ATOM 2656 C CA . TRP A 1 346 ? -14.468 9.000 18.541 1.00 97.81 346 TRP A CA 1
ATOM 2657 C C . TRP A 1 346 ? -14.694 10.036 17.441 1.00 97.81 346 TRP A C 1
ATOM 2659 O O . TRP A 1 346 ? -14.975 11.200 17.729 1.00 97.81 346 TRP A O 1
ATOM 2669 N N . LYS A 1 347 ? -14.591 9.625 16.178 1.00 96.00 347 LYS A N 1
ATOM 2670 C CA . LYS A 1 347 ? -14.865 10.494 15.033 1.00 96.00 347 LYS A CA 1
ATOM 2671 C C . LYS A 1 347 ? -16.082 9.983 14.264 1.00 96.00 347 LYS A C 1
ATOM 2673 O O . LYS A 1 347 ? -16.028 8.927 13.642 1.00 96.00 347 LYS A O 1
ATOM 2678 N N . ALA A 1 348 ? -17.164 10.760 14.264 1.00 92.25 348 ALA A N 1
ATOM 2679 C CA . ALA A 1 348 ? -18.245 10.550 13.305 1.00 92.25 348 ALA A CA 1
ATOM 2680 C C . ALA A 1 348 ? -17.795 10.970 11.894 1.00 92.25 348 ALA A C 1
ATOM 2682 O O . ALA A 1 348 ? -16.852 11.755 11.745 1.00 92.25 348 ALA A O 1
ATOM 2683 N N . GLU A 1 349 ? -18.469 10.457 10.867 1.00 87.31 349 GLU A N 1
ATOM 2684 C CA . GLU A 1 349 ? -18.151 10.729 9.460 1.00 87.31 349 GLU A CA 1
ATOM 2685 C C . GLU A 1 349 ? -18.156 12.242 9.175 1.00 87.31 349 GLU A C 1
ATOM 2687 O O . GLU A 1 349 ? -17.097 12.822 8.916 1.00 87.31 349 GLU A O 1
ATOM 2692 N N . ASP A 1 350 ? -19.289 12.897 9.447 1.00 89.00 350 ASP A N 1
ATOM 2693 C CA . ASP A 1 350 ? -19.528 14.318 9.149 1.00 89.00 350 ASP A CA 1
ATOM 2694 C C . ASP A 1 350 ? -19.404 15.258 10.360 1.00 89.00 350 ASP A C 1
ATOM 2696 O O . ASP A 1 350 ? -19.913 16.380 10.346 1.00 89.00 350 ASP A O 1
ATOM 2700 N N . ALA A 1 351 ? -18.751 14.823 11.443 1.00 92.25 351 ALA A N 1
ATOM 2701 C CA . ALA A 1 351 ? -18.565 15.657 12.631 1.00 92.25 351 ALA A CA 1
ATOM 2702 C C . ALA A 1 351 ? -17.096 15.739 13.079 1.00 92.25 351 ALA A C 1
ATOM 2704 O O . ALA A 1 351 ? -16.280 14.862 12.751 1.00 92.25 351 ALA A O 1
ATOM 2705 N N . PRO A 1 352 ? -16.740 16.779 13.860 1.00 94.75 352 PRO A N 1
ATOM 2706 C CA . PRO A 1 352 ? -15.463 16.830 14.557 1.00 94.75 352 PRO A CA 1
ATOM 2707 C C . PRO A 1 352 ? -15.268 15.611 15.463 1.00 94.75 352 PRO A C 1
ATOM 2709 O O . PRO A 1 352 ? -16.228 15.052 15.999 1.00 94.75 352 PRO A O 1
ATOM 2712 N N . ALA A 1 353 ? -14.009 15.221 15.654 1.00 97.19 353 ALA A N 1
ATOM 2713 C CA . ALA A 1 353 ? -13.656 14.191 16.618 1.00 97.19 353 ALA A CA 1
ATOM 2714 C C . ALA A 1 353 ? -13.992 14.655 18.046 1.00 97.19 353 ALA A C 1
ATOM 2716 O O . ALA A 1 353 ? -13.784 15.815 18.400 1.00 97.19 353 ALA A O 1
ATOM 2717 N N . GLN A 1 354 ? -14.507 13.744 18.864 1.00 97.62 354 GLN A N 1
ATOM 2718 C CA . GLN A 1 354 ? -14.894 13.990 20.250 1.00 97.62 354 GLN A CA 1
ATOM 2719 C C . GLN A 1 354 ? -14.083 13.079 21.162 1.00 97.62 354 GLN A C 1
ATOM 2721 O O . GLN A 1 354 ? -14.011 11.873 20.926 1.00 97.62 354 GLN A O 1
ATOM 2726 N N . ALA A 1 355 ? -13.477 13.643 22.206 1.00 98.19 355 ALA A N 1
ATOM 2727 C CA . ALA A 1 355 ? -12.763 12.844 23.192 1.00 98.19 355 ALA A CA 1
ATOM 2728 C C . ALA A 1 355 ? -13.735 11.879 23.890 1.00 98.19 355 ALA A C 1
ATOM 2730 O O . ALA A 1 355 ? -14.818 12.269 24.332 1.00 98.19 355 ALA A O 1
ATOM 2731 N N . VAL A 1 356 ? -13.337 10.616 24.008 1.00 98.56 356 VAL A N 1
ATOM 2732 C CA . VAL A 1 356 ? -14.063 9.614 24.785 1.00 98.56 356 VAL A CA 1
ATOM 2733 C C . VAL A 1 356 ? -13.857 9.937 26.262 1.00 98.56 356 VAL A C 1
ATOM 2735 O O . VAL A 1 356 ? -12.744 9.864 26.787 1.00 98.56 356 VAL A O 1
ATOM 2738 N N . ALA A 1 357 ? -14.936 10.341 26.933 1.00 97.75 357 ALA A N 1
ATOM 2739 C CA . ALA A 1 357 ? -14.886 10.754 28.329 1.00 97.75 357 ALA A CA 1
ATOM 2740 C C . ALA A 1 357 ? -14.343 9.628 29.224 1.00 97.75 357 ALA A C 1
ATOM 2742 O O . ALA A 1 357 ? -14.791 8.484 29.150 1.00 97.75 357 ALA A O 1
ATOM 2743 N N . GLY A 1 358 ? -13.378 9.969 30.081 1.00 97.56 358 GLY A N 1
ATOM 2744 C CA . GLY A 1 358 ? -12.753 9.013 30.994 1.00 97.56 358 GLY A CA 1
ATOM 2745 C C . GLY A 1 358 ? -11.784 8.034 30.329 1.00 97.56 358 GLY A C 1
ATOM 2746 O O . GLY A 1 358 ? -11.441 7.039 30.960 1.00 97.56 358 GLY A O 1
ATOM 2747 N N . ALA A 1 359 ? -11.343 8.283 29.089 1.00 98.50 359 ALA A N 1
ATOM 2748 C CA . ALA A 1 359 ? -10.288 7.481 28.485 1.00 98.50 359 ALA A CA 1
ATOM 2749 C C . ALA A 1 359 ? -8.983 7.563 29.302 1.00 98.50 359 ALA A C 1
ATOM 2751 O O . ALA A 1 359 ? -8.578 8.640 29.751 1.00 98.50 359 ALA A O 1
ATOM 2752 N N . VAL A 1 360 ? -8.336 6.414 29.489 1.00 98.50 360 VAL A N 1
ATOM 2753 C CA . VAL A 1 360 ? -7.131 6.241 30.309 1.00 98.50 360 VAL A CA 1
ATOM 2754 C C . VAL A 1 360 ? -6.000 5.716 29.437 1.00 98.50 360 VAL A C 1
ATOM 2756 O O . VAL A 1 360 ? -6.196 4.764 28.681 1.00 98.50 360 VAL A O 1
ATOM 2759 N N . VAL A 1 361 ? -4.829 6.337 29.565 1.00 98.62 361 VAL A N 1
ATOM 2760 C CA . VAL A 1 361 ? -3.574 5.870 28.969 1.00 98.62 361 VAL A CA 1
ATOM 2761 C C . VAL A 1 361 ? -2.875 4.953 29.966 1.00 98.62 361 VAL A C 1
ATOM 2763 O O . VAL A 1 361 ? -2.750 5.301 31.139 1.00 98.62 361 VAL A O 1
ATOM 2766 N N . ASP A 1 362 ? -2.418 3.806 29.488 1.00 98.56 362 ASP A N 1
ATOM 2767 C CA . ASP A 1 362 ? -1.524 2.894 30.191 1.00 98.56 362 ASP A CA 1
ATOM 2768 C C . ASP A 1 362 ? -0.179 2.899 29.455 1.00 98.56 362 ASP A C 1
ATOM 2770 O O . ASP A 1 362 ? -0.051 2.307 28.382 1.00 98.56 362 ASP A O 1
ATOM 2774 N N . THR A 1 363 ? 0.798 3.616 30.015 1.00 98.12 363 THR A N 1
ATOM 2775 C CA . THR A 1 363 ? 2.136 3.796 29.426 1.00 98.12 363 THR A CA 1
ATOM 2776 C C . THR A 1 363 ? 3.036 2.580 29.617 1.00 98.12 363 THR A C 1
ATOM 2778 O O . THR A 1 363 ? 4.052 2.454 28.948 1.00 98.12 363 THR A O 1
ATOM 2781 N N . GLU A 1 364 ? 2.692 1.670 30.532 1.00 97.94 364 GLU A N 1
ATOM 2782 C CA . GLU A 1 364 ? 3.433 0.416 30.687 1.00 97.94 364 GLU A CA 1
ATOM 2783 C C . GLU A 1 364 ? 3.005 -0.580 29.606 1.00 97.94 364 GLU A C 1
ATOM 2785 O O . GLU A 1 364 ? 3.841 -1.237 28.985 1.00 97.94 364 GLU A O 1
ATOM 2790 N N . ALA A 1 365 ? 1.699 -0.652 29.334 1.00 98.00 365 ALA A N 1
ATOM 2791 C CA . ALA A 1 365 ? 1.136 -1.515 28.299 1.00 98.00 365 ALA A CA 1
ATOM 2792 C C . ALA A 1 365 ? 1.127 -0.884 26.893 1.00 98.00 365 ALA A C 1
ATOM 2794 O O . ALA A 1 365 ? 0.810 -1.577 25.928 1.00 98.00 365 ALA A O 1
ATOM 2795 N N . ASN A 1 366 ? 1.444 0.409 26.767 1.00 98.62 366 ASN A N 1
ATOM 2796 C CA . ASN A 1 366 ? 1.279 1.209 25.549 1.00 98.62 366 ASN A CA 1
ATOM 2797 C C . ASN A 1 366 ? -0.141 1.120 24.968 1.00 98.62 366 ASN A C 1
ATOM 2799 O O . ASN A 1 366 ? -0.338 0.825 23.787 1.00 98.62 366 ASN A O 1
ATOM 2803 N N . THR A 1 367 ? -1.159 1.345 25.805 1.00 98.75 367 THR A N 1
ATOM 2804 C CA . THR A 1 367 ? -2.560 1.319 25.361 1.00 98.75 367 THR A CA 1
ATOM 2805 C C . THR A 1 367 ? -3.353 2.538 25.807 1.00 98.75 367 THR A C 1
ATOM 2807 O O . THR A 1 367 ? -3.049 3.177 26.811 1.00 98.75 367 THR A O 1
ATOM 2810 N N . VAL A 1 368 ? -4.426 2.845 25.078 1.00 98.81 368 VAL A N 1
ATOM 2811 C CA . VAL A 1 368 ? -5.458 3.790 25.506 1.00 98.81 368 VAL A CA 1
ATOM 2812 C C . VAL A 1 368 ? -6.800 3.076 25.541 1.00 98.81 368 VAL A C 1
ATOM 2814 O O . VAL A 1 368 ? -7.212 2.450 24.565 1.00 98.81 368 VAL A O 1
ATOM 2817 N N . SER A 1 369 ? -7.485 3.159 26.680 1.00 98.81 369 SER A N 1
ATOM 2818 C CA . SER A 1 369 ? -8.763 2.489 26.920 1.00 98.81 369 SER A CA 1
ATOM 2819 C C . SER A 1 369 ? -9.882 3.478 27.219 1.00 98.81 369 SER A C 1
ATOM 2821 O O . SER A 1 369 ? -9.665 4.429 27.961 1.00 98.81 369 SER A O 1
ATOM 2823 N N . GLY A 1 370 ? -11.099 3.223 26.742 1.00 98.62 370 GLY A N 1
ATOM 2824 C CA . GLY A 1 370 ? -12.289 4.010 27.083 1.00 98.62 370 GLY A CA 1
ATOM 2825 C C . GLY A 1 370 ? -13.588 3.224 26.914 1.00 98.62 370 GLY A C 1
ATOM 2826 O O . GLY A 1 370 ? -13.607 2.179 26.266 1.00 98.62 370 GLY A O 1
ATOM 2827 N N . PHE A 1 371 ? -14.682 3.716 27.501 1.00 98.62 371 PHE A N 1
ATOM 2828 C CA . PHE A 1 371 ? -16.013 3.137 27.305 1.00 98.62 371 PHE A CA 1
ATOM 2829 C C . PHE A 1 371 ? -16.729 3.807 26.135 1.00 98.62 371 PHE A C 1
ATOM 2831 O O . PHE A 1 371 ? -16.838 5.031 26.076 1.00 98.62 371 PHE A O 1
ATOM 2838 N N . VAL A 1 372 ? -17.246 2.999 25.215 1.00 98.25 372 VAL A N 1
ATOM 2839 C CA . VAL A 1 372 ? -17.894 3.446 23.983 1.00 98.25 372 VAL A CA 1
ATOM 2840 C C . VAL A 1 372 ? -19.266 2.793 23.830 1.00 98.25 372 VAL A C 1
ATOM 2842 O O . VAL A 1 372 ? -19.524 1.712 24.353 1.00 98.25 372 VAL A O 1
ATOM 2845 N N . SER A 1 373 ? -20.177 3.461 23.127 1.00 97.38 373 SER A N 1
ATOM 2846 C CA . SER A 1 373 ? -21.573 3.020 22.974 1.00 97.38 373 SER A CA 1
ATOM 2847 C C . SER A 1 373 ? -21.928 2.558 21.561 1.00 97.38 373 SER A C 1
ATOM 2849 O O . SER A 1 373 ? -23.075 2.196 21.307 1.00 97.38 373 SER A O 1
ATOM 2851 N N . LYS A 1 374 ? -20.972 2.567 20.630 1.00 96.56 374 LYS A N 1
ATOM 2852 C CA . LYS A 1 374 ? -21.183 2.184 19.232 1.00 96.56 374 LYS A CA 1
ATOM 2853 C C . LYS A 1 374 ? -19.891 1.716 18.565 1.00 96.56 374 LYS A C 1
ATOM 2855 O O . LYS A 1 374 ? -18.815 1.903 19.120 1.00 96.56 374 LYS A O 1
ATOM 2860 N N . LEU A 1 375 ? -20.019 1.106 17.394 1.00 97.00 375 LEU A N 1
ATOM 2861 C CA . LEU A 1 375 ? -18.947 0.956 16.413 1.00 97.00 375 LEU A CA 1
ATOM 2862 C C . LEU A 1 375 ? -18.720 2.297 15.689 1.00 97.00 375 LEU A C 1
ATOM 2864 O O . LEU A 1 375 ? -19.506 3.237 15.825 1.00 97.00 375 LEU A O 1
ATOM 2868 N N . GLY A 1 376 ? -17.620 2.412 14.950 1.00 96.50 376 GLY A N 1
ATOM 2869 C CA . GLY A 1 376 ? -17.266 3.624 14.212 1.00 96.50 376 GLY A CA 1
ATOM 2870 C C . GLY A 1 376 ? -15.762 3.845 14.161 1.00 96.50 376 GLY A C 1
ATOM 2871 O O . GLY A 1 376 ? -14.994 2.890 14.197 1.00 96.50 376 GLY A O 1
ATOM 2872 N N . ARG A 1 377 ? -15.322 5.103 14.077 1.00 97.81 377 ARG A N 1
ATOM 2873 C CA . ARG A 1 377 ? -13.898 5.449 14.023 1.00 97.81 377 ARG A CA 1
ATOM 2874 C C . ARG A 1 377 ? -13.364 5.879 15.380 1.00 97.81 377 ARG A C 1
ATOM 2876 O O . ARG A 1 377 ? -13.912 6.796 15.996 1.00 97.81 377 ARG A O 1
ATOM 2883 N N . TYR A 1 378 ? -12.260 5.264 15.784 1.00 98.44 378 TYR A N 1
ATOM 2884 C CA . TYR A 1 378 ? -11.553 5.535 17.024 1.00 98.44 378 TYR A CA 1
ATOM 2885 C C . TYR A 1 378 ? -10.083 5.839 16.761 1.00 98.44 378 TYR A C 1
ATOM 2887 O O . TYR A 1 378 ? -9.416 5.127 16.012 1.00 98.44 378 TYR A O 1
ATOM 2895 N N . ILE A 1 379 ? -9.594 6.921 17.360 1.00 98.56 379 ILE A N 1
ATOM 2896 C CA . ILE A 1 379 ? -8.271 7.481 17.074 1.00 98.56 379 ILE A CA 1
ATOM 2897 C C . ILE A 1 379 ? -7.537 7.715 18.390 1.00 98.56 379 ILE A C 1
ATOM 2899 O O . ILE A 1 379 ? -8.093 8.343 19.293 1.00 98.56 379 ILE A O 1
ATOM 2903 N N . VAL A 1 380 ? -6.293 7.247 18.490 1.00 98.69 380 VAL A N 1
ATOM 2904 C CA . VAL A 1 380 ? -5.378 7.648 19.569 1.00 98.69 380 VAL A CA 1
ATOM 2905 C C . VAL A 1 380 ? -4.607 8.889 19.124 1.00 98.69 380 VAL A C 1
ATOM 2907 O O . VAL A 1 380 ? -3.940 8.879 18.090 1.00 98.69 380 VAL A O 1
ATOM 2910 N N . ALA A 1 381 ? -4.718 9.974 19.887 1.00 98.25 381 ALA A N 1
ATOM 2911 C CA . ALA A 1 381 ? -4.120 11.271 19.563 1.00 98.25 381 ALA A CA 1
ATOM 2912 C C . ALA A 1 381 ? -3.882 12.103 20.842 1.00 98.25 381 ALA A C 1
ATOM 2914 O O . ALA A 1 381 ? -4.465 11.778 21.883 1.00 98.25 381 ALA A O 1
ATOM 2915 N N . PRO A 1 382 ? -3.033 13.151 20.799 1.00 97.81 382 PRO A N 1
ATOM 2916 C CA . PRO A 1 382 ? -2.865 14.074 21.923 1.00 97.81 382 PRO A CA 1
ATOM 2917 C C . PRO A 1 382 ? -4.150 14.876 22.181 1.00 97.81 382 PRO A C 1
ATOM 2919 O O . PRO A 1 382 ? -4.922 15.109 21.250 1.00 97.81 382 PRO A O 1
ATOM 2922 N N . ARG A 1 383 ? -4.348 15.282 23.441 1.00 94.25 383 ARG A N 1
ATOM 2923 C CA . ARG A 1 383 ? -5.509 16.051 23.925 1.00 94.25 383 ARG A CA 1
ATOM 2924 C C . ARG A 1 383 ? -5.682 17.436 23.311 1.00 94.25 383 ARG A C 1
ATOM 2926 O O . ARG A 1 383 ? -4.658 18.131 23.127 1.00 94.25 383 ARG A O 1
#

Foldseek 3Di:
DPPPFDKDWADDPPDQETEIATPVRPDDVLLRVLLVQQLVVLVVVLCQLQLHAFDQQAGREYEYQAADPVNHHDDPDQKAKDFDDDPQAGGRHIYIYGNQQVLLPDDPPSNPDHRDSCLSNQLLNCLRVQLRNQLSRQPLAEPDSQQLSSNLSSCVSSVVDPWLCDVSSVVRNVLSNLCCVPQVDTSNLNSVLSVVSVVCQVVLNADADDGPPGRHHHALCNSQVSSCVSSVHRSLVSNVVSVSDALLRNKWKDKDALPDQWDATSNNQKIKGQPRQQDPGIDIKIWDDLPDFADDPPLCVQQFSSFKTAIPPQPFFTPDWMKMKGAGDPVSAGVVGDQQQKFKWFDDPPDHIDTQPPWDADPVRRMIMHTDGTGTMMTIDGD

Sequence (383 aa):
MLGGREYRAYQRQGDTFRIVCEEPCPIEETYVFARYAGFLAVKEDLIAVVGVDVAPRMLPVDIHLAGDSLCGPKGGASGSSFMNQTGLEPGPGSNVCLWELEASRAKPPEVARPLTVENALARANQVLVAHEYSHIVLFLRQELSHEWLVRAISYRVGGQASSLCDDINQQFAPTAWELCQRNGLDYAQLAEGLRKVDALWSADGGSVALHAGVPLATSVYQYRRILDGLAGSDTLAACIAGGELRPNQCGDAFRFTPTARTVSMYEGWVRWELPAGALTQEVQVEPGTWRSGMVVPAQWNPFMFAHNYAFEPASGVFKQPVRLTLAYDPRLLPEGGAESSLTLYWKAEDAPAQAVAGAVVDTEANTVSGFVSKLGRYIVAPR

pLDDT: mean 95.54, std 5.59, range [56.41, 98.88]

Radius of gyration: 23.44 Å; chains: 1; bounding box: 62×43×64 Å